Protein AF-0000000069375963 (afdb_homodimer)

Radius of gyration: 28.08 Å; Cα contacts (8 Å, |Δi|>4): 1249; chains: 2; bounding box: 77×80×53 Å

Structure (mmCIF, N/CA/C/O backbone):
data_AF-0000000069375963-model_v1
#
loop_
_entity.id
_entity.type
_entity.pdbx_description
1 polymer 'B30.2/SPRY domain-containing protein'
#
loop_
_atom_site.group_PDB
_atom_site.id
_atom_site.type_symbol
_atom_site.label_atom_id
_atom_site.label_alt_id
_atom_site.label_comp_id
_atom_site.label_asym_id
_atom_site.label_entity_id
_atom_site.label_seq_id
_atom_site.pdbx_PDB_ins_code
_atom_site.Cartn_x
_atom_site.Cartn_y
_atom_site.Cartn_z
_atom_site.occupancy
_atom_site.B_iso_or_equiv
_atom_site.auth_seq_id
_atom_site.auth_comp_id
_atom_site.auth_asym_id
_atom_site.auth_atom_id
_atom_site.pdbx_PDB_model_num
ATOM 1 N N . MET A 1 1 ? 8.125 -7.246 0.229 1 63.94 1 MET A N 1
ATOM 2 C CA . MET A 1 1 ? 8.539 -6.02 -0.447 1 63.94 1 MET A CA 1
ATOM 3 C C . MET A 1 1 ? 9.336 -5.121 0.498 1 63.94 1 MET A C 1
ATOM 5 O O . MET A 1 1 ? 10.484 -4.785 0.224 1 63.94 1 MET A O 1
ATOM 9 N N . ALA A 1 2 ? 8.758 -4.801 1.589 1 65.44 2 ALA A N 1
ATOM 10 C CA . ALA A 1 2 ? 9.422 -3.902 2.529 1 65.44 2 ALA A CA 1
ATOM 11 C C . ALA A 1 2 ? 10.75 -4.488 3.004 1 65.44 2 ALA A C 1
ATOM 13 O O . ALA A 1 2 ? 11.742 -3.766 3.154 1 65.44 2 ALA A O 1
ATOM 14 N N . GLU A 1 3 ? 10.797 -5.793 2.986 1 70.31 3 GLU A N 1
ATOM 15 C CA . GLU A 1 3 ? 12 -6.461 3.471 1 70.31 3 GLU A CA 1
ATOM 16 C C . GLU A 1 3 ? 13.133 -6.371 2.451 1 70.31 3 GLU A C 1
ATOM 18 O O . GLU A 1 3 ? 14.305 -6.246 2.822 1 70.31 3 GLU A O 1
ATOM 23 N N . GLN A 1 4 ? 12.727 -6.359 1.251 1 71.25 4 GLN A N 1
ATOM 24 C CA . GLN A 1 4 ? 13.734 -6.273 0.202 1 71.25 4 GLN A CA 1
ATOM 25 C C . GLN A 1 4 ? 14.406 -4.906 0.197 1 71.25 4 GLN A C 1
ATOM 27 O O . GLN A 1 4 ? 15.625 -4.809 0.022 1 71.25 4 GLN A O 1
ATOM 32 N N . PHE A 1 5 ? 13.617 -3.926 0.463 1 73.88 5 PHE A N 1
ATOM 33 C CA . PHE A 1 5 ? 14.188 -2.584 0.522 1 73.88 5 PHE A CA 1
ATOM 34 C C . PHE A 1 5 ? 15.125 -2.447 1.715 1 73.88 5 PHE A C 1
ATOM 36 O O . PHE A 1 5 ? 16.203 -1.851 1.602 1 73.88 5 PHE A O 1
ATOM 43 N N . LYS A 1 6 ? 14.656 -3.066 2.732 1 74.44 6 LYS A N 1
ATOM 44 C CA . LYS A 1 6 ? 15.477 -2.971 3.939 1 74.44 6 LYS A CA 1
ATOM 45 C C . LYS A 1 6 ? 16.828 -3.65 3.748 1 74.44 6 LYS A C 1
ATOM 47 O O . LYS A 1 6 ? 17.875 -3.074 4.07 1 74.44 6 LYS A O 1
ATOM 52 N N . LYS A 1 7 ? 16.812 -4.77 3.166 1 75.25 7 LYS A N 1
ATOM 53 C CA . LYS A 1 7 ? 18.047 -5.543 2.988 1 75.25 7 LYS A CA 1
ATOM 54 C C . LYS A 1 7 ? 19.031 -4.805 2.094 1 75.25 7 LYS A C 1
ATOM 56 O O . LYS A 1 7 ? 20.234 -4.812 2.352 1 75.25 7 LYS A O 1
ATOM 61 N N . ALA A 1 8 ? 18.5 -4.18 1.187 1 76.81 8 ALA A N 1
ATOM 62 C CA . ALA A 1 8 ? 19.359 -3.496 0.223 1 76.81 8 ALA A CA 1
ATOM 63 C C . ALA A 1 8 ? 19.828 -2.146 0.765 1 76.81 8 ALA A C 1
ATOM 65 O O . ALA A 1 8 ? 20.703 -1.509 0.188 1 76.81 8 ALA A O 1
ATOM 66 N N . SER A 1 9 ? 19.344 -1.707 1.899 1 85.62 9 SER A N 1
ATOM 67 C CA . SER A 1 9 ? 19.609 -0.361 2.398 1 85.62 9 SER A CA 1
ATOM 68 C C . SER A 1 9 ? 20.453 -0.399 3.67 1 85.62 9 SER A C 1
ATOM 70 O O . SER A 1 9 ? 20.75 0.644 4.258 1 85.62 9 SER A O 1
ATOM 72 N N . ILE A 1 10 ? 20.953 -1.596 4.035 1 86.81 10 ILE A N 1
ATOM 73 C CA . ILE A 1 10 ? 21.562 -1.739 5.352 1 86.81 10 ILE A CA 1
ATOM 74 C C . ILE A 1 10 ? 23.078 -1.751 5.211 1 86.81 10 ILE A C 1
ATOM 76 O O . ILE A 1 10 ? 23.609 -2.256 4.219 1 86.81 10 ILE A O 1
ATOM 80 N N . CYS A 1 11 ? 23.719 -1.163 6.168 1 88.69 11 CYS A N 1
ATOM 81 C CA . CYS A 1 11 ? 25.172 -1.212 6.309 1 88.69 11 CYS A CA 1
ATOM 82 C C . CYS A 1 11 ? 25.609 -2.521 6.949 1 88.69 11 CYS A C 1
ATOM 84 O O . CYS A 1 11 ? 25.141 -2.879 8.031 1 88.69 11 CYS A O 1
ATOM 86 N N . LEU A 1 12 ? 26.516 -3.15 6.359 1 85.06 12 LEU A N 1
ATOM 87 C CA . LEU A 1 12 ? 26.938 -4.461 6.852 1 85.06 12 LEU A CA 1
ATOM 88 C C . LEU A 1 12 ? 27.781 -4.324 8.109 1 85.06 12 LEU A C 1
ATOM 90 O O . LEU A 1 12 ? 27.938 -5.289 8.859 1 85.06 12 LEU A O 1
ATOM 94 N N . THR A 1 13 ? 28.312 -3.203 8.359 1 86.5 13 THR A N 1
ATOM 95 C CA . THR A 1 13 ? 29.188 -2.98 9.508 1 86.5 13 THR A CA 1
ATOM 96 C C . THR A 1 13 ? 28.359 -2.662 10.758 1 86.5 13 THR A C 1
ATOM 98 O O . THR A 1 13 ? 28.531 -3.299 11.797 1 86.5 13 THR A O 1
ATOM 101 N N . CYS A 1 14 ? 27.5 -1.722 10.727 1 90.88 14 CYS A N 1
ATOM 102 C CA . CYS A 1 14 ? 26.719 -1.321 11.898 1 90.88 14 CYS A CA 1
ATOM 103 C C . CYS A 1 14 ? 25.328 -1.941 11.875 1 90.88 14 CYS A C 1
ATOM 105 O O . CYS A 1 14 ? 24.609 -1.901 12.867 1 90.88 14 CYS A O 1
ATOM 107 N N . GLN A 1 15 ? 24.812 -2.373 10.789 1 88.5 15 GLN A N 1
ATOM 108 C CA . GLN A 1 15 ? 23.547 -3.053 10.586 1 88.5 15 GLN A CA 1
ATOM 109 C C . GLN A 1 15 ? 22.375 -2.064 10.625 1 88.5 15 GLN A C 1
ATOM 111 O O . GLN A 1 15 ? 21.219 -2.461 10.812 1 88.5 15 GLN A O 1
ATOM 116 N N . GLY A 1 16 ? 22.719 -0.853 10.539 1 87.31 16 GLY A N 1
ATOM 117 C CA . GLY A 1 16 ? 21.719 0.188 10.359 1 87.31 16 GLY A CA 1
ATOM 118 C C . GLY A 1 16 ? 21.594 0.646 8.914 1 87.31 16 GLY A C 1
ATOM 119 O O . GLY A 1 16 ? 22.328 0.189 8.039 1 87.31 16 GLY A O 1
ATOM 120 N N . TYR A 1 17 ? 20.562 1.493 8.727 1 88.5 17 TYR A N 1
ATOM 121 C CA . TYR A 1 17 ? 20.469 2.074 7.391 1 88.5 17 TYR A CA 1
ATOM 122 C C . TYR A 1 17 ? 21.734 2.838 7.035 1 88.5 17 TYR A C 1
ATOM 124 O O . TYR A 1 17 ? 22.297 3.543 7.875 1 88.5 17 TYR A O 1
ATOM 132 N N . LEU A 1 18 ? 22.156 2.713 5.82 1 89.69 18 LEU A N 1
ATOM 133 C CA . LEU A 1 18 ? 23.344 3.398 5.348 1 89.69 18 LEU A CA 1
ATOM 134 C C . LEU A 1 18 ? 23.203 4.91 5.508 1 89.69 18 LEU A C 1
ATOM 136 O O . LEU A 1 18 ? 22.219 5.496 5.062 1 89.69 18 LEU A O 1
ATOM 140 N N . GLU A 1 19 ? 24.125 5.445 6.215 1 90.06 19 GLU A N 1
ATOM 141 C CA . GLU A 1 19 ? 24.172 6.895 6.387 1 90.06 19 GLU A CA 1
ATOM 142 C C . GLU A 1 19 ? 25.422 7.484 5.73 1 90.06 19 GLU A C 1
ATOM 144 O O . GLU A 1 19 ? 26.547 7.172 6.121 1 90.06 19 GLU A O 1
ATOM 149 N N . LYS A 1 20 ? 25.156 8.398 4.824 1 89.69 20 LYS A N 1
ATOM 150 C CA . LYS A 1 20 ? 26.266 8.953 4.051 1 89.69 20 LYS A CA 1
ATOM 151 C C . LYS A 1 20 ? 27.156 7.84 3.494 1 89.69 20 LYS A C 1
ATOM 153 O O . LYS A 1 20 ? 28.328 7.75 3.844 1 89.69 20 LYS A O 1
ATOM 158 N N . PRO A 1 21 ? 26.547 7.098 2.637 1 89 21 PRO A N 1
ATOM 159 C CA . PRO A 1 21 ? 27.25 5.922 2.125 1 89 21 PRO A CA 1
ATOM 160 C C . PRO A 1 21 ? 28.609 6.273 1.508 1 89 21 PRO A C 1
ATOM 162 O O . PRO A 1 21 ? 28.688 7.176 0.675 1 89 21 PRO A O 1
ATOM 165 N N . THR A 1 22 ? 29.609 5.539 1.948 1 88 22 THR A N 1
ATOM 166 C CA . THR A 1 22 ? 30.984 5.742 1.54 1 88 22 THR A CA 1
ATOM 167 C C . THR A 1 22 ? 31.547 4.484 0.891 1 88 22 THR A C 1
ATOM 169 O O . THR A 1 22 ? 31.438 3.389 1.445 1 88 22 THR A O 1
ATOM 172 N N . TYR A 1 23 ? 32.188 4.711 -0.26 1 85.75 23 TYR A N 1
ATOM 173 C CA . TYR A 1 23 ? 32.625 3.57 -1.052 1 85.75 23 TYR A CA 1
ATOM 174 C C . TYR A 1 23 ? 34.125 3.449 -1.021 1 85.75 23 TYR A C 1
ATOM 176 O O . TYR A 1 23 ? 34.844 4.453 -1.087 1 85.75 23 TYR A O 1
ATOM 184 N N . LEU A 1 24 ? 34.531 2.17 -1.001 1 84.94 24 LEU A N 1
ATOM 185 C CA . LEU A 1 24 ? 35.938 1.846 -1.203 1 84.94 24 LEU A CA 1
ATOM 186 C C . LEU A 1 24 ? 36.219 1.576 -2.676 1 84.94 24 LEU A C 1
ATOM 188 O O . LEU A 1 24 ? 35.281 1.517 -3.494 1 84.94 24 LEU A O 1
ATOM 192 N N . LYS A 1 25 ? 37.438 1.444 -2.92 1 82.19 25 LYS A N 1
ATOM 193 C CA . LYS A 1 25 ? 37.875 1.229 -4.301 1 82.19 25 LYS A CA 1
ATOM 194 C C . LYS A 1 25 ? 37.281 -0.068 -4.855 1 82.19 25 LYS A C 1
ATOM 196 O O . LYS A 1 25 ? 36.969 -0.151 -6.043 1 82.19 25 LYS A O 1
ATOM 201 N N . CYS A 1 26 ? 37.094 -1.042 -3.982 1 79.75 26 CYS A N 1
ATOM 202 C CA . CYS A 1 26 ? 36.625 -2.346 -4.43 1 79.75 26 CYS A CA 1
ATOM 203 C C . CYS A 1 26 ? 35.125 -2.342 -4.621 1 79.75 26 CYS A C 1
ATOM 205 O O . CYS A 1 26 ? 34.562 -3.301 -5.145 1 79.75 26 CYS A O 1
ATOM 207 N N . GLY A 1 27 ? 34.438 -1.255 -4.137 1 79.62 27 GLY A N 1
ATOM 208 C CA . GLY A 1 27 ? 33 -1.199 -4.277 1 79.62 27 GLY A CA 1
ATOM 209 C C . GLY A 1 27 ? 32.25 -1.423 -2.971 1 79.62 27 GLY A C 1
ATOM 210 O O . GLY A 1 27 ? 31.031 -1.26 -2.906 1 79.62 27 GLY A O 1
ATOM 211 N N . PHE A 1 28 ? 33.062 -1.754 -1.97 1 83.62 28 PHE A N 1
ATOM 212 C CA . PHE A 1 28 ? 32.438 -1.923 -0.659 1 83.62 28 PHE A CA 1
ATOM 213 C C . PHE A 1 28 ? 31.859 -0.604 -0.158 1 83.62 28 PHE A C 1
ATOM 215 O O . PHE A 1 28 ? 32.469 0.45 -0.313 1 83.62 28 PHE A O 1
ATOM 222 N N . VAL A 1 29 ? 30.609 -0.74 0.34 1 87.62 29 VAL A N 1
ATOM 223 C CA . VAL A 1 29 ? 29.953 0.48 0.803 1 87.62 29 VAL A CA 1
ATOM 224 C C . VAL A 1 29 ? 29.594 0.343 2.279 1 87.62 29 VAL A C 1
ATOM 226 O O . VAL A 1 29 ? 29.172 -0.73 2.727 1 87.62 29 VAL A O 1
ATOM 229 N N . CYS A 1 30 ? 29.891 1.384 3.02 1 89.75 30 CYS A N 1
ATOM 230 C CA . CYS A 1 30 ? 29.453 1.442 4.41 1 89.75 30 CYS A CA 1
ATOM 231 C C . CYS A 1 30 ? 29.141 2.875 4.824 1 89.75 30 CYS A C 1
ATOM 233 O O . CYS A 1 30 ? 29.25 3.797 4.012 1 89.75 30 CYS A O 1
ATOM 235 N N . CYS A 1 31 ? 28.656 3.031 6.012 1 92.12 31 CYS A N 1
ATOM 236 C CA . CYS A 1 31 ? 28.406 4.375 6.527 1 92.12 31 CYS A CA 1
ATOM 237 C C . CYS A 1 31 ? 29.703 5.156 6.676 1 92.12 31 CYS A C 1
ATOM 239 O O . CYS A 1 31 ? 30.766 4.566 6.832 1 92.12 31 CYS A O 1
ATOM 241 N N . PHE A 1 32 ? 29.484 6.41 6.641 1 92.25 32 PHE A N 1
ATOM 242 C CA . PHE A 1 32 ? 30.656 7.266 6.809 1 92.25 32 PHE A CA 1
ATOM 243 C C . PHE A 1 32 ? 31.312 7.02 8.164 1 92.25 32 PHE A C 1
ATOM 245 O O . PHE A 1 32 ? 32.531 6.93 8.25 1 92.25 32 PHE A O 1
ATOM 252 N N . LEU A 1 33 ? 30.516 6.891 9.109 1 91.44 33 LEU A N 1
ATOM 253 C CA . LEU A 1 33 ? 31.047 6.656 10.453 1 91.44 33 LEU A CA 1
ATOM 254 C C . LEU A 1 33 ? 31.719 5.289 10.531 1 91.44 33 LEU A C 1
ATOM 256 O O . LEU A 1 33 ? 32.781 5.152 11.156 1 91.44 33 LEU A O 1
ATOM 260 N N . CYS A 1 34 ? 31.078 4.348 9.93 1 90.94 34 CYS A N 1
ATOM 261 C CA . CYS A 1 34 ? 31.656 3.006 9.93 1 90.94 34 CYS A CA 1
ATOM 262 C C . CYS A 1 34 ? 32.938 2.967 9.133 1 90.94 34 CYS A C 1
ATOM 264 O O . CYS A 1 34 ? 33.844 2.186 9.453 1 90.94 34 CYS A O 1
ATOM 266 N N . PHE A 1 35 ? 32.969 3.76 8.148 1 88.69 35 PHE A N 1
ATOM 267 C CA . PHE A 1 35 ? 34.156 3.904 7.316 1 88.69 35 PHE A CA 1
ATOM 268 C C . PHE A 1 35 ? 35.375 4.281 8.164 1 88.69 35 PHE A C 1
ATOM 270 O O . PHE A 1 35 ? 36.469 3.744 7.969 1 88.69 35 PHE A O 1
ATOM 277 N N . ASN A 1 36 ? 35.156 5.125 9.016 1 87.38 36 ASN A N 1
ATOM 278 C CA . ASN A 1 36 ? 36.25 5.637 9.844 1 87.38 36 ASN A CA 1
ATOM 279 C C . ASN A 1 36 ? 36.719 4.59 10.844 1 87.38 36 ASN A C 1
ATOM 281 O O . ASN A 1 36 ? 37.781 4.742 11.453 1 87.38 36 ASN A O 1
ATOM 285 N N . LEU A 1 37 ? 36.031 3.551 10.883 1 88 37 LEU A N 1
ATOM 286 C CA . LEU A 1 37 ? 36.375 2.5 11.836 1 88 37 LEU A CA 1
ATOM 287 C C . LEU A 1 37 ? 37.062 1.341 11.133 1 88 37 LEU A C 1
ATOM 289 O O . LEU A 1 37 ? 37.5 0.387 11.781 1 88 37 LEU A O 1
ATOM 293 N N . LEU A 1 38 ? 37.188 1.434 9.852 1 88.62 38 LEU A N 1
ATOM 294 C CA . LEU A 1 38 ? 37.812 0.348 9.109 1 88.62 38 LEU A CA 1
ATOM 295 C C . LEU A 1 38 ? 39.312 0.268 9.406 1 88.62 38 LEU A C 1
ATOM 297 O O . LEU A 1 38 ? 39.938 1.281 9.719 1 88.62 38 LEU A O 1
ATOM 301 N N . GLN A 1 39 ? 39.844 -0.936 9.25 1 86.06 39 GLN A N 1
ATOM 302 C CA . GLN A 1 39 ? 41.25 -1.167 9.516 1 86.06 39 GLN A CA 1
ATOM 303 C C . GLN A 1 39 ? 42.125 -0.533 8.438 1 86.06 39 GLN A C 1
ATOM 305 O O . GLN A 1 39 ? 41.75 -0.486 7.27 1 86.06 39 GLN A O 1
ATOM 310 N N . ARG A 1 40 ? 43.219 -0.029 8.875 1 87 40 ARG A N 1
ATOM 311 C CA . ARG A 1 40 ? 44.156 0.548 7.945 1 87 40 ARG A CA 1
ATOM 312 C C . ARG A 1 40 ? 45.312 -0.417 7.68 1 87 40 ARG A C 1
ATOM 314 O O . ARG A 1 40 ? 45.594 -1.316 8.484 1 87 40 ARG A O 1
ATOM 321 N N . GLU A 1 41 ? 45.812 -0.243 6.449 1 85.62 41 GLU A N 1
ATOM 322 C CA . GLU A 1 41 ? 46.969 -1.084 6.117 1 85.62 41 GLU A CA 1
ATOM 323 C C . GLU A 1 41 ? 48.125 -0.824 7.066 1 85.62 41 GLU A C 1
ATOM 325 O O . GLU A 1 41 ? 48.375 0.316 7.473 1 85.62 41 GLU A O 1
ATOM 330 N N . PRO A 1 42 ? 48.844 -1.996 7.492 1 79.5 42 PRO A N 1
ATOM 331 C CA . PRO A 1 42 ? 50 -1.795 8.352 1 79.5 42 PRO A CA 1
ATOM 332 C C . PRO A 1 42 ? 51.031 -0.84 7.742 1 79.5 42 PRO A C 1
ATOM 334 O O . PRO A 1 42 ? 51.531 -1.091 6.645 1 79.5 42 PRO A O 1
ATOM 337 N N . GLY A 1 43 ? 51.375 0.206 8.414 1 76.94 43 GLY A N 1
ATOM 338 C CA . GLY A 1 43 ? 52.375 1.147 7.988 1 76.94 43 GLY A CA 1
ATOM 339 C C . GLY A 1 43 ? 51.875 2.162 6.98 1 76.94 43 GLY A C 1
ATOM 340 O O . GLY A 1 43 ? 52.656 2.967 6.461 1 76.94 43 GLY A O 1
ATOM 341 N N . GLY A 1 44 ? 50.594 1.981 6.562 1 75.81 44 GLY A N 1
ATOM 342 C CA . GLY A 1 44 ? 50.094 2.896 5.547 1 75.81 44 GLY A CA 1
ATOM 343 C C . GLY A 1 44 ? 48.812 3.568 5.938 1 75.81 44 GLY A C 1
ATOM 344 O O . GLY A 1 44 ? 48.344 3.438 7.074 1 75.81 44 GLY A O 1
ATOM 345 N N . GLU A 1 45 ? 48.375 4.469 5.004 1 79.62 45 GLU A N 1
ATOM 346 C CA . GLU A 1 45 ? 47.156 5.242 5.242 1 79.62 45 GLU A CA 1
ATOM 347 C C . GLU A 1 45 ? 45.969 4.645 4.496 1 79.62 45 GLU A C 1
ATOM 349 O O . GLU A 1 45 ? 44.844 5.16 4.582 1 79.62 45 GLU A O 1
ATOM 354 N N . GLY A 1 46 ? 46.344 3.518 3.842 1 87.62 46 GLY A N 1
ATOM 355 C CA . GLY A 1 46 ? 45.281 2.914 3.053 1 87.62 46 GLY A CA 1
ATOM 356 C C . GLY A 1 46 ? 44.281 2.146 3.893 1 87.62 46 GLY A C 1
ATOM 357 O O . GLY A 1 46 ? 44.625 1.579 4.93 1 87.62 46 GLY A O 1
ATOM 358 N N . LEU A 1 47 ? 43 2.139 3.52 1 88.81 47 LEU A N 1
ATOM 359 C CA . LEU A 1 47 ? 41.938 1.441 4.219 1 88.81 47 LEU A CA 1
ATOM 360 C C . LEU A 1 47 ? 41.75 0.029 3.67 1 88.81 47 LEU A C 1
ATOM 362 O O . LEU A 1 47 ? 41.875 -0.189 2.461 1 88.81 47 LEU A O 1
ATOM 366 N N . LEU A 1 48 ? 41.531 -0.897 4.586 1 89.25 48 LEU A N 1
ATOM 367 C CA . LEU A 1 48 ? 41.344 -2.289 4.188 1 89.25 48 LEU A CA 1
ATOM 368 C C . LEU A 1 48 ? 39.875 -2.656 4.16 1 89.25 48 LEU A C 1
ATOM 370 O O . LEU A 1 48 ? 39.094 -2.264 5.047 1 89.25 48 LEU A O 1
ATOM 374 N N . CYS A 1 49 ? 39.469 -3.336 3.084 1 87.88 49 CYS A N 1
ATOM 375 C CA . CYS A 1 49 ? 38.094 -3.871 2.986 1 87.88 49 CYS A CA 1
ATOM 376 C C . CYS A 1 49 ? 37.938 -5.109 3.861 1 87.88 49 CYS A C 1
ATOM 378 O O . CYS A 1 49 ? 38.844 -5.965 3.902 1 87.88 49 CYS A O 1
ATOM 380 N N . PRO A 1 50 ? 36.844 -5.219 4.535 1 86.38 50 PRO A N 1
ATOM 381 C CA . PRO A 1 50 ? 36.625 -6.387 5.387 1 86.38 50 PRO A CA 1
ATOM 382 C C . PRO A 1 50 ? 36.375 -7.664 4.582 1 86.38 50 PRO A C 1
ATOM 384 O O . PRO A 1 50 ? 36.438 -8.766 5.133 1 86.38 50 PRO A O 1
ATOM 387 N N . PHE A 1 51 ? 36.094 -7.531 3.291 1 85.25 51 PHE A N 1
ATOM 388 C CA . PHE A 1 51 ? 35.656 -8.711 2.553 1 85.25 51 PHE A CA 1
ATOM 389 C C . PHE A 1 51 ? 36.656 -9.047 1.438 1 85.25 51 PHE A C 1
ATOM 391 O O . PHE A 1 51 ? 36.531 -10.102 0.811 1 85.25 51 PHE A O 1
ATOM 398 N N . CYS A 1 52 ? 37.562 -8.102 1.099 1 84.5 52 CYS A N 1
ATOM 399 C CA . CYS A 1 52 ? 38.531 -8.406 0.043 1 84.5 52 CYS A CA 1
ATOM 400 C C . CYS A 1 52 ? 39.906 -7.793 0.348 1 84.5 52 CYS A C 1
ATOM 402 O O . CYS A 1 52 ? 40.031 -6.977 1.262 1 84.5 52 CYS A O 1
ATOM 404 N N . PRO A 1 53 ? 40.969 -8.125 -0.342 1 85.75 53 PRO A N 1
ATOM 405 C CA . PRO A 1 53 ? 42.312 -7.672 -0.032 1 85.75 53 PRO A CA 1
ATOM 406 C C . PRO A 1 53 ? 42.656 -6.324 -0.671 1 85.75 53 PRO A C 1
ATOM 408 O O . PRO A 1 53 ? 43.75 -5.816 -0.515 1 85.75 53 PRO A O 1
ATOM 411 N N . VAL A 1 54 ? 41.719 -5.734 -1.308 1 86.06 54 VAL A N 1
ATOM 412 C CA . VAL A 1 54 ? 42.031 -4.496 -2.023 1 86.06 54 VAL A CA 1
ATOM 413 C C . VAL A 1 54 ? 42.219 -3.355 -1.027 1 86.06 54 VAL A C 1
ATOM 415 O O . VAL A 1 54 ? 41.375 -3.18 -0.117 1 86.06 54 VAL A O 1
ATOM 418 N N . VAL A 1 55 ? 43.312 -2.623 -1.107 1 88.19 55 VAL A N 1
ATOM 419 C CA . VAL A 1 55 ? 43.594 -1.476 -0.253 1 88.19 55 VAL A CA 1
ATOM 420 C C . VAL A 1 55 ? 43.125 -0.195 -0.928 1 88.19 55 VAL A C 1
ATOM 422 O O . VAL A 1 55 ? 43.375 0.021 -2.115 1 88.19 55 VAL A O 1
ATOM 425 N N . THR A 1 56 ? 42.375 0.577 -0.162 1 88.12 56 THR A N 1
ATOM 426 C CA . THR A 1 56 ? 41.844 1.833 -0.691 1 88.12 56 THR A CA 1
ATOM 427 C C . THR A 1 56 ? 42.562 3.023 -0.059 1 88.12 56 THR A C 1
ATOM 429 O O . THR A 1 56 ? 42.594 3.148 1.166 1 88.12 56 THR A O 1
ATOM 432 N N . GLN A 1 57 ? 43.062 3.885 -0.972 1 86.62 57 GLN A N 1
ATOM 433 C CA . GLN A 1 57 ? 43.688 5.109 -0.497 1 86.62 57 GLN A CA 1
ATOM 434 C C . GLN A 1 57 ? 42.656 6.207 -0.256 1 86.62 57 GLN A C 1
ATOM 436 O O . GLN A 1 57 ? 41.562 6.156 -0.798 1 86.62 57 GLN A O 1
ATOM 441 N N . LYS A 1 58 ? 43.031 7.156 0.592 1 81.81 58 LYS A N 1
ATOM 442 C CA . LYS A 1 58 ? 42.125 8.234 0.985 1 81.81 58 LYS A CA 1
ATOM 443 C C . LYS A 1 58 ? 41.531 8.938 -0.239 1 81.81 58 LYS A C 1
ATOM 445 O O . LYS A 1 58 ? 40.344 9.289 -0.249 1 81.81 58 LYS A O 1
ATOM 450 N N . ASN A 1 59 ? 42.344 9.062 -1.253 1 80.12 59 ASN A N 1
ATOM 451 C CA . ASN A 1 59 ? 41.906 9.789 -2.441 1 80.12 59 ASN A CA 1
ATOM 452 C C . ASN A 1 59 ? 40.969 8.953 -3.299 1 80.12 59 ASN A C 1
ATOM 454 O O . ASN A 1 59 ? 40.312 9.477 -4.207 1 80.12 59 ASN A O 1
ATOM 458 N N . ASP A 1 60 ? 40.844 7.688 -2.916 1 81.31 60 ASP A N 1
ATOM 459 C CA . ASP A 1 60 ? 40 6.805 -3.709 1 81.31 60 ASP A CA 1
ATOM 460 C C . ASP A 1 60 ? 38.625 6.641 -3.062 1 81.31 60 ASP A C 1
ATOM 462 O O . ASP A 1 60 ? 37.75 5.98 -3.621 1 81.31 60 ASP A O 1
ATOM 466 N N . VAL A 1 61 ? 38.469 7.254 -1.912 1 83.56 61 VAL A N 1
ATOM 467 C CA . VAL A 1 61 ? 37.188 7.141 -1.187 1 83.56 61 VAL A CA 1
ATOM 468 C C . VAL A 1 61 ? 36.156 8.086 -1.797 1 83.56 61 VAL A C 1
ATOM 470 O O . VAL A 1 61 ? 36.469 9.219 -2.154 1 83.56 61 VAL A O 1
ATOM 473 N N . ARG A 1 62 ? 34.969 7.535 -1.978 1 81.5 62 ARG A N 1
ATOM 474 C CA . ARG A 1 62 ? 33.906 8.352 -2.562 1 81.5 62 ARG A CA 1
ATOM 475 C C . ARG A 1 62 ? 32.625 8.234 -1.756 1 81.5 62 ARG A C 1
ATOM 477 O O . ARG A 1 62 ? 32.344 7.188 -1.167 1 81.5 62 ARG A O 1
ATOM 484 N N . GLN A 1 63 ? 31.984 9.336 -1.711 1 82.25 63 GLN A N 1
ATOM 485 C CA . GLN A 1 63 ? 30.641 9.352 -1.127 1 82.25 63 GLN A CA 1
ATOM 486 C C . GLN A 1 63 ? 29.578 9.383 -2.211 1 82.25 63 GLN A C 1
ATOM 488 O O . GLN A 1 63 ? 29.766 9.992 -3.266 1 82.25 63 GLN A O 1
ATOM 493 N N . ASN A 1 64 ? 28.531 8.641 -1.967 1 77.38 64 ASN A N 1
ATOM 494 C CA . ASN A 1 64 ? 27.453 8.578 -2.936 1 77.38 64 ASN A CA 1
ATOM 495 C C . ASN A 1 64 ? 26.188 9.281 -2.42 1 77.38 64 ASN A C 1
ATOM 497 O O . ASN A 1 64 ? 25.453 8.734 -1.6 1 77.38 64 ASN A O 1
ATOM 501 N N . PHE A 1 65 ? 25.922 10.352 -3.053 1 76.56 65 PHE A N 1
ATOM 502 C CA . PHE A 1 65 ? 24.812 11.172 -2.584 1 76.56 65 PHE A CA 1
ATOM 503 C C . PHE A 1 65 ? 23.484 10.602 -3.047 1 76.56 65 PHE A C 1
ATOM 505 O O . PHE A 1 65 ? 22.5 10.656 -2.316 1 76.56 65 PHE A O 1
ATOM 512 N N . GLN A 1 66 ? 23.562 10.102 -4.211 1 78 66 GLN A N 1
ATOM 513 C CA . GLN A 1 66 ? 22.312 9.539 -4.734 1 78 66 GLN A CA 1
ATOM 514 C C . GLN A 1 66 ? 21.844 8.359 -3.891 1 78 66 GLN A C 1
ATOM 516 O O . GLN A 1 66 ? 20.656 8.234 -3.596 1 78 66 GLN A O 1
ATOM 521 N N . LEU A 1 67 ? 22.781 7.555 -3.533 1 82 67 LEU A N 1
ATOM 522 C CA . LEU A 1 67 ? 22.453 6.418 -2.678 1 82 67 LEU A CA 1
ATOM 523 C C . LEU A 1 67 ? 21.938 6.887 -1.323 1 82 67 LEU A C 1
ATOM 525 O O . LEU A 1 67 ? 20.984 6.309 -0.782 1 82 67 LEU A O 1
ATOM 529 N N . HIS A 1 68 ? 22.578 7.895 -0.838 1 83.5 68 HIS A N 1
ATOM 530 C CA . HIS A 1 68 ? 22.125 8.445 0.435 1 83.5 68 HIS A CA 1
ATOM 531 C C . HIS A 1 68 ? 20.672 8.914 0.35 1 83.5 68 HIS A C 1
ATOM 533 O O . HIS A 1 68 ? 19.875 8.625 1.239 1 83.5 68 HIS A O 1
ATOM 539 N N . GLN A 1 69 ? 20.375 9.547 -0.71 1 80.75 69 GLN A N 1
ATOM 540 C CA . GLN A 1 69 ? 19.016 10.062 -0.894 1 80.75 69 GLN A CA 1
ATOM 541 C C . GLN A 1 69 ? 18.016 8.922 -0.997 1 80.75 69 GLN A C 1
ATOM 543 O O . GLN A 1 69 ? 16.938 8.984 -0.387 1 80.75 69 GLN A O 1
ATOM 548 N N . LEU A 1 70 ? 18.359 7.973 -1.729 1 82.44 70 LEU A N 1
ATOM 549 C CA . LEU A 1 70 ? 17.469 6.828 -1.91 1 82.44 70 LEU A CA 1
ATOM 550 C C . LEU A 1 70 ? 17.219 6.109 -0.586 1 82.44 70 LEU A C 1
ATOM 552 O O . LEU A 1 70 ? 16.094 5.77 -0.256 1 82.44 70 LEU A O 1
ATOM 556 N N . ILE A 1 71 ? 18.25 5.953 0.121 1 84.94 71 ILE A N 1
ATOM 557 C CA . ILE A 1 71 ? 18.156 5.25 1.394 1 84.94 71 ILE A CA 1
ATOM 558 C C . ILE A 1 71 ? 17.312 6.066 2.373 1 84.94 71 ILE A C 1
ATOM 560 O O . ILE A 1 71 ? 16.5 5.516 3.121 1 84.94 71 ILE A O 1
ATOM 564 N N . SER A 1 72 ? 17.547 7.301 2.344 1 82.75 72 SER A N 1
ATOM 565 C CA . SER A 1 72 ? 16.766 8.172 3.209 1 82.75 72 SER A CA 1
ATOM 566 C C . SER A 1 72 ? 15.281 8.07 2.889 1 82.75 72 SER A C 1
ATOM 568 O O . SER A 1 72 ? 14.445 8.016 3.795 1 82.75 72 SER A O 1
ATOM 570 N N . ASN A 1 73 ? 14.922 8.039 1.603 1 79.69 73 ASN A N 1
ATOM 571 C CA . ASN A 1 73 ? 13.531 7.895 1.182 1 79.69 73 ASN A CA 1
ATOM 572 C C . ASN A 1 73 ? 12.945 6.566 1.647 1 79.69 73 ASN A C 1
ATOM 574 O O . ASN A 1 73 ? 11.812 6.52 2.137 1 79.69 73 ASN A O 1
ATOM 578 N N . ILE A 1 74 ? 13.727 5.605 1.512 1 79.06 74 ILE A N 1
ATOM 579 C CA . ILE A 1 74 ? 13.281 4.273 1.896 1 79.06 74 ILE A CA 1
ATOM 580 C C . ILE A 1 74 ? 13.055 4.215 3.406 1 79.06 74 ILE A C 1
ATOM 582 O O . ILE A 1 74 ? 12.055 3.674 3.873 1 79.06 74 ILE A O 1
ATOM 586 N N . LYS A 1 75 ? 14.055 4.766 4.129 1 80.19 75 LYS A N 1
ATOM 587 C CA . LYS A 1 75 ? 13.961 4.785 5.586 1 80.19 75 LYS A CA 1
ATOM 588 C C . LYS A 1 75 ? 12.688 5.484 6.047 1 80.19 75 LYS A C 1
ATOM 590 O O . LYS A 1 75 ? 12.039 5.043 6.996 1 80.19 75 LYS A O 1
ATOM 595 N N . GLU A 1 76 ? 12.359 6.469 5.363 1 76.62 76 GLU A N 1
ATOM 596 C CA . GLU A 1 76 ? 11.203 7.27 5.73 1 76.62 76 GLU A CA 1
ATOM 597 C C . GLU A 1 76 ? 9.898 6.559 5.371 1 76.62 76 GLU A C 1
ATOM 599 O O . GLU A 1 76 ? 8.922 6.625 6.117 1 76.62 76 GLU A O 1
ATOM 604 N N . LEU A 1 77 ? 9.883 5.836 4.328 1 77.5 77 LEU A N 1
ATOM 605 C CA . LEU A 1 77 ? 8.648 5.281 3.797 1 77.5 77 LEU A CA 1
ATOM 606 C C . LEU A 1 77 ? 8.43 3.854 4.289 1 77.5 77 LEU A C 1
ATOM 608 O O . LEU A 1 77 ? 7.301 3.363 4.316 1 77.5 77 LEU A O 1
ATOM 612 N N . GLU A 1 78 ? 9.508 3.258 4.707 1 77.38 78 GLU A N 1
ATOM 613 C CA . GLU A 1 78 ? 9.492 1.834 5.027 1 77.38 78 GLU A CA 1
ATOM 614 C C . GLU A 1 78 ? 8.469 1.525 6.121 1 77.38 78 GLU A C 1
ATOM 616 O O . GLU A 1 78 ? 7.676 0.594 5.992 1 77.38 78 GLU A O 1
ATOM 621 N N . PRO A 1 79 ? 8.445 2.271 7.176 1 76.19 79 PRO A N 1
ATOM 622 C CA . PRO A 1 79 ? 7.473 1.956 8.227 1 76.19 79 PRO A CA 1
ATOM 623 C C . PRO A 1 79 ? 6.027 2.057 7.746 1 76.19 79 PRO A C 1
ATOM 625 O O . PRO A 1 79 ? 5.184 1.248 8.141 1 76.19 79 PRO A O 1
ATOM 628 N N . GLN A 1 80 ? 5.773 2.975 6.969 1 78.81 80 GLN A N 1
ATOM 629 C CA . GLN A 1 80 ? 4.426 3.154 6.434 1 78.81 80 GLN A CA 1
ATOM 630 C C . GLN A 1 80 ? 4.043 2.002 5.508 1 78.81 80 GLN A C 1
ATOM 632 O O . GLN A 1 80 ? 2.934 1.476 5.59 1 78.81 80 GLN A O 1
ATOM 637 N N . LEU A 1 81 ? 4.969 1.692 4.688 1 80.31 81 LEU A N 1
ATOM 638 C CA . LEU A 1 81 ? 4.727 0.596 3.756 1 80.31 81 LEU A CA 1
ATOM 639 C C . LEU A 1 81 ? 4.52 -0.717 4.504 1 80.31 81 LEU A C 1
ATOM 641 O O . LEU A 1 81 ? 3.637 -1.504 4.152 1 80.31 81 LEU A O 1
ATOM 645 N N . ARG A 1 82 ? 5.348 -0.845 5.5 1 78.06 82 ARG A N 1
ATOM 646 C CA . ARG A 1 82 ? 5.227 -2.055 6.309 1 78.06 82 ARG A CA 1
ATOM 647 C C . ARG A 1 82 ? 3.852 -2.141 6.961 1 78.06 82 ARG A C 1
ATOM 649 O O . ARG A 1 82 ? 3.283 -3.229 7.078 1 78.06 82 ARG A O 1
ATOM 656 N N . ALA A 1 83 ? 3.371 -1.043 7.332 1 78.31 83 ALA A N 1
ATOM 657 C CA . ALA A 1 83 ? 2.078 -1.023 8.016 1 78.31 83 ALA A CA 1
ATOM 658 C C . ALA A 1 83 ? 0.941 -1.313 7.039 1 78.31 83 ALA A C 1
ATOM 660 O O . ALA A 1 83 ? -0.004 -2.031 7.371 1 78.31 83 ALA A O 1
ATOM 661 N N . ILE A 1 84 ? 1.08 -0.821 5.91 1 81.06 84 ILE A N 1
ATOM 662 C CA . ILE A 1 84 ? -0.009 -0.919 4.945 1 81.06 84 ILE A CA 1
ATOM 663 C C . ILE A 1 84 ? 0.062 -2.262 4.219 1 81.06 84 ILE A C 1
ATOM 665 O O . ILE A 1 84 ? -0.964 -2.807 3.811 1 81.06 84 ILE A O 1
ATOM 669 N N . LEU A 1 85 ? 1.301 -2.779 4.141 1 83.88 85 LEU A N 1
ATOM 670 C CA . LEU A 1 85 ? 1.515 -3.998 3.367 1 83.88 85 LEU A CA 1
ATOM 671 C C . LEU A 1 85 ? 1.666 -5.207 4.289 1 83.88 85 LEU A C 1
ATOM 673 O O . LEU A 1 85 ? 2.639 -5.957 4.18 1 83.88 85 LEU A O 1
ATOM 677 N N . ARG A 1 86 ? 0.866 -5.387 5.137 1 87.5 86 ARG A N 1
ATOM 678 C CA . ARG A 1 86 ? 0.815 -6.527 6.043 1 87.5 86 ARG A CA 1
ATOM 679 C C . ARG A 1 86 ? -0.612 -7.047 6.195 1 87.5 86 ARG A C 1
ATOM 681 O O . ARG A 1 86 ? -1.572 -6.309 5.965 1 87.5 86 ARG A O 1
ATOM 688 N N . VAL A 1 87 ? -0.632 -8.273 6.484 1 90.94 87 VAL A N 1
ATOM 689 C CA . VAL A 1 87 ? -1.946 -8.852 6.738 1 90.94 87 VAL A CA 1
ATOM 690 C C . VAL A 1 87 ? -2.568 -8.211 7.973 1 90.94 87 VAL A C 1
ATOM 692 O O . VAL A 1 87 ? -1.874 -7.934 8.953 1 90.94 87 VAL A O 1
ATOM 695 N N . ASP A 1 88 ? -3.783 -7.891 7.895 1 90.81 88 ASP A N 1
ATOM 696 C CA . ASP A 1 88 ? -4.547 -7.328 9 1 90.81 88 ASP A CA 1
ATOM 697 C C . ASP A 1 88 ? -5.465 -8.375 9.625 1 90.81 88 ASP A C 1
ATOM 699 O O . ASP A 1 88 ? -6.324 -8.945 8.945 1 90.81 88 ASP A O 1
ATOM 703 N N . PRO A 1 89 ? -5.289 -8.633 10.914 1 90.06 89 PRO A N 1
ATOM 704 C CA . PRO A 1 89 ? -6.145 -9.617 11.57 1 90.06 89 PRO A CA 1
ATOM 705 C C . PRO A 1 89 ? -7.633 -9.32 11.406 1 90.06 89 PRO A C 1
ATOM 707 O O . PRO A 1 89 ? -8.461 -10.234 11.461 1 90.06 89 PRO A O 1
ATOM 710 N N . ARG A 1 90 ? -8.086 -8.188 11.203 1 92.75 90 ARG A N 1
ATOM 711 C CA . ARG A 1 90 ? -9.484 -7.809 11.055 1 92.75 90 ARG A CA 1
ATOM 712 C C . ARG A 1 90 ? -10.07 -8.375 9.766 1 92.75 90 ARG A C 1
ATOM 714 O O . ARG A 1 90 ? -11.289 -8.406 9.586 1 92.75 90 ARG A O 1
ATOM 721 N N . MET A 1 91 ? -9.172 -8.758 8.914 1 93.94 91 MET A N 1
ATOM 722 C CA . MET A 1 91 ? -9.648 -9.414 7.699 1 93.94 91 MET A CA 1
ATOM 723 C C . MET A 1 91 ? -10.453 -10.664 8.039 1 93.94 91 MET A C 1
ATOM 725 O O . MET A 1 91 ? -11.281 -11.109 7.246 1 93.94 91 MET A O 1
ATOM 729 N N . LEU A 1 92 ? -10.188 -11.227 9.203 1 93.31 92 LEU A N 1
ATOM 730 C CA . LEU A 1 92 ? -10.859 -12.438 9.641 1 93.31 92 LEU A CA 1
ATOM 731 C C . LEU A 1 92 ? -12.367 -12.211 9.758 1 93.31 92 LEU A C 1
ATOM 733 O O . LEU A 1 92 ? -13.148 -13.156 9.703 1 93.31 92 LEU A O 1
ATOM 737 N N . LYS A 1 93 ? -12.75 -10.93 9.961 1 92.62 93 LYS A N 1
ATOM 738 C CA . LYS A 1 93 ? -14.164 -10.586 10 1 92.62 93 LYS A CA 1
ATOM 739 C C . LYS A 1 93 ? -14.867 -10.984 8.703 1 92.62 93 LYS A C 1
ATOM 741 O O . LYS A 1 93 ? -16.078 -11.203 8.695 1 92.62 93 LYS A O 1
ATOM 746 N N . PHE A 1 94 ? -14.133 -11.109 7.645 1 95.94 94 PHE A N 1
ATOM 747 C CA . PHE A 1 94 ? -14.711 -11.344 6.324 1 95.94 94 PHE A CA 1
ATOM 748 C C . PHE A 1 94 ? -14.453 -12.781 5.871 1 95.94 94 PHE A C 1
ATOM 750 O O . PHE A 1 94 ? -14.562 -13.086 4.68 1 95.94 94 PHE A O 1
ATOM 757 N N . GLN A 1 95 ? -14.109 -13.594 6.781 1 96.25 95 GLN A N 1
ATOM 758 C CA . GLN A 1 95 ? -13.789 -14.977 6.438 1 96.25 95 GLN A CA 1
ATOM 759 C C . GLN A 1 95 ? -15 -15.695 5.848 1 96.25 95 GLN A C 1
ATOM 761 O O . GLN A 1 95 ? -16.125 -15.523 6.328 1 96.25 95 GLN A O 1
ATOM 766 N N . VAL A 1 96 ? -14.75 -16.406 4.828 1 96.25 96 VAL A N 1
ATOM 767 C CA . VAL A 1 96 ? -15.805 -17.172 4.164 1 96.25 96 VAL A CA 1
ATOM 768 C C . VAL A 1 96 ? -15.602 -18.656 4.395 1 96.25 96 VAL A C 1
ATOM 770 O O . VAL A 1 96 ? -14.477 -19.156 4.336 1 96.25 96 VAL A O 1
ATOM 773 N N . ASP A 1 97 ? -16.688 -19.328 4.773 1 93.56 97 ASP A N 1
ATOM 774 C CA . ASP A 1 97 ? -16.656 -20.781 4.828 1 93.56 97 ASP A CA 1
ATOM 775 C C . ASP A 1 97 ? -16.719 -21.391 3.426 1 93.56 97 ASP A C 1
ATOM 777 O O . ASP A 1 97 ? -17.797 -21.75 2.949 1 93.56 97 ASP A O 1
ATOM 781 N N . MET A 1 98 ? -15.609 -21.562 2.961 1 94.75 98 MET A N 1
ATOM 782 C CA . MET A 1 98 ? -15.461 -21.922 1.554 1 94.75 98 MET A CA 1
ATOM 783 C C . MET A 1 98 ? -15.203 -23.422 1.398 1 94.75 98 MET A C 1
ATOM 785 O O . MET A 1 98 ? -14.547 -24.031 2.242 1 94.75 98 MET A O 1
ATOM 789 N N . THR A 1 99 ? -15.82 -24.031 0.311 1 97.31 99 THR A N 1
ATOM 790 C CA . THR A 1 99 ? -15.516 -25.406 -0.1 1 97.31 99 THR A CA 1
ATOM 791 C C . THR A 1 99 ? -15.227 -25.469 -1.598 1 97.31 99 THR A C 1
ATOM 793 O O . THR A 1 99 ? -15.469 -24.5 -2.322 1 97.31 99 THR A O 1
ATOM 796 N N . LEU A 1 100 ? -14.688 -26.578 -1.993 1 98.12 100 LEU A N 1
ATOM 797 C CA . LEU A 1 100 ? -14.422 -26.781 -3.412 1 98.12 100 LEU A CA 1
ATOM 798 C C . LEU A 1 100 ? -15.68 -27.25 -4.137 1 98.12 100 LEU A C 1
ATOM 800 O O . LEU A 1 100 ? -16.438 -28.078 -3.607 1 98.12 100 LEU A O 1
ATOM 804 N N . ASP A 1 101 ? -15.961 -26.688 -5.277 1 97.25 101 ASP A N 1
ATOM 805 C CA . ASP A 1 101 ? -17.094 -27.094 -6.113 1 97.25 101 ASP A CA 1
ATOM 806 C C . ASP A 1 101 ? -16.719 -28.266 -7.008 1 97.25 101 ASP A C 1
ATOM 808 O O . ASP A 1 101 ? -16.188 -28.078 -8.109 1 97.25 101 ASP A O 1
ATOM 812 N N . VAL A 1 102 ? -17.156 -29.375 -6.676 1 95.62 102 VAL A N 1
ATOM 813 C CA . VAL A 1 102 ? -16.75 -30.625 -7.32 1 95.62 102 VAL A CA 1
ATOM 814 C C . VAL A 1 102 ? -17.234 -30.641 -8.773 1 95.62 102 VAL A C 1
ATOM 816 O O . VAL A 1 102 ? -16.562 -31.203 -9.648 1 95.62 102 VAL A O 1
ATOM 819 N N . ASP A 1 103 ? -18.297 -29.984 -9.039 1 95.06 103 ASP A N 1
ATOM 820 C CA . ASP A 1 103 ? -18.875 -29.984 -10.375 1 95.06 103 ASP A CA 1
ATOM 821 C C . ASP A 1 103 ? -17.984 -29.25 -11.367 1 95.06 103 ASP A C 1
ATOM 823 O O . ASP A 1 103 ? -18.109 -29.453 -12.578 1 95.06 103 ASP A O 1
ATOM 827 N N . THR A 1 104 ? -17.047 -28.453 -10.867 1 96.5 104 THR A N 1
ATOM 828 C CA . THR A 1 104 ? -16.188 -27.656 -11.75 1 96.5 104 THR A CA 1
ATOM 829 C C . THR A 1 104 ? -14.812 -28.312 -11.883 1 96.5 104 THR A C 1
ATOM 831 O O . THR A 1 104 ? -13.992 -27.875 -12.703 1 96.5 104 THR A O 1
ATOM 834 N N . ALA A 1 105 ? -14.547 -29.297 -11.133 1 96.56 105 ALA A N 1
ATOM 835 C CA . ALA A 1 105 ? -13.203 -29.859 -11.008 1 96.56 105 ALA A CA 1
ATOM 836 C C . ALA A 1 105 ? -12.828 -30.672 -12.234 1 96.56 105 ALA A C 1
ATOM 838 O O . ALA A 1 105 ? -13.648 -31.453 -12.75 1 96.56 105 ALA A O 1
ATOM 839 N N . ASN A 1 106 ? -11.656 -30.453 -12.664 1 95.12 106 ASN A N 1
ATOM 840 C CA . ASN A 1 106 ? -11.117 -31.391 -13.641 1 95.12 106 ASN A CA 1
ATOM 841 C C . ASN A 1 106 ? -11.273 -32.844 -13.18 1 95.12 106 ASN A C 1
ATOM 843 O O . ASN A 1 106 ? -11.148 -33.125 -11.984 1 95.12 106 ASN A O 1
ATOM 847 N N . SER A 1 107 ? -11.352 -33.719 -14.133 1 93.44 107 SER A N 1
ATOM 848 C CA . SER A 1 107 ? -11.711 -35.094 -13.844 1 93.44 107 SER A CA 1
ATOM 849 C C . SER A 1 107 ? -10.57 -35.844 -13.148 1 93.44 107 SER A C 1
ATOM 851 O O . SER A 1 107 ? -10.781 -36.875 -12.547 1 93.44 107 SER A O 1
ATOM 853 N N . ASN A 1 108 ? -9.391 -35.312 -13.25 1 92.56 108 ASN A N 1
ATOM 854 C CA . ASN A 1 108 ? -8.25 -36 -12.656 1 92.56 108 ASN A CA 1
ATOM 855 C C . ASN A 1 108 ? -8 -35.531 -11.227 1 92.56 108 ASN A C 1
ATOM 857 O O . ASN A 1 108 ? -7.164 -36.094 -10.523 1 92.56 108 ASN A O 1
ATOM 861 N N . LEU A 1 109 ? -8.695 -34.562 -10.812 1 94.62 109 LEU A N 1
ATOM 862 C CA . LEU A 1 109 ? -8.461 -34.031 -9.477 1 94.62 109 LEU A CA 1
ATOM 863 C C . LEU A 1 109 ? -9.156 -34.875 -8.422 1 94.62 109 LEU A C 1
ATOM 865 O O . LEU A 1 109 ? -10.273 -35.344 -8.633 1 94.62 109 LEU A O 1
ATOM 869 N N . ILE A 1 110 ? -8.492 -35.062 -7.336 1 94.81 110 ILE A N 1
ATOM 870 C CA . ILE A 1 110 ? -9.055 -35.75 -6.176 1 94.81 110 ILE A CA 1
ATOM 871 C C . ILE A 1 110 ? -9.43 -34.719 -5.105 1 94.81 110 ILE A C 1
ATOM 873 O O . ILE A 1 110 ? -8.586 -33.969 -4.66 1 94.81 110 ILE A O 1
ATOM 877 N N . ILE A 1 111 ? -10.609 -34.75 -4.699 1 95.94 111 ILE A N 1
ATOM 878 C CA . ILE A 1 111 ? -11.133 -33.812 -3.711 1 95.94 111 ILE A CA 1
ATOM 879 C C . ILE A 1 111 ? -11.5 -34.562 -2.432 1 95.94 111 ILE A C 1
ATOM 881 O O . ILE A 1 111 ? -12.078 -35.625 -2.484 1 95.94 111 ILE A O 1
ATOM 885 N N . SER A 1 112 ? -11.125 -34.031 -1.362 1 96.12 112 SER A N 1
ATOM 886 C CA . SER A 1 112 ? -11.398 -34.656 -0.075 1 96.12 112 SER A CA 1
ATOM 887 C C . SER A 1 112 ? -12.898 -34.75 0.196 1 96.12 112 SER A C 1
ATOM 889 O O . SER A 1 112 ? -13.688 -34.094 -0.477 1 96.12 112 SER A O 1
ATOM 891 N N . GLU A 1 113 ? -13.297 -35.5 1.22 1 95.19 113 GLU A N 1
ATOM 892 C CA . GLU A 1 113 ? -14.695 -35.719 1.564 1 95.19 113 GLU A CA 1
ATOM 893 C C . GLU A 1 113 ? -15.352 -34.406 2.047 1 95.19 113 GLU A C 1
ATOM 895 O O . GLU A 1 113 ? -16.516 -34.156 1.726 1 95.19 113 GLU A O 1
ATOM 900 N N . ASP A 1 114 ? -14.57 -33.719 2.811 1 95.38 114 ASP A N 1
ATOM 901 C CA . ASP A 1 114 ? -15.133 -32.469 3.338 1 95.38 114 ASP A CA 1
ATOM 902 C C . ASP A 1 114 ? -15.07 -31.344 2.299 1 95.38 114 ASP A C 1
ATOM 904 O O . ASP A 1 114 ? -15.492 -30.219 2.564 1 95.38 114 ASP A O 1
ATOM 908 N N . ARG A 1 115 ? -14.445 -31.625 1.087 1 97.31 115 ARG A N 1
ATOM 909 C CA . ARG A 1 115 ? -14.359 -30.719 -0.06 1 97.31 115 ARG A CA 1
ATOM 910 C C . ARG A 1 115 ? -13.492 -29.516 0.259 1 97.31 115 ARG A C 1
ATOM 912 O O . ARG A 1 115 ? -13.797 -28.391 -0.171 1 97.31 115 ARG A O 1
ATOM 919 N N . ARG A 1 116 ? -12.406 -29.781 1.007 1 97.06 116 ARG A N 1
ATOM 920 C CA . ARG A 1 116 ? -11.57 -28.656 1.385 1 97.06 116 ARG A CA 1
ATOM 921 C C . ARG A 1 116 ? -10.133 -28.844 0.897 1 97.06 116 ARG A C 1
ATOM 923 O O . ARG A 1 116 ? -9.305 -27.953 1.027 1 97.06 116 ARG A O 1
ATOM 930 N N . SER A 1 117 ? -9.906 -29.969 0.367 1 96.81 117 SER A N 1
ATOM 931 C CA . SER A 1 117 ? -8.562 -30.25 -0.13 1 96.81 117 SER A CA 1
ATOM 932 C C . SER A 1 117 ? -8.609 -30.828 -1.539 1 96.81 117 SER A C 1
ATOM 934 O O . SER A 1 117 ? -9.539 -31.562 -1.887 1 96.81 117 SER A O 1
ATOM 936 N N . VAL A 1 118 ? -7.594 -30.5 -2.297 1 96.75 118 VAL A N 1
ATOM 937 C CA . VAL A 1 118 ? -7.547 -31 -3.67 1 96.75 118 VAL A CA 1
ATOM 938 C C . VAL A 1 118 ? -6.105 -31.328 -4.055 1 96.75 118 VAL A C 1
ATOM 940 O O . VAL A 1 118 ? -5.172 -30.656 -3.613 1 96.75 118 VAL A O 1
ATOM 943 N N . ARG A 1 119 ? -5.922 -32.344 -4.793 1 94.19 119 ARG A N 1
ATOM 944 C CA . ARG A 1 119 ? -4.648 -32.719 -5.406 1 94.19 119 ARG A CA 1
ATOM 945 C C . ARG A 1 119 ? -4.863 -33.344 -6.773 1 94.19 119 ARG A C 1
ATOM 947 O O . ARG A 1 119 ? -5.98 -33.75 -7.109 1 94.19 119 ARG A O 1
ATOM 954 N N . CYS A 1 120 ? -3.795 -33.344 -7.484 1 91.81 120 CYS A N 1
ATOM 955 C CA . CYS A 1 120 ? -3.867 -34 -8.781 1 91.81 120 CYS A CA 1
ATOM 956 C C . CYS A 1 120 ? -3.67 -35.5 -8.648 1 91.81 120 CYS A C 1
ATOM 958 O O . CYS A 1 120 ? -2.75 -35.969 -7.965 1 91.81 120 CYS A O 1
ATOM 960 N N . GLY A 1 121 ? -4.594 -36.219 -9.266 1 88 121 GLY A N 1
ATOM 961 C CA . GLY A 1 121 ? -4.477 -37.656 -9.281 1 88 121 GLY A CA 1
ATOM 962 C C . GLY A 1 121 ? -3.953 -38.188 -10.602 1 88 121 GLY A C 1
ATOM 963 O O . GLY A 1 121 ? -3.852 -37.469 -11.586 1 88 121 GLY A O 1
ATOM 964 N N . TYR A 1 122 ? -3.689 -39.5 -10.547 1 84.25 122 TYR A N 1
ATOM 965 C CA . TYR A 1 122 ? -3.111 -40.125 -11.719 1 84.25 122 TYR A CA 1
ATOM 966 C C . TYR A 1 122 ? -4.203 -40.688 -12.641 1 84.25 122 TYR A C 1
ATOM 968 O O . TYR A 1 122 ? -3.949 -40.969 -13.805 1 84.25 122 TYR A O 1
ATOM 976 N N . PHE A 1 123 ? -5.438 -40.75 -12.078 1 86.69 123 PHE A N 1
ATOM 977 C CA . PHE A 1 123 ? -6.508 -41.375 -12.844 1 86.69 123 PHE A CA 1
ATOM 978 C C . PHE A 1 123 ? -7.75 -40.469 -12.852 1 86.69 123 PHE A C 1
ATOM 980 O O . PHE A 1 123 ? -7.969 -39.688 -11.93 1 86.69 123 PHE A O 1
ATOM 987 N N . LYS A 1 124 ? -8.438 -40.719 -13.883 1 89.38 124 LYS A N 1
ATOM 988 C CA . LYS A 1 124 ? -9.711 -40.031 -13.992 1 89.38 124 LYS A CA 1
ATOM 989 C C . LYS A 1 124 ? -10.688 -40.469 -12.906 1 89.38 124 LYS A C 1
ATOM 991 O O . LYS A 1 124 ? -10.828 -41.656 -12.648 1 89.38 124 LYS A O 1
ATOM 996 N N . GLN A 1 125 ? -11.266 -39.5 -12.266 1 88.19 125 GLN A N 1
ATOM 997 C CA . GLN A 1 125 ? -12.258 -39.812 -11.242 1 88.19 125 GLN A CA 1
ATOM 998 C C . GLN A 1 125 ? -13.609 -40.125 -11.859 1 88.19 125 GLN A C 1
ATOM 1000 O O . GLN A 1 125 ? -13.922 -39.688 -12.969 1 88.19 125 GLN A O 1
ATOM 1005 N N . ILE A 1 126 ? -14.336 -40.969 -11.195 1 85.81 126 ILE A N 1
ATOM 1006 C CA . ILE A 1 126 ? -15.664 -41.344 -11.68 1 85.81 126 ILE A CA 1
ATOM 1007 C C . ILE A 1 126 ? -16.641 -40.188 -11.391 1 85.81 126 ILE A C 1
ATOM 1009 O O . ILE A 1 126 ? -17.203 -40.125 -10.289 1 85.81 126 ILE A O 1
ATOM 1013 N N . ARG A 1 127 ? -16.75 -39.375 -12.406 1 83.62 127 ARG A N 1
ATOM 1014 C CA . ARG A 1 127 ? -17.672 -38.25 -12.273 1 83.62 127 ARG A CA 1
ATOM 1015 C C . ARG A 1 127 ? -18.484 -38.031 -13.547 1 83.62 127 ARG A C 1
ATOM 1017 O O . ARG A 1 127 ? -18.031 -38.406 -14.641 1 83.62 127 ARG A O 1
ATOM 1024 N N . GLU A 1 128 ? -19.641 -37.469 -13.344 1 84.5 128 GLU A N 1
ATOM 1025 C CA . GLU A 1 128 ? -20.469 -37.156 -14.5 1 84.5 128 GLU A CA 1
ATOM 1026 C C . GLU A 1 128 ? -19.859 -36.031 -15.336 1 84.5 128 GLU A C 1
ATOM 1028 O O . GLU A 1 128 ? -19.266 -35.094 -14.797 1 84.5 128 GLU A O 1
ATOM 1033 N N . ASP A 1 129 ? -19.906 -36.25 -16.578 1 82.06 129 ASP A N 1
ATOM 1034 C CA . ASP A 1 129 ? -19.438 -35.188 -17.469 1 82.06 129 ASP A CA 1
ATOM 1035 C C . ASP A 1 129 ? -20.359 -33.969 -17.406 1 82.06 129 ASP A C 1
ATOM 1037 O O . ASP A 1 129 ? -21.578 -34.094 -17.5 1 82.06 129 ASP A O 1
ATOM 1041 N N . ARG A 1 130 ? -19.812 -32.906 -17.031 1 86.94 130 ARG A N 1
ATOM 1042 C CA . ARG A 1 130 ? -20.562 -31.641 -16.953 1 86.94 130 ARG A CA 1
ATOM 1043 C C . ARG A 1 130 ? -19.859 -30.531 -17.719 1 86.94 130 ARG A C 1
ATOM 1045 O O . ARG A 1 130 ? -18.625 -30.484 -17.766 1 86.94 130 ARG A O 1
ATOM 1052 N N . ALA A 1 131 ? -20.703 -29.672 -18.297 1 85.56 131 ALA A N 1
ATOM 1053 C CA . ALA A 1 131 ? -20.156 -28.531 -19.031 1 85.56 131 ALA A CA 1
ATOM 1054 C C . ALA A 1 131 ? -19.391 -27.594 -18.109 1 85.56 131 ALA A C 1
ATOM 1056 O O . ALA A 1 131 ? -18.484 -26.875 -18.562 1 85.56 131 ALA A O 1
ATOM 1057 N N . GLU A 1 132 ? -19.641 -27.703 -16.875 1 92.38 132 GLU A N 1
ATOM 1058 C CA . GLU A 1 132 ? -19.047 -26.797 -15.906 1 92.38 132 GLU A CA 1
ATOM 1059 C C . GLU A 1 132 ? -17.641 -27.281 -15.508 1 92.38 132 GLU A C 1
ATOM 1061 O O . GLU A 1 132 ? -16.891 -26.531 -14.875 1 92.38 132 GLU A O 1
ATOM 1066 N N . ARG A 1 133 ? -17.312 -28.422 -15.953 1 94.62 133 ARG A N 1
ATOM 1067 C CA . ARG A 1 133 ? -16.031 -29 -15.539 1 94.62 133 ARG A CA 1
ATOM 1068 C C . ARG A 1 133 ? -14.883 -28.422 -16.359 1 94.62 133 ARG A C 1
ATOM 1070 O O . ARG A 1 133 ? -15 -28.266 -17.562 1 94.62 133 ARG A O 1
ATOM 1077 N N . PHE A 1 134 ? -13.797 -28.188 -15.688 1 95.69 134 PHE A N 1
ATOM 1078 C CA . PHE A 1 134 ? -12.609 -27.688 -16.359 1 95.69 134 PHE A CA 1
ATOM 1079 C C . PHE A 1 134 ? -11.898 -28.797 -17.109 1 95.69 134 PHE A C 1
ATOM 1081 O O . PHE A 1 134 ? -11.797 -29.922 -16.625 1 95.69 134 PHE A O 1
ATOM 1088 N N . LYS A 1 135 ? -11.422 -28.453 -18.234 1 93.56 135 LYS A N 1
ATOM 1089 C CA . LYS A 1 135 ? -10.477 -29.328 -18.906 1 93.56 135 LYS A CA 1
ATOM 1090 C C . LYS A 1 135 ? -9.086 -29.234 -18.281 1 93.56 135 LYS A C 1
ATOM 1092 O O . LYS A 1 135 ? -8.398 -30.234 -18.125 1 93.56 135 LYS A O 1
ATOM 1097 N N . SER A 1 136 ? -8.727 -28.016 -17.906 1 94.25 136 SER A N 1
ATOM 1098 C CA . SER A 1 136 ? -7.449 -27.781 -17.234 1 94.25 136 SER A CA 1
ATOM 1099 C C . SER A 1 136 ? -7.48 -28.297 -15.797 1 94.25 136 SER A C 1
ATOM 1101 O O . SER A 1 136 ? -8.555 -28.453 -15.211 1 94.25 136 SER A O 1
ATOM 1103 N N . MET A 1 137 ? -6.324 -28.578 -15.227 1 93.5 137 MET A N 1
ATOM 1104 C CA . MET A 1 137 ? -6.195 -29.156 -13.898 1 93.5 137 MET A CA 1
ATOM 1105 C C . MET A 1 137 ? -6.48 -28.109 -12.82 1 93.5 137 MET A C 1
ATOM 1107 O O . MET A 1 137 ? -5.566 -27.688 -12.109 1 93.5 137 MET A O 1
ATOM 1111 N N . CYS A 1 138 ? -7.715 -27.75 -12.695 1 96.81 138 CYS A N 1
ATOM 1112 C CA . CYS A 1 138 ? -8.102 -26.75 -11.703 1 96.81 138 CYS A CA 1
ATOM 1113 C C . CYS A 1 138 ? -9.531 -26.984 -11.227 1 96.81 138 CYS A C 1
ATOM 1115 O O . CYS A 1 138 ? -10.211 -27.875 -11.711 1 96.81 138 CYS A O 1
ATOM 1117 N N . VAL A 1 139 ? -9.93 -26.344 -10.195 1 97.69 139 VAL A N 1
ATOM 1118 C CA . VAL A 1 139 ? -11.25 -26.438 -9.586 1 97.69 139 VAL A CA 1
ATOM 1119 C C . VAL A 1 139 ? -11.648 -25.094 -8.984 1 97.69 139 VAL A C 1
ATOM 1121 O O . VAL A 1 139 ? -10.781 -24.312 -8.594 1 97.69 139 VAL A O 1
ATOM 1124 N N . LEU A 1 140 ? -12.891 -24.781 -8.938 1 98.38 140 LEU A N 1
ATOM 1125 C CA . LEU A 1 140 ? -13.383 -23.531 -8.367 1 98.38 140 LEU A CA 1
ATOM 1126 C C . LEU A 1 140 ? -13.898 -23.75 -6.953 1 98.38 140 LEU A C 1
ATOM 1128 O O . LEU A 1 140 ? -14.211 -24.875 -6.566 1 98.38 140 LEU A O 1
ATOM 1132 N N . GLY A 1 141 ? -13.812 -22.688 -6.25 1 98 141 GLY A N 1
ATOM 1133 C CA . GLY A 1 141 ? -14.422 -22.703 -4.93 1 98 141 GLY A CA 1
ATOM 1134 C C . GLY A 1 141 ? -15.867 -22.234 -4.941 1 98 141 GLY A C 1
ATOM 1135 O O . GLY A 1 141 ? -16.344 -21.688 -5.941 1 98 141 GLY A O 1
ATOM 1136 N N . SER A 1 142 ? -16.516 -22.625 -3.9 1 95.94 142 SER A N 1
ATOM 1137 C CA . SER A 1 142 ? -17.875 -22.156 -3.592 1 95.94 142 SER A CA 1
ATOM 1138 C C . SER A 1 142 ? -17.922 -21.453 -2.244 1 95.94 142 SER A C 1
ATOM 1140 O O . SER A 1 142 ? -17.297 -21.891 -1.276 1 95.94 142 SER A O 1
ATOM 1142 N N . PRO A 1 143 ? -18.562 -20.188 -2.145 1 95.5 143 PRO A N 1
ATOM 1143 C CA . PRO A 1 143 ? -19.562 -19.609 -3.031 1 95.5 143 PRO A CA 1
ATOM 1144 C C . PRO A 1 143 ? -18.969 -18.688 -4.086 1 95.5 143 PRO A C 1
ATOM 1146 O O . PRO A 1 143 ? -17.734 -18.531 -4.145 1 95.5 143 PRO A O 1
ATOM 1149 N N . GLN A 1 144 ? -19.875 -18.203 -4.949 1 96.88 144 GLN A N 1
ATOM 1150 C CA . GLN A 1 144 ? -19.516 -17.109 -5.848 1 96.88 144 GLN A CA 1
ATOM 1151 C C . GLN A 1 144 ? -19.625 -15.766 -5.148 1 96.88 144 GLN A C 1
ATOM 1153 O O . GLN A 1 144 ? -20.484 -15.578 -4.285 1 96.88 144 GLN A O 1
ATOM 1158 N N . PHE A 1 145 ? -18.797 -14.898 -5.57 1 97.94 145 PHE A N 1
ATOM 1159 C CA . PHE A 1 145 ? -18.781 -13.578 -4.965 1 97.94 145 PHE A CA 1
ATOM 1160 C C . PHE A 1 145 ? -19.391 -12.539 -5.914 1 97.94 145 PHE A C 1
ATOM 1162 O O . PHE A 1 145 ? -18.922 -12.391 -7.043 1 97.94 145 PHE A O 1
ATOM 1169 N N . THR A 1 146 ? -20.359 -11.852 -5.422 1 97.06 146 THR A N 1
ATOM 1170 C CA . THR A 1 146 ? -21.016 -10.852 -6.258 1 97.06 146 THR A CA 1
ATOM 1171 C C . THR A 1 146 ? -20.828 -9.453 -5.676 1 97.06 146 THR A C 1
ATOM 1173 O O . THR A 1 146 ? -21.047 -8.453 -6.367 1 97.06 146 THR A O 1
ATOM 1176 N N . SER A 1 147 ? -20.578 -9.367 -4.441 1 95.62 147 SER A N 1
ATOM 1177 C CA . SER A 1 147 ? -20.359 -8.102 -3.744 1 95.62 147 SER A CA 1
ATOM 1178 C C . SER A 1 147 ? -19.688 -8.328 -2.389 1 95.62 147 SER A C 1
ATOM 1180 O O . SER A 1 147 ? -19.516 -9.477 -1.965 1 95.62 147 SER A O 1
ATOM 1182 N N . GLY A 1 148 ? -19.25 -7.234 -1.852 1 95.62 148 GLY A N 1
ATOM 1183 C CA . GLY A 1 148 ? -18.719 -7.309 -0.498 1 95.62 148 GLY A CA 1
ATOM 1184 C C . GLY A 1 148 ? -17.25 -7.691 -0.448 1 95.62 148 GLY A C 1
ATOM 1185 O O . GLY A 1 148 ? -16.547 -7.574 -1.447 1 95.62 148 GLY A O 1
ATOM 1186 N N . ARG A 1 149 ? -16.812 -7.992 0.787 1 97.19 149 ARG A N 1
ATOM 1187 C CA . ARG A 1 149 ? -15.43 -8.375 1.062 1 97.19 149 ARG A CA 1
ATOM 1188 C C . ARG A 1 149 ? -15.344 -9.82 1.539 1 97.19 149 ARG A C 1
ATOM 1190 O O . ARG A 1 149 ? -16.234 -10.289 2.264 1 97.19 149 ARG A O 1
ATOM 1197 N N . HIS A 1 150 ? -14.336 -10.516 1.06 1 98.12 150 HIS A N 1
ATOM 1198 C CA . HIS A 1 150 ? -14.188 -11.938 1.347 1 98.12 150 HIS A CA 1
ATOM 1199 C C . HIS A 1 150 ? -12.734 -12.289 1.643 1 98.12 150 HIS A C 1
ATOM 1201 O O . HIS A 1 150 ? -11.82 -11.766 1 1 98.12 150 HIS A O 1
ATOM 1207 N N . TYR A 1 151 ? -12.586 -13.156 2.617 1 97.75 151 TYR A N 1
ATOM 1208 C CA . TYR A 1 151 ? -11.25 -13.578 3.02 1 97.75 151 TYR A CA 1
ATOM 1209 C C . TYR A 1 151 ? -11.188 -15.086 3.217 1 97.75 151 TYR A C 1
ATOM 1211 O O . TYR A 1 151 ? -12.117 -15.688 3.758 1 97.75 151 TYR A O 1
ATOM 1219 N N . TRP A 1 152 ? -10.133 -15.742 2.736 1 97.75 152 TRP A N 1
ATOM 1220 C CA . TRP A 1 152 ? -9.891 -17.156 3.02 1 97.75 152 TRP A CA 1
ATOM 1221 C C . TRP A 1 152 ? -8.398 -17.469 2.969 1 97.75 152 TRP A C 1
ATOM 1223 O O . TRP A 1 152 ? -7.605 -16.672 2.465 1 97.75 152 TRP A O 1
ATOM 1233 N N . GLU A 1 153 ? -8.016 -18.5 3.582 1 97.25 153 GLU A N 1
ATOM 1234 C CA . GLU A 1 153 ? -6.625 -18.938 3.627 1 97.25 153 GLU A CA 1
ATOM 1235 C C . GLU A 1 153 ? -6.469 -20.328 3.027 1 97.25 153 GLU A C 1
ATOM 1237 O O . GLU A 1 153 ? -7.363 -21.172 3.16 1 97.25 153 GLU A O 1
ATOM 1242 N N . VAL A 1 154 ? -5.371 -20.547 2.402 1 97.75 154 VAL A N 1
ATOM 1243 C CA . VAL A 1 154 ? -5.094 -21.828 1.77 1 97.75 154 VAL A CA 1
ATOM 1244 C C . VAL A 1 154 ? -3.725 -22.344 2.211 1 97.75 154 VAL A C 1
ATOM 1246 O O . VAL A 1 154 ? -2.729 -21.609 2.123 1 97.75 154 VAL A O 1
ATOM 1249 N N . ASP A 1 155 ? -3.734 -23.531 2.68 1 96.75 155 ASP A N 1
ATOM 1250 C CA . ASP A 1 155 ? -2.479 -24.234 2.951 1 96.75 155 ASP A CA 1
ATOM 1251 C C . ASP A 1 155 ? -1.902 -24.844 1.678 1 96.75 155 ASP A C 1
ATOM 1253 O O . ASP A 1 155 ? -2.527 -25.703 1.061 1 96.75 155 ASP A O 1
ATOM 1257 N N . VAL A 1 156 ? -0.7 -24.406 1.301 1 95.25 156 VAL A N 1
ATOM 1258 C CA . VAL A 1 156 ? -0.094 -24.875 0.057 1 95.25 156 VAL A CA 1
ATOM 1259 C C . VAL A 1 156 ? 1.022 -25.875 0.365 1 95.25 156 VAL A C 1
ATOM 1261 O O . VAL A 1 156 ? 1.6 -26.469 -0.546 1 95.25 156 VAL A O 1
ATOM 1264 N N . GLY A 1 157 ? 1.316 -25.984 1.548 1 90.06 157 GLY A N 1
ATOM 1265 C CA . GLY A 1 157 ? 2.357 -26.906 1.959 1 90.06 157 GLY A CA 1
ATOM 1266 C C . GLY A 1 157 ? 3.695 -26.641 1.295 1 90.06 157 GLY A C 1
ATOM 1267 O O . GLY A 1 157 ? 4.176 -25.5 1.299 1 90.06 157 GLY A O 1
ATOM 1268 N N . THR A 1 158 ? 4.312 -27.734 0.763 1 85.94 158 THR A N 1
ATOM 1269 C CA . THR A 1 158 ? 5.621 -27.625 0.134 1 85.94 158 THR A CA 1
ATOM 1270 C C . THR A 1 158 ? 5.535 -27.922 -1.36 1 85.94 158 THR A C 1
ATOM 1272 O O . THR A 1 158 ? 6.527 -28.297 -1.985 1 85.94 158 THR A O 1
ATOM 1275 N N . SER A 1 159 ? 4.348 -27.797 -1.894 1 87.25 159 SER A N 1
ATOM 1276 C CA . SER A 1 159 ? 4.164 -28.078 -3.316 1 87.25 159 SER A CA 1
ATOM 1277 C C . SER A 1 159 ? 5.004 -27.141 -4.172 1 87.25 159 SER A C 1
ATOM 1279 O O . SER A 1 159 ? 4.977 -25.922 -3.975 1 87.25 159 SER A O 1
ATOM 1281 N N . PRO A 1 160 ? 5.738 -27.656 -5.09 1 89.44 160 PRO A N 1
ATOM 1282 C CA . PRO A 1 160 ? 6.598 -26.828 -5.922 1 89.44 160 PRO A CA 1
ATOM 1283 C C . PRO A 1 160 ? 5.832 -26.109 -7.027 1 89.44 160 PRO A C 1
ATOM 1285 O O . PRO A 1 160 ? 6.398 -25.266 -7.738 1 89.44 160 PRO A O 1
ATOM 1288 N N . GLU A 1 161 ? 4.539 -26.484 -7.152 1 93.19 161 GLU A N 1
ATOM 1289 C CA . GLU A 1 161 ? 3.734 -25.828 -8.188 1 93.19 161 GLU A CA 1
ATOM 1290 C C . GLU A 1 161 ? 2.279 -25.688 -7.746 1 93.19 161 GLU A C 1
ATOM 1292 O O . GLU A 1 161 ? 1.678 -26.641 -7.254 1 93.19 161 GLU A O 1
ATOM 1297 N N . TRP A 1 162 ? 1.781 -24.531 -7.926 1 95.94 162 TRP A N 1
ATOM 1298 C CA . TRP A 1 162 ? 0.366 -24.266 -7.695 1 95.94 162 TRP A CA 1
ATOM 1299 C C . TRP A 1 162 ? -0.009 -22.875 -8.18 1 95.94 162 TRP A C 1
ATOM 1301 O O . TRP A 1 162 ? 0.864 -22.031 -8.398 1 95.94 162 TRP A O 1
ATOM 1311 N N . ASP A 1 163 ? -1.282 -22.609 -8.414 1 97.5 163 ASP A N 1
ATOM 1312 C CA . ASP A 1 163 ? -1.877 -21.312 -8.672 1 97.5 163 ASP A CA 1
ATOM 1313 C C . ASP A 1 163 ? -3.129 -21.094 -7.824 1 97.5 163 ASP A C 1
ATOM 1315 O O . ASP A 1 163 ? -3.967 -22 -7.711 1 97.5 163 ASP A O 1
ATOM 1319 N N . LEU A 1 164 ? -3.197 -19.953 -7.176 1 98.44 164 LEU A N 1
ATOM 1320 C CA . LEU A 1 164 ? -4.34 -19.578 -6.348 1 98.44 164 LEU A CA 1
ATOM 1321 C C . LEU A 1 164 ? -4.859 -18.188 -6.723 1 98.44 164 LEU A C 1
ATOM 1323 O O . LEU A 1 164 ? -4.082 -17.328 -7.125 1 98.44 164 LEU A O 1
ATOM 1327 N N . GLY A 1 165 ? -6.16 -17.969 -6.523 1 98.69 165 GLY A N 1
ATOM 1328 C CA . GLY A 1 165 ? -6.746 -16.656 -6.738 1 98.69 165 GLY A CA 1
ATOM 1329 C C . GLY A 1 165 ? -8.234 -16.719 -7.043 1 98.69 165 GLY A C 1
ATOM 1330 O O . GLY A 1 165 ? -8.992 -17.375 -6.332 1 98.69 165 GLY A O 1
ATOM 1331 N N . VAL A 1 166 ? -8.641 -15.898 -8.062 1 98.75 166 VAL A N 1
ATOM 1332 C CA . VAL A 1 166 ? -10.039 -15.875 -8.477 1 98.75 166 VAL A CA 1
ATOM 1333 C C . VAL A 1 166 ? -10.117 -15.812 -10 1 98.75 166 VAL A C 1
ATOM 1335 O O . VAL A 1 166 ? -9.141 -15.484 -10.672 1 98.75 166 VAL A O 1
ATOM 1338 N N . CYS A 1 167 ? -11.258 -16.172 -10.523 1 98.44 167 CYS A N 1
ATOM 1339 C CA . CYS A 1 167 ? -11.547 -16.016 -11.945 1 98.44 167 CYS A CA 1
ATOM 1340 C C . CYS A 1 167 ? -13 -15.633 -12.172 1 98.44 167 CYS A C 1
ATOM 1342 O O . CYS A 1 167 ? -13.82 -15.711 -11.258 1 98.44 167 CYS A O 1
ATOM 1344 N N . LYS A 1 168 ? -13.234 -15.188 -13.352 1 97.94 168 LYS A N 1
ATOM 1345 C CA . LYS A 1 168 ? -14.609 -14.883 -13.742 1 97.94 168 LYS A CA 1
ATOM 1346 C C . LYS A 1 168 ? -15.461 -16.141 -13.797 1 97.94 168 LYS A C 1
ATOM 1348 O O . LYS A 1 168 ? -14.984 -17.203 -14.203 1 97.94 168 LYS A O 1
ATOM 1353 N N . GLU A 1 169 ? -16.703 -15.945 -13.445 1 96.31 169 GLU A N 1
ATOM 1354 C CA . GLU A 1 169 ? -17.641 -17.047 -13.555 1 96.31 169 GLU A CA 1
ATOM 1355 C C . GLU A 1 169 ? -17.797 -17.5 -15.008 1 96.31 169 GLU A C 1
ATOM 1357 O O . GLU A 1 169 ? -18 -18.688 -15.273 1 96.31 169 GLU A O 1
ATOM 1362 N N . SER A 1 170 ? -17.594 -16.656 -15.914 1 94.94 170 SER A N 1
ATOM 1363 C CA . SER A 1 170 ? -17.938 -16.875 -17.312 1 94.94 170 SER A CA 1
ATOM 1364 C C . SER A 1 170 ? -16.75 -17.422 -18.094 1 94.94 170 SER A C 1
ATOM 1366 O O . SER A 1 170 ? -16.844 -17.578 -19.312 1 94.94 170 SER A O 1
ATOM 1368 N N . VAL A 1 171 ? -15.719 -17.656 -17.469 1 95.94 171 VAL A N 1
ATOM 1369 C CA . VAL A 1 171 ? -14.547 -18.125 -18.219 1 95.94 171 VAL A CA 1
ATOM 1370 C C . VAL A 1 171 ? -14.883 -19.438 -18.922 1 95.94 171 VAL A C 1
ATOM 1372 O O . VAL A 1 171 ? -15.695 -20.234 -18.438 1 95.94 171 VAL A O 1
ATOM 1375 N N . ASN A 1 172 ? -14.258 -19.641 -20.078 1 94.5 172 ASN A N 1
ATOM 1376 C CA . ASN A 1 172 ? -14.406 -20.906 -20.797 1 94.5 172 ASN A CA 1
ATOM 1377 C C . ASN A 1 172 ? -13.633 -22.031 -20.109 1 94.5 172 ASN A C 1
ATOM 1379 O O . ASN A 1 172 ? -12.406 -22 -20.078 1 94.5 172 ASN A O 1
ATOM 1383 N N . ARG A 1 173 ? -14.297 -23 -19.703 1 95.69 173 ARG A N 1
ATOM 1384 C CA . ARG A 1 173 ? -13.688 -24.062 -18.906 1 95.69 173 ARG A CA 1
ATOM 1385 C C . ARG A 1 173 ? -13.344 -25.266 -19.766 1 95.69 173 ARG A C 1
ATOM 1387 O O . ARG A 1 173 ? -12.734 -26.219 -19.297 1 95.69 173 ARG A O 1
ATOM 1394 N N . GLN A 1 174 ? -13.68 -25.234 -21.031 1 92.75 174 GLN A N 1
ATOM 1395 C CA . GLN A 1 174 ? -13.508 -26.391 -21.906 1 92.75 174 GLN A CA 1
ATOM 1396 C C . GLN A 1 174 ? -12.281 -26.234 -22.797 1 92.75 174 GLN A C 1
ATOM 1398 O O . GLN A 1 174 ? -12.125 -26.938 -23.797 1 92.75 174 GLN A O 1
ATOM 1403 N N . VAL A 1 175 ? -11.477 -25.297 -22.5 1 91.81 175 VAL A N 1
ATOM 1404 C CA . VAL A 1 175 ? -10.227 -25.078 -23.219 1 91.81 175 VAL A CA 1
ATOM 1405 C C . VAL A 1 175 ? -9.055 -25.078 -22.234 1 91.81 175 VAL A C 1
ATOM 1407 O O . VAL A 1 175 ? -9.258 -24.969 -21.031 1 91.81 175 VAL A O 1
ATOM 1410 N N . ASP A 1 176 ? -7.895 -25.203 -22.844 1 91.94 176 ASP A N 1
ATOM 1411 C CA . ASP A 1 176 ? -6.703 -25.031 -22.016 1 91.94 176 ASP A CA 1
ATOM 1412 C C . ASP A 1 176 ? -6.574 -23.578 -21.547 1 91.94 176 ASP A C 1
ATOM 1414 O O . ASP A 1 176 ? -6.422 -22.672 -22.359 1 91.94 176 ASP A O 1
ATOM 1418 N N . ILE A 1 177 ? -6.539 -23.453 -20.297 1 92.25 177 ILE A N 1
ATOM 1419 C CA . ILE A 1 177 ? -6.629 -22.094 -19.781 1 92.25 177 ILE A CA 1
ATOM 1420 C C . ILE A 1 177 ? -5.238 -21.469 -19.734 1 92.25 177 ILE A C 1
ATOM 1422 O O . ILE A 1 177 ? -4.254 -22.141 -19.438 1 92.25 177 ILE A O 1
ATOM 1426 N N . LYS A 1 178 ? -5.184 -20.281 -20.125 1 93.19 178 LYS A N 1
ATOM 1427 C CA . LYS A 1 178 ? -4.031 -19.406 -19.906 1 93.19 178 LYS A CA 1
ATOM 1428 C C . LYS A 1 178 ? -4.305 -18.422 -18.766 1 93.19 178 LYS A C 1
ATOM 1430 O O . LYS A 1 178 ? -5.164 -17.547 -18.891 1 93.19 178 LYS A O 1
ATOM 1435 N N . LEU A 1 179 ? -3.518 -18.594 -17.734 1 96.12 179 LEU A N 1
ATOM 1436 C CA . LEU A 1 179 ? -3.744 -17.75 -16.562 1 96.12 179 LEU A CA 1
ATOM 1437 C C . LEU A 1 179 ? -3.262 -16.328 -16.828 1 96.12 179 LEU A C 1
ATOM 1439 O O . LEU A 1 179 ? -2.057 -16.078 -16.875 1 96.12 179 LEU A O 1
ATOM 1443 N N . SER A 1 180 ? -4.207 -15.438 -16.969 1 97.19 180 SER A N 1
ATOM 1444 C CA . SER A 1 180 ? -3.922 -14.016 -17.188 1 97.19 180 SER A CA 1
ATOM 1445 C C . SER A 1 180 ? -5.07 -13.148 -16.688 1 97.19 180 SER A C 1
ATOM 1447 O O . SER A 1 180 ? -6.238 -13.508 -16.828 1 97.19 180 SER A O 1
ATOM 1449 N N . SER A 1 181 ? -4.707 -12.008 -16.203 1 96.5 181 SER A N 1
ATOM 1450 C CA . SER A 1 181 ? -5.723 -11.078 -15.719 1 96.5 181 SER A CA 1
ATOM 1451 C C . SER A 1 181 ? -6.629 -10.609 -16.859 1 96.5 181 SER A C 1
ATOM 1453 O O . SER A 1 181 ? -7.824 -10.398 -16.656 1 96.5 181 SER A O 1
ATOM 1455 N N . GLU A 1 182 ? -6.066 -10.523 -18.031 1 95.31 182 GLU A N 1
ATOM 1456 C CA . GLU A 1 182 ? -6.855 -10.117 -19.203 1 95.31 182 GLU A CA 1
ATOM 1457 C C . GLU A 1 182 ? -7.895 -11.18 -19.562 1 95.31 182 GLU A C 1
ATOM 1459 O O . GLU A 1 182 ? -8.953 -10.859 -20.094 1 95.31 182 GLU A O 1
ATOM 1464 N N . GLY A 1 183 ? -7.516 -12.359 -19.25 1 95.94 183 GLY A N 1
ATOM 1465 C CA . GLY A 1 183 ? -8.422 -13.461 -19.531 1 95.94 183 GLY A CA 1
ATOM 1466 C C . GLY A 1 183 ? -9.398 -13.734 -18.406 1 95.94 183 GLY A C 1
ATOM 1467 O O . GLY A 1 183 ? -10.234 -14.633 -18.516 1 95.94 183 GLY A O 1
ATOM 1468 N N . GLY A 1 184 ? -9.305 -13.039 -17.391 1 97.69 184 GLY A N 1
ATOM 1469 C CA . GLY A 1 184 ? -10.25 -13.172 -16.297 1 97.69 184 GLY A CA 1
ATOM 1470 C C . GLY A 1 184 ? -9.734 -14.023 -15.156 1 97.69 184 GLY A C 1
ATOM 1471 O O . GLY A 1 184 ? -10.516 -14.547 -14.359 1 97.69 184 GLY A O 1
ATOM 1472 N N . PHE A 1 185 ? -8.469 -14.25 -15.203 1 98.31 185 PHE A N 1
ATOM 1473 C CA . PHE A 1 185 ? -7.836 -14.992 -14.117 1 98.31 185 PHE A CA 1
ATOM 1474 C C . PHE A 1 185 ? -6.883 -14.094 -13.336 1 98.31 185 PHE A C 1
ATOM 1476 O O . PHE A 1 185 ? -5.918 -13.57 -13.891 1 98.31 185 PHE A O 1
ATOM 1483 N N . TRP A 1 186 ? -7.145 -13.789 -12.109 1 98.56 186 TRP A N 1
ATOM 1484 C CA . TRP A 1 186 ? -6.25 -13.094 -11.195 1 98.56 186 TRP A CA 1
ATOM 1485 C C . TRP A 1 186 ? -5.656 -14.062 -10.172 1 98.56 186 TRP A C 1
ATOM 1487 O O . TRP A 1 186 ? -6.285 -14.367 -9.164 1 98.56 186 TRP A O 1
ATOM 1497 N N . THR A 1 187 ? -4.422 -14.531 -10.461 1 98.69 187 THR A N 1
ATOM 1498 C CA . THR A 1 187 ? -3.846 -15.609 -9.664 1 98.69 187 THR A CA 1
ATOM 1499 C C . THR A 1 187 ? -2.387 -15.32 -9.328 1 98.69 187 THR A C 1
ATOM 1501 O O . THR A 1 187 ? -1.727 -14.547 -10.023 1 98.69 187 THR A O 1
ATOM 1504 N N . VAL A 1 188 ? -2 -15.875 -8.25 1 97.62 188 VAL A N 1
ATOM 1505 C CA . VAL A 1 188 ? -0.594 -16 -7.879 1 97.62 188 VAL A CA 1
ATOM 1506 C C . VAL A 1 188 ? -0.204 -17.469 -7.832 1 97.62 188 VAL A C 1
ATOM 1508 O O . VAL A 1 188 ? -1.006 -18.328 -7.438 1 97.62 188 VAL A O 1
ATOM 1511 N N . GLY A 1 189 ? 1.018 -17.75 -8.25 1 96.25 189 GLY A N 1
ATOM 1512 C CA . GLY A 1 189 ? 1.452 -19.125 -8.258 1 96.25 189 GLY A CA 1
ATOM 1513 C C . GLY A 1 189 ? 2.959 -19.281 -8.18 1 96.25 189 GLY A C 1
ATOM 1514 O O . GLY A 1 189 ? 3.688 -18.297 -8.102 1 96.25 189 GLY A O 1
ATOM 1515 N N . VAL A 1 190 ? 3.352 -20.547 -8.148 1 94.88 190 VAL A N 1
ATOM 1516 C CA . VAL A 1 190 ? 4.773 -20.875 -8.07 1 94.88 190 VAL A CA 1
ATOM 1517 C C . VAL A 1 190 ? 5.102 -21.984 -9.062 1 94.88 190 VAL A C 1
ATOM 1519 O O . VAL A 1 190 ? 4.266 -22.844 -9.352 1 94.88 190 VAL A O 1
ATOM 1522 N N . ARG A 1 191 ? 6.254 -21.844 -9.648 1 92.19 191 ARG A N 1
ATOM 1523 C CA . ARG A 1 191 ? 6.805 -22.875 -10.523 1 92.19 191 ARG A CA 1
ATOM 1524 C C . ARG A 1 191 ? 8.203 -23.281 -10.062 1 92.19 191 ARG A C 1
ATOM 1526 O O . ARG A 1 191 ? 9.023 -22.438 -9.711 1 92.19 191 ARG A O 1
ATOM 1533 N N . GLY A 1 192 ? 8.438 -24.531 -10.055 1 87.12 192 GLY A N 1
ATOM 1534 C CA . GLY A 1 192 ? 9.75 -25.047 -9.68 1 87.12 192 GLY A CA 1
ATOM 1535 C C . GLY A 1 192 ? 10.102 -24.766 -8.234 1 87.12 192 GLY A C 1
ATOM 1536 O O . GLY A 1 192 ? 11.281 -24.703 -7.875 1 87.12 192 GLY A O 1
ATOM 1537 N N . GLY A 1 193 ? 9.195 -24.469 -7.488 1 84.62 193 GLY A N 1
ATOM 1538 C CA . GLY A 1 193 ? 9.383 -24.266 -6.059 1 84.62 193 GLY A CA 1
ATOM 1539 C C . GLY A 1 193 ? 9.977 -22.922 -5.715 1 84.62 193 GLY A C 1
ATOM 1540 O O . GLY A 1 193 ? 9.977 -22.516 -4.551 1 84.62 193 GLY A O 1
ATOM 1541 N N . GLU A 1 194 ? 10.328 -22.172 -6.699 1 86 194 GLU A N 1
ATOM 1542 C CA . GLU A 1 194 ? 11.07 -20.953 -6.355 1 86 194 GLU A CA 1
ATOM 1543 C C . GLU A 1 194 ? 10.562 -19.766 -7.156 1 86 194 GLU A C 1
ATOM 1545 O O . GLU A 1 194 ? 10.75 -18.609 -6.75 1 86 194 GLU A O 1
ATOM 1550 N N . MET A 1 195 ? 10.023 -19.984 -8.25 1 90.81 195 MET A N 1
ATOM 1551 C CA . MET A 1 195 ? 9.617 -18.891 -9.117 1 90.81 195 MET A CA 1
ATOM 1552 C C . MET A 1 195 ? 8.164 -18.516 -8.867 1 90.81 195 MET A C 1
ATOM 1554 O O . MET A 1 195 ? 7.25 -19.188 -9.336 1 90.81 195 MET A O 1
ATOM 1558 N N . PHE A 1 196 ? 7.98 -17.469 -8.188 1 93.31 196 PHE A N 1
ATOM 1559 C CA . PHE A 1 196 ? 6.633 -16.984 -7.918 1 93.31 196 PHE A CA 1
ATOM 1560 C C . PHE A 1 196 ? 6.242 -15.898 -8.914 1 93.31 196 PHE A C 1
ATOM 1562 O O . PHE A 1 196 ? 7.078 -15.086 -9.32 1 93.31 196 PHE A O 1
ATOM 1569 N N . ALA A 1 197 ? 4.91 -15.898 -9.273 1 94.69 197 ALA A N 1
ATOM 1570 C CA . ALA A 1 197 ? 4.48 -14.891 -10.234 1 94.69 197 ALA A CA 1
ATOM 1571 C C . ALA A 1 197 ? 2.998 -14.57 -10.07 1 94.69 197 ALA A C 1
ATOM 1573 O O . ALA A 1 197 ? 2.234 -15.391 -9.547 1 94.69 197 ALA A O 1
ATOM 1574 N N . ALA A 1 198 ? 2.648 -13.344 -10.398 1 96.06 198 ALA A N 1
ATOM 1575 C CA . ALA A 1 198 ? 1.255 -12.938 -10.547 1 96.06 198 ALA A CA 1
ATOM 1576 C C . ALA A 1 198 ? 0.827 -12.945 -12.008 1 96.06 198 ALA A C 1
ATOM 1578 O O . ALA A 1 198 ? 1.619 -12.625 -12.898 1 96.06 198 ALA A O 1
ATOM 1579 N N . SER A 1 199 ? -0.401 -13.219 -12.242 1 97.69 199 SER A N 1
ATOM 1580 C CA . SER A 1 199 ? -0.882 -13.438 -13.602 1 97.69 199 SER A CA 1
ATOM 1581 C C . SER A 1 199 ? -1.222 -12.117 -14.289 1 97.69 199 SER A C 1
ATOM 1583 O O . SER A 1 199 ? -2.217 -12.023 -15.008 1 97.69 199 SER A O 1
ATOM 1585 N N . THR A 1 200 ? -0.449 -11.156 -14.055 1 94.19 200 THR A N 1
ATOM 1586 C CA . THR A 1 200 ? -0.587 -9.914 -14.805 1 94.19 200 THR A CA 1
ATOM 1587 C C . THR A 1 200 ? -0.121 -10.094 -16.25 1 94.19 200 THR A C 1
ATOM 1589 O O . THR A 1 200 ? 0.405 -11.148 -16.609 1 94.19 200 THR A O 1
ATOM 1592 N N . VAL A 1 201 ? -0.417 -9.086 -17.109 1 92.69 201 VAL A N 1
ATOM 1593 C CA . VAL A 1 201 ? 0.087 -9.078 -18.469 1 92.69 201 VAL A CA 1
ATOM 1594 C C . VAL A 1 201 ? 1.004 -7.871 -18.688 1 92.69 201 VAL A C 1
ATOM 1596 O O . VAL A 1 201 ? 0.538 -6.73 -18.734 1 92.69 201 VAL A O 1
ATOM 1599 N N . PRO A 1 202 ? 2.287 -8.008 -18.844 1 90.56 202 PRO A N 1
ATOM 1600 C CA . PRO A 1 202 ? 2.996 -9.281 -18.75 1 90.56 202 PRO A CA 1
ATOM 1601 C C . PRO A 1 202 ? 3.049 -9.82 -17.328 1 90.56 202 PRO A C 1
ATOM 1603 O O . PRO A 1 202 ? 2.697 -9.102 -16.375 1 90.56 202 PRO A O 1
ATOM 1606 N N . LEU A 1 203 ? 3.543 -11.125 -17.219 1 92.44 203 LEU A N 1
ATOM 1607 C CA . LEU A 1 203 ? 3.676 -11.773 -15.914 1 92.44 203 LEU A CA 1
ATOM 1608 C C . LEU A 1 203 ? 4.582 -10.961 -15 1 92.44 203 LEU A C 1
ATOM 1610 O O . LEU A 1 203 ? 5.602 -10.422 -15.438 1 92.44 203 LEU A O 1
ATOM 1614 N N . THR A 1 204 ? 4.152 -10.93 -13.703 1 90.06 204 THR A N 1
ATOM 1615 C CA . THR A 1 204 ? 4.977 -10.234 -12.719 1 90.06 204 THR A CA 1
ATOM 1616 C C . THR A 1 204 ? 5.676 -11.227 -11.797 1 90.06 204 THR A C 1
ATOM 1618 O O . THR A 1 204 ? 5.02 -11.984 -11.078 1 90.06 204 THR A O 1
ATOM 1621 N N . ASP A 1 205 ? 6.945 -11.125 -11.773 1 88.31 205 ASP A N 1
ATOM 1622 C CA . ASP A 1 205 ? 7.719 -11.945 -10.852 1 88.31 205 ASP A CA 1
ATOM 1623 C C . ASP A 1 205 ? 7.586 -11.438 -9.422 1 88.31 205 ASP A C 1
ATOM 1625 O O . ASP A 1 205 ? 7.602 -10.227 -9.18 1 88.31 205 ASP A O 1
ATOM 1629 N N . LEU A 1 206 ? 7.449 -12.367 -8.539 1 88.19 206 LEU A N 1
ATOM 1630 C CA . LEU A 1 206 ? 7.242 -11.984 -7.148 1 88.19 206 LEU A CA 1
ATOM 1631 C C . LEU A 1 206 ? 8.391 -12.469 -6.273 1 88.19 206 LEU A C 1
ATOM 1633 O O . LEU A 1 206 ? 8.945 -13.547 -6.504 1 88.19 206 LEU A O 1
ATOM 1637 N N . CYS A 1 207 ? 8.703 -11.578 -5.355 1 79.5 207 CYS A N 1
ATOM 1638 C CA . CYS A 1 207 ? 9.664 -11.961 -4.324 1 79.5 207 CYS A CA 1
ATOM 1639 C C . CYS A 1 207 ? 8.945 -12.461 -3.078 1 79.5 207 CYS A C 1
ATOM 1641 O O . CYS A 1 207 ? 8.391 -11.672 -2.311 1 79.5 207 CYS A O 1
ATOM 1643 N N . VAL A 1 208 ? 8.977 -13.711 -2.924 1 85 208 VAL A N 1
ATOM 1644 C CA . VAL A 1 208 ? 8.266 -14.32 -1.806 1 85 208 VAL A CA 1
ATOM 1645 C C . VAL A 1 208 ? 9.266 -15.062 -0.908 1 85 208 VAL A C 1
ATOM 1647 O O . VAL A 1 208 ? 10.266 -15.594 -1.39 1 85 208 VAL A O 1
ATOM 1650 N N . ASN A 1 209 ? 9.047 -14.922 0.327 1 78.38 209 ASN A N 1
ATOM 1651 C CA . ASN A 1 209 ? 9.914 -15.602 1.287 1 78.38 209 ASN A CA 1
ATOM 1652 C C . ASN A 1 209 ? 9.906 -17.109 1.081 1 78.38 209 ASN A C 1
ATOM 1654 O O . ASN A 1 209 ? 8.859 -17.703 0.794 1 78.38 209 ASN A O 1
ATOM 1658 N N . PRO A 1 210 ? 11.18 -17.516 1.37 1 78.19 210 PRO A N 1
ATOM 1659 C CA . PRO A 1 210 ? 11.203 -18.984 1.367 1 78.19 210 PRO A CA 1
ATOM 1660 C C . PRO A 1 210 ? 10.398 -19.578 2.516 1 78.19 210 PRO A C 1
ATOM 1662 O O . PRO A 1 210 ? 10.328 -19 3.6 1 78.19 210 PRO A O 1
ATOM 1665 N N . GLY A 1 211 ? 9.57 -20.5 2.279 1 83.12 211 GLY A N 1
ATOM 1666 C CA . GLY A 1 211 ? 8.828 -21.172 3.338 1 83.12 211 GLY A CA 1
ATOM 1667 C C . GLY A 1 211 ? 7.348 -20.844 3.32 1 83.12 211 GLY A C 1
ATOM 1668 O O . GLY A 1 211 ? 6.637 -21.125 4.289 1 83.12 211 GLY A O 1
ATOM 1669 N N . LEU A 1 212 ? 7.012 -20.141 2.398 1 91.25 212 LEU A N 1
ATOM 1670 C CA . LEU A 1 212 ? 5.582 -19.891 2.25 1 91.25 212 LEU A CA 1
ATOM 1671 C C . LEU A 1 212 ? 4.797 -21.203 2.303 1 91.25 212 LEU A C 1
ATOM 1673 O O . LEU A 1 212 ? 5.09 -22.141 1.553 1 91.25 212 LEU A O 1
ATOM 1677 N N . HIS A 1 213 ? 3.889 -21.266 3.268 1 93 213 HIS A N 1
ATOM 1678 C CA . HIS A 1 213 ? 3.111 -22.5 3.346 1 93 213 HIS A CA 1
ATOM 1679 C C . HIS A 1 213 ? 1.617 -22.219 3.42 1 93 213 HIS A C 1
ATOM 1681 O O . HIS A 1 213 ? 0.795 -23.125 3.275 1 93 213 HIS A O 1
ATOM 1687 N N . ARG A 1 214 ? 1.326 -21.016 3.742 1 95.81 214 ARG A N 1
ATOM 1688 C CA . ARG A 1 214 ? -0.076 -20.625 3.801 1 95.81 214 ARG A CA 1
ATOM 1689 C C . ARG A 1 214 ? -0.289 -19.266 3.135 1 95.81 214 ARG A C 1
ATOM 1691 O O . ARG A 1 214 ? 0.429 -18.312 3.426 1 95.81 214 ARG A O 1
ATOM 1698 N N . VAL A 1 215 ? -1.251 -19.234 2.262 1 96.94 215 VAL A N 1
ATOM 1699 C CA . VAL A 1 215 ? -1.55 -18 1.524 1 96.94 215 VAL A CA 1
ATOM 1700 C C . VAL A 1 215 ? -2.906 -17.453 1.961 1 96.94 215 VAL A C 1
ATOM 1702 O O . VAL A 1 215 ? -3.906 -18.188 1.954 1 96.94 215 VAL A O 1
ATOM 1705 N N . GLY A 1 216 ? -2.885 -16.219 2.42 1 97.31 216 GLY A N 1
ATOM 1706 C CA . GLY A 1 216 ? -4.137 -15.508 2.641 1 97.31 216 GLY A CA 1
ATOM 1707 C C . GLY A 1 216 ? -4.594 -14.711 1.434 1 97.31 216 GLY A C 1
ATOM 1708 O O . GLY A 1 216 ? -3.777 -14.086 0.748 1 97.31 216 GLY A O 1
ATOM 1709 N N . ILE A 1 217 ? -5.863 -14.758 1.172 1 98.25 217 ILE A N 1
ATOM 1710 C CA . ILE A 1 217 ? -6.43 -14.078 0.014 1 98.25 217 ILE A CA 1
ATOM 1711 C C . ILE A 1 217 ? -7.59 -13.188 0.454 1 98.25 217 ILE A C 1
ATOM 1713 O O . ILE A 1 217 ? -8.523 -13.656 1.112 1 98.25 217 ILE A O 1
ATOM 1717 N N . PHE A 1 218 ? -7.48 -11.961 0.146 1 97.88 218 PHE A N 1
ATOM 1718 C CA . PHE A 1 218 ? -8.5 -10.977 0.5 1 97.88 218 PHE A CA 1
ATOM 1719 C C . PHE A 1 218 ? -9.07 -10.312 -0.747 1 97.88 218 PHE A C 1
ATOM 1721 O O . PHE A 1 218 ? -8.367 -9.594 -1.45 1 97.88 218 PHE A O 1
ATOM 1728 N N . LEU A 1 219 ? -10.398 -10.531 -0.962 1 98.19 219 LEU A N 1
ATOM 1729 C CA . LEU A 1 219 ? -11.086 -9.992 -2.127 1 98.19 219 LEU A CA 1
ATOM 1730 C C . LEU A 1 219 ? -12.062 -8.898 -1.719 1 98.19 219 LEU A C 1
ATOM 1732 O O . LEU A 1 219 ? -12.953 -9.133 -0.894 1 98.19 219 LEU A O 1
ATOM 1736 N N . ASP A 1 220 ? -11.883 -7.746 -2.217 1 96.5 220 ASP A N 1
ATOM 1737 C CA . ASP A 1 220 ? -12.82 -6.641 -2.061 1 96.5 220 ASP A CA 1
ATOM 1738 C C . ASP A 1 220 ? -13.562 -6.363 -3.365 1 96.5 220 ASP A C 1
ATOM 1740 O O . ASP A 1 220 ? -13.062 -5.656 -4.238 1 96.5 220 ASP A O 1
ATOM 1744 N N . MET A 1 221 ? -14.797 -6.848 -3.531 1 96.69 221 MET A N 1
ATOM 1745 C CA . MET A 1 221 ? -15.586 -6.719 -4.75 1 96.69 221 MET A CA 1
ATOM 1746 C C . MET A 1 221 ? -16 -5.27 -4.977 1 96.69 221 MET A C 1
ATOM 1748 O O . MET A 1 221 ? -16.172 -4.836 -6.117 1 96.69 221 MET A O 1
ATOM 1752 N N . ASP A 1 222 ? -16.141 -4.57 -3.9 1 93.94 222 ASP A N 1
ATOM 1753 C CA . ASP A 1 222 ? -16.578 -3.18 -4 1 93.94 222 ASP A CA 1
ATOM 1754 C C . ASP A 1 222 ? -15.477 -2.295 -4.574 1 93.94 222 ASP A C 1
ATOM 1756 O O . ASP A 1 222 ? -15.75 -1.377 -5.352 1 93.94 222 ASP A O 1
ATOM 1760 N N . MET A 1 223 ? -14.266 -2.637 -4.199 1 93.25 223 MET A N 1
ATOM 1761 C CA . MET A 1 223 ? -13.133 -1.825 -4.633 1 93.25 223 MET A CA 1
ATOM 1762 C C . MET A 1 223 ? -12.445 -2.449 -5.844 1 93.25 223 MET A C 1
ATOM 1764 O O . MET A 1 223 ? -11.641 -1.796 -6.512 1 93.25 223 MET A O 1
ATOM 1768 N N . GLY A 1 224 ? -12.727 -3.703 -6.066 1 94.94 224 GLY A N 1
ATOM 1769 C CA . GLY A 1 224 ? -12.086 -4.406 -7.172 1 94.94 224 GLY A CA 1
ATOM 1770 C C . GLY A 1 224 ? -10.625 -4.727 -6.91 1 94.94 224 GLY A C 1
ATOM 1771 O O . GLY A 1 224 ? -9.781 -4.559 -7.793 1 94.94 224 GLY A O 1
ATOM 1772 N N . ASN A 1 225 ? -10.32 -5.055 -5.688 1 95.5 225 ASN A N 1
ATOM 1773 C CA . ASN A 1 225 ? -8.961 -5.398 -5.289 1 95.5 225 ASN A CA 1
ATOM 1774 C C . ASN A 1 225 ? -8.867 -6.832 -4.781 1 95.5 225 ASN A C 1
ATOM 1776 O O . ASN A 1 225 ? -9.781 -7.316 -4.102 1 95.5 225 ASN A O 1
ATOM 1780 N N . LEU A 1 226 ? -7.789 -7.488 -5.156 1 97.62 226 LEU A N 1
ATOM 1781 C CA . LEU A 1 226 ? -7.461 -8.82 -4.676 1 97.62 226 LEU A CA 1
ATOM 1782 C C . LEU A 1 226 ? -6.039 -8.867 -4.125 1 97.62 226 LEU A C 1
ATOM 1784 O O . LEU A 1 226 ? -5.074 -8.711 -4.879 1 97.62 226 LEU A O 1
ATOM 1788 N N . SER A 1 227 ? -5.957 -9.109 -2.822 1 95.88 227 SER A N 1
ATOM 1789 C CA . SER A 1 227 ? -4.648 -9.094 -2.18 1 95.88 227 SER A CA 1
ATOM 1790 C C . SER A 1 227 ? -4.254 -10.484 -1.685 1 95.88 227 SER A C 1
ATOM 1792 O O . SER A 1 227 ? -5.098 -11.234 -1.192 1 95.88 227 SER A O 1
ATOM 1794 N N . PHE A 1 228 ? -2.967 -10.758 -1.835 1 96.81 228 PHE A N 1
ATOM 1795 C CA . PHE A 1 228 ? -2.389 -12.016 -1.381 1 96.81 228 PHE A CA 1
ATOM 1796 C C . PHE A 1 228 ? -1.369 -11.773 -0.274 1 96.81 228 PHE A C 1
ATOM 1798 O O . PHE A 1 228 ? -0.586 -10.828 -0.34 1 96.81 228 PHE A O 1
ATOM 1805 N N . PHE A 1 229 ? -1.377 -12.672 0.687 1 94.81 229 PHE A N 1
ATOM 1806 C CA . PHE A 1 229 ? -0.479 -12.516 1.824 1 94.81 229 PHE A CA 1
ATOM 1807 C C . PHE A 1 229 ? 0.194 -13.836 2.17 1 94.81 229 PHE A C 1
ATOM 1809 O O . PHE A 1 229 ? -0.39 -14.906 1.979 1 94.81 229 PHE A O 1
ATOM 1816 N N . ASP A 1 230 ? 1.361 -13.703 2.625 1 94.12 230 ASP A N 1
ATOM 1817 C CA . ASP A 1 230 ? 2.041 -14.812 3.285 1 94.12 230 ASP A CA 1
ATOM 1818 C C . ASP A 1 230 ? 1.688 -14.859 4.77 1 94.12 230 ASP A C 1
ATOM 1820 O O . ASP A 1 230 ? 2.201 -14.078 5.566 1 94.12 230 ASP A O 1
ATOM 1824 N N . ILE A 1 231 ? 0.881 -15.781 5.109 1 94 231 ILE A N 1
ATOM 1825 C CA . ILE A 1 231 ? 0.362 -15.828 6.473 1 94 231 ILE A CA 1
ATOM 1826 C C . ILE A 1 231 ? 1.458 -16.297 7.426 1 94 231 ILE A C 1
ATOM 1828 O O . ILE A 1 231 ? 1.386 -16.047 8.633 1 94 231 ILE A O 1
ATOM 1832 N N . SER A 1 232 ? 2.42 -16.938 6.895 1 87.12 232 SER A N 1
ATOM 1833 C CA . SER A 1 232 ? 3.514 -17.438 7.723 1 87.12 232 SER A CA 1
ATOM 1834 C C . SER A 1 232 ? 4.258 -16.281 8.398 1 87.12 232 SER A C 1
ATOM 1836 O O . SER A 1 232 ? 4.645 -16.391 9.562 1 87.12 232 SER A O 1
ATOM 1838 N N . ASN A 1 233 ? 4.41 -15.273 7.715 1 86.56 233 ASN A N 1
ATOM 1839 C CA . ASN A 1 233 ? 5.125 -14.148 8.305 1 86.56 233 ASN A CA 1
ATOM 1840 C C . ASN A 1 233 ? 4.312 -12.859 8.211 1 86.56 233 ASN A C 1
ATOM 1842 O O . ASN A 1 233 ? 4.781 -11.789 8.617 1 86.56 233 ASN A O 1
ATOM 1846 N N . GLY A 1 234 ? 3.191 -12.969 7.664 1 89.5 234 GLY A N 1
ATOM 1847 C CA . GLY A 1 234 ? 2.266 -11.844 7.648 1 89.5 234 GLY A CA 1
ATOM 1848 C C . GLY A 1 234 ? 2.549 -10.859 6.531 1 89.5 234 GLY A C 1
ATOM 1849 O O . GLY A 1 234 ? 1.876 -9.828 6.418 1 89.5 234 GLY A O 1
ATOM 1850 N N . SER A 1 235 ? 3.406 -11.094 5.629 1 87.81 235 SER A N 1
ATOM 1851 C CA . SER A 1 235 ? 3.818 -10.133 4.613 1 87.81 235 SER A CA 1
ATOM 1852 C C . SER A 1 235 ? 2.863 -10.141 3.424 1 87.81 235 SER A C 1
ATOM 1854 O O . SER A 1 235 ? 2.27 -11.18 3.107 1 87.81 235 SER A O 1
ATOM 1856 N N . HIS A 1 236 ? 2.783 -9 2.834 1 91.62 236 HIS A N 1
ATOM 1857 C CA . HIS A 1 236 ? 2.035 -8.828 1.594 1 91.62 236 HIS A CA 1
ATOM 1858 C C . HIS A 1 236 ? 2.785 -9.438 0.411 1 91.62 236 HIS A C 1
ATOM 1860 O O . HIS A 1 236 ? 4.008 -9.297 0.309 1 91.62 236 HIS A O 1
ATOM 1866 N N . ILE A 1 237 ? 2.047 -10.156 -0.439 1 91.44 237 ILE A N 1
ATOM 1867 C CA . ILE A 1 237 ? 2.658 -10.773 -1.607 1 91.44 237 ILE A CA 1
ATOM 1868 C C . ILE A 1 237 ? 2.375 -9.938 -2.85 1 91.44 237 ILE A C 1
ATOM 1870 O O . ILE A 1 237 ? 3.303 -9.477 -3.521 1 91.44 237 ILE A O 1
ATOM 1874 N N . PHE A 1 238 ? 1.109 -9.75 -3.07 1 92.94 238 PHE A N 1
ATOM 1875 C CA . PHE A 1 238 ? 0.724 -9.039 -4.281 1 92.94 238 PHE A CA 1
ATOM 1876 C C . PHE A 1 238 ? -0.735 -8.602 -4.211 1 92.94 238 PHE A C 1
ATOM 1878 O O . PHE A 1 238 ? -1.555 -9.258 -3.568 1 92.94 238 PHE A O 1
ATOM 1885 N N . THR A 1 239 ? -1.02 -7.438 -4.871 1 93.62 239 THR A N 1
ATOM 1886 C CA . THR A 1 239 ? -2.404 -6.992 -4.984 1 93.62 239 THR A CA 1
ATOM 1887 C C . THR A 1 239 ? -2.758 -6.68 -6.434 1 93.62 239 THR A C 1
ATOM 1889 O O . THR A 1 239 ? -2.074 -5.891 -7.09 1 93.62 239 THR A O 1
ATOM 1892 N N . PHE A 1 240 ? -3.768 -7.383 -6.957 1 95.31 240 PHE A N 1
ATOM 1893 C CA . PHE A 1 240 ? -4.395 -6.949 -8.195 1 95.31 240 PHE A CA 1
ATOM 1894 C C . PHE A 1 240 ? -5.355 -5.793 -7.941 1 95.31 240 PHE A C 1
ATOM 1896 O O . PHE A 1 240 ? -6.125 -5.816 -6.98 1 95.31 240 PHE A O 1
ATOM 1903 N N . THR A 1 241 ? -5.293 -4.805 -8.766 1 93.06 241 THR A N 1
ATOM 1904 C CA . THR A 1 241 ? -6.207 -3.678 -8.641 1 93.06 241 THR A CA 1
ATOM 1905 C C . THR A 1 241 ? -7.082 -3.555 -9.891 1 93.06 241 THR A C 1
ATOM 1907 O O . THR A 1 241 ? -6.809 -4.188 -10.914 1 93.06 241 THR A O 1
ATOM 1910 N N . LYS A 1 242 ? -8.18 -2.816 -9.789 1 92.06 242 LYS A N 1
ATOM 1911 C CA . LYS A 1 242 ? -9.094 -2.484 -10.883 1 92.06 242 LYS A CA 1
ATOM 1912 C C . LYS A 1 242 ? -9.688 -3.744 -11.5 1 92.06 242 LYS A C 1
ATOM 1914 O O . LYS A 1 242 ? -9.82 -3.844 -12.719 1 92.06 242 LYS A O 1
ATOM 1919 N N . ILE A 1 243 ? -9.883 -4.703 -10.695 1 95.62 243 ILE A N 1
ATOM 1920 C CA . ILE A 1 243 ? -10.578 -5.898 -11.164 1 95.62 243 ILE A CA 1
ATOM 1921 C C . ILE A 1 243 ? -12.023 -5.547 -11.516 1 95.62 243 ILE A C 1
ATOM 1923 O O . ILE A 1 243 ? -12.742 -4.969 -10.703 1 95.62 243 ILE A O 1
ATOM 1927 N N . PRO A 1 244 ? -12.383 -5.922 -12.719 1 94.81 244 PRO A N 1
ATOM 1928 C CA . PRO A 1 244 ? -13.789 -5.684 -13.062 1 94.81 244 PRO A CA 1
ATOM 1929 C C . PRO A 1 244 ? -14.75 -6.559 -12.25 1 94.81 244 PRO A C 1
ATOM 1931 O O . PRO A 1 244 ? -14.562 -7.773 -12.172 1 94.81 244 PRO A O 1
ATOM 1934 N N . THR A 1 245 ? -15.664 -5.973 -11.523 1 93.88 245 THR A N 1
ATOM 1935 C CA . THR A 1 245 ? -16.578 -6.723 -10.664 1 93.88 245 THR A CA 1
ATOM 1936 C C . THR A 1 245 ? -18 -6.668 -11.195 1 93.88 245 THR A C 1
ATOM 1938 O O . THR A 1 245 ? -18.953 -6.629 -10.422 1 93.88 245 THR A O 1
ATOM 1941 N N . VAL A 1 246 ? -18.062 -6.645 -12.469 1 93.56 246 VAL A N 1
ATOM 1942 C CA . VAL A 1 246 ? -19.375 -6.586 -13.117 1 93.56 246 VAL A CA 1
ATOM 1943 C C . VAL A 1 246 ? -20.016 -7.969 -13.086 1 93.56 246 VAL A C 1
ATOM 1945 O O . VAL A 1 246 ? -21.25 -8.086 -13.102 1 93.56 246 VAL A O 1
ATOM 1948 N N . GLU A 1 247 ? -19.266 -9.008 -13.148 1 95.94 247 GLU A N 1
ATOM 1949 C CA . GLU A 1 247 ? -19.766 -10.375 -13.031 1 95.94 247 GLU A CA 1
ATOM 1950 C C . GLU A 1 247 ? -19.203 -11.062 -11.781 1 95.94 247 GLU A C 1
ATOM 1952 O O . GLU A 1 247 ? -18.219 -10.594 -11.203 1 95.94 247 GLU A O 1
ATOM 1957 N N . PRO A 1 248 ? -19.875 -12.141 -11.438 1 97.5 248 PRO A N 1
ATOM 1958 C CA . PRO A 1 248 ? -19.391 -12.844 -10.242 1 97.5 248 PRO A CA 1
ATOM 1959 C C . PRO A 1 248 ? -18 -13.422 -10.414 1 97.5 248 PRO A C 1
ATOM 1961 O O . PRO A 1 248 ? -17.609 -13.805 -11.523 1 97.5 248 PRO A O 1
ATOM 1964 N N . LEU A 1 249 ? -17.297 -13.422 -9.32 1 98.5 249 LEU A N 1
ATOM 1965 C CA . LEU A 1 249 ? -15.977 -14.055 -9.281 1 98.5 249 LEU A CA 1
ATOM 1966 C C . LEU A 1 249 ? -16 -15.328 -8.445 1 98.5 249 LEU A C 1
ATOM 1968 O O . LEU A 1 249 ? -16.812 -15.453 -7.531 1 98.5 249 LEU A O 1
ATOM 1972 N N . ARG A 1 250 ? -15.141 -16.266 -8.812 1 98.25 250 ARG A N 1
ATOM 1973 C CA . ARG A 1 250 ? -15.047 -17.531 -8.109 1 98.25 250 ARG A CA 1
ATOM 1974 C C . ARG A 1 250 ? -13.617 -17.781 -7.621 1 98.25 250 ARG A C 1
ATOM 1976 O O . ARG A 1 250 ? -12.656 -17.484 -8.328 1 98.25 250 ARG A O 1
ATOM 1983 N N . PRO A 1 251 ? -13.5 -18.344 -6.359 1 98.62 251 PRO A N 1
ATOM 1984 C CA . PRO A 1 251 ? -12.156 -18.797 -5.965 1 98.62 251 PRO A CA 1
ATOM 1985 C C . PRO A 1 251 ? -11.57 -19.828 -6.918 1 98.62 251 PRO A C 1
ATOM 1987 O O . PRO A 1 251 ? -12.297 -20.688 -7.418 1 98.62 251 PRO A O 1
ATOM 1990 N N . PHE A 1 252 ? -10.336 -19.719 -7.168 1 98.75 252 PHE A N 1
ATOM 1991 C CA . PHE A 1 252 ? -9.656 -20.562 -8.156 1 98.75 252 PHE A CA 1
ATOM 1992 C C . PHE A 1 252 ? -8.508 -21.328 -7.512 1 98.75 252 PHE A C 1
ATOM 1994 O O . PHE A 1 252 ? -7.688 -20.734 -6.797 1 98.75 252 PHE A O 1
ATOM 2001 N N . PHE A 1 253 ? -8.43 -22.625 -7.812 1 98.38 253 PHE A N 1
ATOM 2002 C CA . PHE A 1 253 ? -7.387 -23.5 -7.277 1 98.38 253 PHE A CA 1
ATOM 2003 C C . PHE A 1 253 ? -6.797 -24.375 -8.375 1 98.38 253 PHE A C 1
ATOM 2005 O O . PHE A 1 253 ? -7.52 -25.125 -9.039 1 98.38 253 PHE A O 1
ATOM 2012 N N . ALA A 1 254 ? -5.535 -24.312 -8.539 1 97.19 254 ALA A N 1
ATOM 2013 C CA . ALA A 1 254 ? -4.82 -25.203 -9.453 1 97.19 254 ALA A CA 1
ATOM 2014 C C . ALA A 1 254 ? -3.637 -25.859 -8.75 1 97.19 254 ALA A C 1
ATOM 2016 O O . ALA A 1 254 ? -2.582 -25.25 -8.586 1 97.19 254 ALA A O 1
ATOM 2017 N N . PRO A 1 255 ? -3.789 -27.094 -8.383 1 95.56 255 PRO A N 1
ATOM 2018 C CA . PRO A 1 255 ? -2.689 -27.812 -7.719 1 95.56 255 PRO A CA 1
ATOM 2019 C C . PRO A 1 255 ? -1.592 -28.234 -8.688 1 95.56 255 PRO A C 1
ATOM 2021 O O . PRO A 1 255 ? -1.706 -28 -9.898 1 95.56 255 PRO A O 1
ATOM 2024 N N . GLU A 1 256 ? -0.601 -28.797 -8.117 1 89.19 256 GLU A N 1
ATOM 2025 C CA . GLU A 1 256 ? 0.556 -29.234 -8.883 1 89.19 256 GLU A CA 1
ATOM 2026 C C . GLU A 1 256 ? 0.182 -30.375 -9.836 1 89.19 256 GLU A C 1
ATOM 2028 O O . GLU A 1 256 ? -0.551 -31.281 -9.461 1 89.19 256 GLU A O 1
ATOM 2033 N N . ASN A 1 257 ? 0.646 -30.172 -11.109 1 79.06 257 ASN A N 1
ATOM 2034 C CA . ASN A 1 257 ? 0.496 -31.297 -12.031 1 79.06 257 ASN A CA 1
ATOM 2035 C C . ASN A 1 257 ? 1.396 -32.469 -11.648 1 79.06 257 ASN A C 1
ATOM 2037 O O . ASN A 1 257 ? 2.553 -32.281 -11.266 1 79.06 257 ASN A O 1
ATOM 2041 N N . PRO A 1 258 ? 0.68 -33.625 -11.422 1 67.75 258 PRO A N 1
ATOM 2042 C CA . PRO A 1 258 ? 1.489 -34.781 -11.023 1 67.75 258 PRO A CA 1
ATOM 2043 C C . PRO A 1 258 ? 2.711 -35 -11.914 1 67.75 258 PRO A C 1
ATOM 2045 O O . PRO A 1 258 ? 2.596 -34.938 -13.148 1 67.75 258 PRO A O 1
ATOM 2048 N N . VAL A 1 259 ? 3.756 -34.406 -11.547 1 60.66 259 VAL A N 1
ATOM 2049 C CA . VAL A 1 259 ? 4.914 -34.969 -12.227 1 60.66 259 VAL A CA 1
ATOM 2050 C C . VAL A 1 259 ? 5.25 -36.344 -11.625 1 60.66 259 VAL A C 1
ATOM 2052 O O . VAL A 1 259 ? 4.742 -36.688 -10.562 1 60.66 259 VAL A O 1
ATOM 2055 N N . SER A 1 260 ? 6.082 -37.094 -12.328 1 53.03 260 SER A N 1
ATOM 2056 C CA . SER A 1 260 ? 6.496 -38.469 -12.055 1 53.03 260 SER A CA 1
ATOM 2057 C C . SER A 1 260 ? 6.598 -38.75 -10.562 1 53.03 260 SER A C 1
ATOM 2059 O O . SER A 1 260 ? 6.582 -39.906 -10.125 1 53.03 260 SER A O 1
ATOM 2061 N N . ASP A 1 261 ? 6.984 -37.75 -9.742 1 53.84 261 ASP A N 1
ATOM 2062 C CA . ASP A 1 261 ? 7.457 -38.156 -8.43 1 53.84 261 ASP A CA 1
ATOM 2063 C C . ASP A 1 261 ? 6.363 -37.969 -7.375 1 53.84 261 ASP A C 1
ATOM 2065 O O . ASP A 1 261 ? 5.422 -37.219 -7.57 1 53.84 261 ASP A O 1
ATOM 2069 N N . ASP A 1 262 ? 6.254 -38.844 -6.305 1 53.91 262 ASP A N 1
ATOM 2070 C CA . ASP A 1 262 ? 5.422 -39.219 -5.16 1 53.91 262 ASP A CA 1
ATOM 2071 C C . ASP A 1 262 ? 5 -37.969 -4.379 1 53.91 262 ASP A C 1
ATOM 2073 O O . ASP A 1 262 ? 4.234 -38.062 -3.416 1 53.91 262 ASP A O 1
ATOM 2077 N N . THR A 1 263 ? 5.66 -36.875 -4.488 1 55.53 263 THR A N 1
ATOM 2078 C CA . THR A 1 263 ? 5.328 -35.875 -3.49 1 55.53 263 THR A CA 1
ATOM 2079 C C . THR A 1 263 ? 4.184 -35 -3.977 1 55.53 263 THR A C 1
ATOM 2081 O O . THR A 1 263 ? 4.363 -34.156 -4.875 1 55.53 263 THR A O 1
ATOM 2084 N N . GLN A 1 264 ? 2.928 -35.594 -3.99 1 61.19 264 GLN A N 1
ATOM 2085 C CA . GLN A 1 264 ? 1.761 -34.844 -4.441 1 61.19 264 GLN A CA 1
ATOM 2086 C C . GLN A 1 264 ? 1.37 -33.75 -3.424 1 61.19 264 GLN A C 1
ATOM 2088 O O . GLN A 1 264 ? 1.226 -34.062 -2.234 1 61.19 264 GLN A O 1
ATOM 2093 N N . GLY A 1 265 ? 1.568 -32.469 -3.73 1 79.38 265 GLY A N 1
ATOM 2094 C CA . GLY A 1 265 ? 1.196 -31.406 -2.832 1 79.38 265 GLY A CA 1
ATOM 2095 C C . GLY A 1 265 ? -0.285 -31.078 -2.869 1 79.38 265 GLY A C 1
ATOM 2096 O O . GLY A 1 265 ? -0.928 -31.203 -3.912 1 79.38 265 GLY A O 1
ATOM 2097 N N . PHE A 1 266 ? -0.963 -31.031 -1.714 1 89.25 266 PHE A N 1
ATOM 2098 C CA . PHE A 1 266 ? -2.363 -30.672 -1.523 1 89.25 266 PHE A CA 1
ATOM 2099 C C . PHE A 1 266 ? -2.518 -29.172 -1.341 1 89.25 266 PHE A C 1
ATOM 2101 O O . PHE A 1 266 ? -1.643 -28.516 -0.769 1 89.25 266 PHE A O 1
ATOM 2108 N N . LEU A 1 267 ? -3.502 -28.719 -2.061 1 96.56 267 LEU A N 1
ATOM 2109 C CA . LEU A 1 267 ? -4.023 -27.422 -1.621 1 96.56 267 LEU A CA 1
ATOM 2110 C C . LEU A 1 267 ? -5.191 -27.609 -0.661 1 96.56 267 LEU A C 1
ATOM 2112 O O . LEU A 1 267 ? -6.133 -28.344 -0.956 1 96.56 267 LEU A O 1
ATOM 2116 N N . SER A 1 268 ? -5.152 -26.969 0.476 1 97.38 268 SER A N 1
ATOM 2117 C CA . SER A 1 268 ? -6.207 -27.156 1.466 1 97.38 268 SER A CA 1
ATOM 2118 C C . SER A 1 268 ? -6.75 -25.828 1.955 1 97.38 268 SER A C 1
ATOM 2120 O O . SER A 1 268 ? -5.988 -24.969 2.402 1 97.38 268 SER A O 1
ATOM 2122 N N . ILE A 1 269 ? -8.039 -25.656 1.869 1 97.56 269 ILE A N 1
ATOM 2123 C CA . ILE A 1 269 ? -8.703 -24.484 2.416 1 97.56 269 ILE A CA 1
ATOM 2124 C C . ILE A 1 269 ? -8.695 -24.547 3.941 1 97.56 269 ILE A C 1
ATOM 2126 O O . ILE A 1 269 ? -9.164 -25.516 4.527 1 97.56 269 ILE A O 1
ATOM 2130 N N . CYS A 1 270 ? -8.203 -23.516 4.547 1 95.12 270 CYS A N 1
ATOM 2131 C CA . CYS A 1 270 ? -8.125 -23.5 6.004 1 95.12 270 CYS A CA 1
ATOM 2132 C C . CYS A 1 270 ? -9.484 -23.234 6.617 1 95.12 270 CYS A C 1
ATOM 2134 O O . CYS A 1 270 ? -10.258 -22.422 6.094 1 95.12 270 CYS A O 1
ATOM 2136 N N . PRO A 1 271 ? -9.766 -23.828 7.73 1 90.12 271 PRO A N 1
ATOM 2137 C CA . PRO A 1 271 ? -11.055 -23.609 8.391 1 90.12 271 PRO A CA 1
ATOM 2138 C C . PRO A 1 271 ? -11.203 -22.188 8.914 1 90.12 271 PRO A C 1
ATOM 2140 O O . PRO A 1 271 ? -10.203 -21.516 9.18 1 90.12 271 PRO A O 1
ATOM 2143 N N . VAL A 1 272 ? -12.461 -21.797 9.031 1 88.25 272 VAL A N 1
ATOM 2144 C CA . VAL A 1 272 ? -12.773 -20.469 9.539 1 88.25 272 VAL A CA 1
ATOM 2145 C C . VAL A 1 272 ? -12.398 -20.375 11.023 1 88.25 272 VAL A C 1
ATOM 2147 O O . VAL A 1 272 ? -12.648 -21.312 11.789 1 88.25 272 VAL A O 1
ATOM 2150 N N . LYS A 1 273 ? -11.656 -19.344 11.312 1 82.06 273 LYS A N 1
ATOM 2151 C CA . LYS A 1 273 ? -11.266 -19.109 12.695 1 82.06 273 LYS A CA 1
ATOM 2152 C C . LYS A 1 273 ? -12.32 -18.297 13.43 1 82.06 273 LYS A C 1
ATOM 2154 O O . LYS A 1 273 ? -13 -17.453 12.828 1 82.06 273 LYS A O 1
ATOM 2159 N N . ASN A 1 274 ? -12.711 -18.688 14.586 1 69.75 274 ASN A N 1
ATOM 2160 C CA . ASN A 1 274 ? -13.594 -17.859 15.398 1 69.75 274 ASN A CA 1
ATOM 2161 C C . ASN A 1 274 ? -12.945 -16.516 15.734 1 69.75 274 ASN A C 1
ATOM 2163 O O . ASN A 1 274 ? -11.805 -16.469 16.188 1 69.75 274 ASN A O 1
ATOM 2167 N N . PRO A 1 275 ? -13.453 -15.484 15.195 1 60.84 275 PRO A N 1
ATOM 2168 C CA . PRO A 1 275 ? -12.836 -14.18 15.438 1 60.84 275 PRO A CA 1
ATOM 2169 C C . PRO A 1 275 ? -12.422 -13.984 16.891 1 60.84 275 PRO A C 1
ATOM 2171 O O . PRO A 1 275 ? -11.508 -13.211 17.188 1 60.84 275 PRO A O 1
ATOM 2174 N N . GLY A 1 276 ? -13.117 -14.43 17.875 1 53.06 276 GLY A N 1
ATOM 2175 C CA . GLY A 1 276 ? -12.797 -14.211 19.266 1 53.06 276 GLY A CA 1
ATOM 2176 C C . GLY A 1 276 ? -11.453 -14.797 19.672 1 53.06 276 GLY A C 1
ATOM 2177 O O . GLY A 1 276 ? -10.906 -14.43 20.719 1 53.06 276 GLY A O 1
ATOM 2178 N N . THR A 1 277 ? -11.117 -15.914 19.172 1 43.47 277 THR A N 1
ATOM 2179 C CA . THR A 1 277 ? -9.969 -16.625 19.719 1 43.47 277 THR A CA 1
ATOM 2180 C C . THR A 1 277 ? -8.68 -16.172 19.047 1 43.47 277 THR A C 1
ATOM 2182 O O . THR A 1 277 ? -7.645 -16.828 19.172 1 43.47 277 THR A O 1
ATOM 2185 N N . ALA A 1 278 ? -8.703 -15.391 18.156 1 44.19 278 ALA A N 1
ATOM 2186 C CA . ALA A 1 278 ? -7.465 -15.102 17.438 1 44.19 278 ALA A CA 1
ATOM 2187 C C . ALA A 1 278 ? -6.406 -14.523 18.359 1 44.19 278 ALA A C 1
ATOM 2189 O O . ALA A 1 278 ? -6.602 -13.453 18.938 1 44.19 278 ALA A O 1
ATOM 2190 N N . SER A 1 279 ? -5.527 -15.234 18.938 1 39.12 279 SER A N 1
ATOM 2191 C CA . SER A 1 279 ? -4.363 -14.781 19.688 1 39.12 279 SER A CA 1
ATOM 2192 C C . SER A 1 279 ? -3.424 -13.961 18.812 1 39.12 279 SER A C 1
ATOM 2194 O O . SER A 1 279 ? -3.314 -14.211 17.609 1 39.12 279 SER A O 1
ATOM 2196 N N . PRO A 1 280 ? -3.021 -12.75 19.188 1 39.56 280 PRO A N 1
ATOM 2197 C CA . PRO A 1 280 ? -2.055 -11.938 18.438 1 39.56 280 PRO A CA 1
ATOM 2198 C C . PRO A 1 280 ? -0.859 -12.75 17.938 1 39.56 280 PRO A C 1
ATOM 2200 O O . PRO A 1 280 ? -0.49 -13.75 18.562 1 39.56 280 PRO A O 1
ATOM 2203 N N . PRO A 1 281 ? -0.622 -12.703 16.672 1 37.31 281 PRO A N 1
ATOM 2204 C CA . PRO A 1 281 ? 0.589 -13.43 16.281 1 37.31 281 PRO A CA 1
ATOM 2205 C C . PRO A 1 281 ? 1.739 -13.234 17.266 1 37.31 281 PRO A C 1
ATOM 2207 O O . PRO A 1 281 ? 1.843 -12.18 17.891 1 37.31 281 PRO A O 1
ATOM 2210 N N . VAL A 1 282 ? 2.326 -14.25 17.781 1 30.58 282 VAL A N 1
ATOM 2211 C CA . VAL A 1 282 ? 3.48 -14.297 18.672 1 30.58 282 VAL A CA 1
ATOM 2212 C C . VAL A 1 282 ? 4.617 -13.461 18.094 1 30.58 282 VAL A C 1
ATOM 2214 O O . VAL A 1 282 ? 5.039 -13.672 16.953 1 30.58 282 VAL A O 1
ATOM 2217 N N . SER A 1 283 ? 4.738 -12.148 18.391 1 28.27 283 SER A N 1
ATOM 2218 C CA . SER A 1 283 ? 5.996 -11.461 18.156 1 28.27 283 SER A CA 1
ATOM 2219 C C . SER A 1 283 ? 7.191 -12.359 18.453 1 28.27 283 SER A C 1
ATOM 2221 O O . SER A 1 283 ? 7.281 -12.945 19.531 1 28.27 283 SER A O 1
ATOM 2223 N N . PRO A 1 284 ? 7.84 -12.906 17.422 1 26.89 284 PRO A N 1
ATOM 2224 C CA . PRO A 1 284 ? 9.039 -13.523 18 1 26.89 284 PRO A CA 1
ATOM 2225 C C . PRO A 1 284 ? 9.758 -12.617 18.984 1 26.89 284 PRO A C 1
ATOM 2227 O O . PRO A 1 284 ? 9.695 -11.391 18.875 1 26.89 284 PRO A O 1
ATOM 2230 N N . GLU A 1 285 ? 10.141 -13.086 20.266 1 21.8 285 GLU A N 1
ATOM 2231 C CA . GLU A 1 285 ? 11.133 -12.422 21.109 1 21.8 285 GLU A CA 1
ATOM 2232 C C . GLU A 1 285 ? 12.328 -11.961 20.281 1 21.8 285 GLU A C 1
ATOM 2234 O O . GLU A 1 285 ? 12.773 -12.656 19.375 1 21.8 285 GLU A O 1
ATOM 2239 N N . MET B 1 1 ? 4.812 9.125 -2.746 1 63.66 1 MET B N 1
ATOM 2240 C CA . MET B 1 1 ? 5.809 8.141 -2.336 1 63.66 1 MET B CA 1
ATOM 2241 C C . MET B 1 1 ? 6.457 7.488 -3.553 1 63.66 1 MET B C 1
ATOM 2243 O O . MET B 1 1 ? 7.676 7.562 -3.727 1 63.66 1 MET B O 1
ATOM 2247 N N . ALA B 1 2 ? 5.668 6.922 -4.383 1 65.38 2 ALA B N 1
ATOM 2248 C CA . ALA B 1 2 ? 6.211 6.23 -5.551 1 65.38 2 ALA B CA 1
ATOM 2249 C C . ALA B 1 2 ? 7.023 7.184 -6.422 1 65.38 2 ALA B C 1
ATOM 2251 O O . ALA B 1 2 ? 8.078 6.805 -6.949 1 65.38 2 ALA B O 1
ATOM 2252 N N . GLU B 1 3 ? 6.656 8.43 -6.344 1 70.25 3 GLU B N 1
ATOM 2253 C CA . GLU B 1 3 ? 7.336 9.422 -7.176 1 70.25 3 GLU B CA 1
ATOM 2254 C C . GLU B 1 3 ? 8.719 9.75 -6.621 1 70.25 3 GLU B C 1
ATOM 2256 O O . GLU B 1 3 ? 9.656 9.984 -7.387 1 70.25 3 GLU B O 1
ATOM 2261 N N . GLN B 1 4 ? 8.781 9.688 -5.352 1 71.06 4 GLN B N 1
ATOM 2262 C CA . GLN B 1 4 ? 10.07 9.984 -4.727 1 71.06 4 GLN B CA 1
ATOM 2263 C C . GLN B 1 4 ? 11.102 8.906 -5.039 1 71.06 4 GLN B C 1
ATOM 2265 O O . GLN B 1 4 ? 12.266 9.211 -5.305 1 71.06 4 GLN B O 1
ATOM 2270 N N . PHE B 1 5 ? 10.609 7.711 -5.078 1 73.69 5 PHE B N 1
ATOM 2271 C CA . PHE B 1 5 ? 11.516 6.617 -5.41 1 73.69 5 PHE B CA 1
ATOM 2272 C C . PHE B 1 5 ? 11.969 6.715 -6.863 1 73.69 5 PHE B C 1
ATOM 2274 O O . PHE B 1 5 ? 13.141 6.496 -7.168 1 73.69 5 PHE B O 1
ATOM 2281 N N . LYS B 1 6 ? 11 7.094 -7.609 1 74.38 6 LYS B N 1
ATOM 2282 C CA . LYS B 1 6 ? 11.32 7.184 -9.031 1 74.38 6 LYS B CA 1
ATOM 2283 C C . LYS B 1 6 ? 12.367 8.266 -9.289 1 74.38 6 LYS B C 1
ATOM 2285 O O . LYS B 1 6 ? 13.359 8.031 -9.984 1 74.38 6 LYS B O 1
ATOM 2290 N N . LYS B 1 7 ? 12.219 9.367 -8.672 1 75.12 7 LYS B N 1
ATOM 2291 C CA . LYS B 1 7 ? 13.117 10.5 -8.891 1 75.12 7 LYS B CA 1
ATOM 2292 C C . LYS B 1 7 ? 14.539 10.164 -8.453 1 75.12 7 LYS B C 1
ATOM 2294 O O . LYS B 1 7 ? 15.508 10.539 -9.125 1 75.12 7 LYS B O 1
ATOM 2299 N N . ALA B 1 8 ? 14.586 9.453 -7.449 1 76.81 8 ALA B N 1
ATOM 2300 C CA . ALA B 1 8 ? 15.898 9.133 -6.898 1 76.81 8 ALA B CA 1
ATOM 2301 C C . ALA B 1 8 ? 16.547 7.969 -7.645 1 76.81 8 ALA B C 1
ATOM 2303 O O . ALA B 1 8 ? 17.719 7.68 -7.457 1 76.81 8 ALA B O 1
ATOM 2304 N N . SER B 1 9 ? 15.859 7.332 -8.562 1 85.75 9 SER B N 1
ATOM 2305 C CA . SER B 1 9 ? 16.344 6.113 -9.203 1 85.75 9 SER B CA 1
ATOM 2306 C C . SER B 1 9 ? 16.625 6.34 -10.68 1 85.75 9 SER B C 1
ATOM 2308 O O . SER B 1 9 ? 17.016 5.414 -11.398 1 85.75 9 SER B O 1
ATOM 2310 N N . ILE B 1 10 ? 16.547 7.621 -11.125 1 86.81 10 ILE B N 1
ATOM 2311 C CA . ILE B 1 10 ? 16.578 7.875 -12.555 1 86.81 10 ILE B CA 1
ATOM 2312 C C . ILE B 1 10 ? 17.969 8.375 -12.961 1 86.81 10 ILE B C 1
ATOM 2314 O O . ILE B 1 10 ? 18.625 9.078 -12.195 1 86.81 10 ILE B O 1
ATOM 2318 N N . CYS B 1 11 ? 18.391 7.961 -14.117 1 88.81 11 CYS B N 1
ATOM 2319 C CA . CYS B 1 11 ? 19.594 8.461 -14.758 1 88.81 11 CYS B CA 1
ATOM 2320 C C . CYS B 1 11 ? 19.359 9.805 -15.43 1 88.81 11 CYS B C 1
ATOM 2322 O O . CYS B 1 11 ? 18.438 9.93 -16.25 1 88.81 11 CYS B O 1
ATOM 2324 N N . LEU B 1 12 ? 20.156 10.719 -15.164 1 85.19 12 LEU B N 1
ATOM 2325 C CA . LEU B 1 12 ? 19.953 12.062 -15.688 1 85.19 12 LEU B CA 1
ATOM 2326 C C . LEU B 1 12 ? 20.297 12.125 -17.172 1 85.19 12 LEU B C 1
ATOM 2328 O O . LEU B 1 12 ? 19.875 13.047 -17.875 1 85.19 12 LEU B O 1
ATOM 2332 N N . THR B 1 13 ? 21.016 11.219 -17.656 1 86.62 13 THR B N 1
ATOM 2333 C CA . THR B 1 13 ? 21.453 11.211 -19.047 1 86.62 13 THR B CA 1
ATOM 2334 C C . THR B 1 13 ? 20.391 10.578 -19.938 1 86.62 13 THR B C 1
ATOM 2336 O O . THR B 1 13 ? 19.984 11.18 -20.938 1 86.62 13 THR B O 1
ATOM 2339 N N . CYS B 1 14 ? 19.938 9.414 -19.672 1 91 14 CYS B N 1
ATOM 2340 C CA . CYS B 1 14 ? 18.969 8.727 -20.516 1 91 14 CYS B CA 1
ATOM 2341 C C . CYS B 1 14 ? 17.562 8.867 -19.969 1 91 14 CYS B C 1
ATOM 2343 O O . CYS B 1 14 ? 16.578 8.547 -20.656 1 91 14 CYS B O 1
ATOM 2345 N N . GLN B 1 15 ? 17.344 9.172 -18.75 1 88.56 15 GLN B N 1
ATOM 2346 C CA . GLN B 1 15 ? 16.062 9.422 -18.078 1 88.56 15 GLN B CA 1
ATOM 2347 C C . GLN B 1 15 ? 15.344 8.117 -17.766 1 88.56 15 GLN B C 1
ATOM 2349 O O . GLN B 1 15 ? 14.141 8.125 -17.5 1 88.56 15 GLN B O 1
ATOM 2354 N N . GLY B 1 16 ? 16.062 7.09 -17.859 1 87.5 16 GLY B N 1
ATOM 2355 C CA . GLY B 1 16 ? 15.578 5.801 -17.406 1 87.5 16 GLY B CA 1
ATOM 2356 C C . GLY B 1 16 ? 16.109 5.406 -16.047 1 87.5 16 GLY B C 1
ATOM 2357 O O . GLY B 1 16 ? 16.922 6.125 -15.453 1 87.5 16 GLY B O 1
ATOM 2358 N N . TYR B 1 17 ? 15.539 4.293 -15.547 1 88.56 17 TYR B N 1
ATOM 2359 C CA . TYR B 1 17 ? 16.109 3.787 -14.305 1 88.56 17 TYR B CA 1
ATOM 2360 C C . TYR B 1 17 ? 17.594 3.49 -14.469 1 88.56 17 TYR B C 1
ATOM 2362 O O . TYR B 1 17 ? 18.016 2.953 -15.492 1 88.56 17 TYR B O 1
ATOM 2370 N N . LEU B 1 18 ? 18.344 3.818 -13.477 1 89.75 18 LEU B N 1
ATOM 2371 C CA . LEU B 1 18 ? 19.781 3.576 -13.492 1 89.75 18 LEU B CA 1
ATOM 2372 C C . LEU B 1 18 ? 20.078 2.094 -13.688 1 89.75 18 LEU B C 1
ATOM 2374 O O . LEU B 1 18 ? 19.547 1.251 -12.953 1 89.75 18 LEU B O 1
ATOM 2378 N N . GLU B 1 19 ? 20.812 1.822 -14.695 1 90.12 19 GLU B N 1
ATOM 2379 C CA . GLU B 1 19 ? 21.25 0.457 -14.969 1 90.12 19 GLU B CA 1
ATOM 2380 C C . GLU B 1 19 ? 22.766 0.33 -14.82 1 90.12 19 GLU B C 1
ATOM 2382 O O . GLU B 1 19 ? 23.531 0.96 -15.562 1 90.12 19 GLU B O 1
ATOM 2387 N N . LYS B 1 20 ? 23.156 -0.555 -13.938 1 89.81 20 LYS B N 1
ATOM 2388 C CA . LYS B 1 20 ? 24.578 -0.681 -13.633 1 89.81 20 LYS B CA 1
ATOM 2389 C C . LYS B 1 20 ? 25.203 0.684 -13.359 1 89.81 20 LYS B C 1
ATOM 2391 O O . LYS B 1 20 ? 26.094 1.124 -14.102 1 89.81 20 LYS B O 1
ATOM 2396 N N . PRO B 1 21 ? 24.734 1.239 -12.305 1 89.06 21 PRO B N 1
ATOM 2397 C CA . PRO B 1 21 ? 25.172 2.607 -12.008 1 89.06 21 PRO B CA 1
ATOM 2398 C C . PRO B 1 21 ? 26.688 2.742 -11.922 1 89.06 21 PRO B C 1
ATOM 2400 O O . PRO B 1 21 ? 27.344 1.958 -11.234 1 89.06 21 PRO B O 1
ATOM 2403 N N . THR B 1 22 ? 27.172 3.732 -12.641 1 88.12 22 THR B N 1
ATOM 2404 C CA . THR B 1 22 ? 28.609 4.004 -12.758 1 88.12 22 THR B CA 1
ATOM 2405 C C . THR B 1 22 ? 28.922 5.414 -12.273 1 88.12 22 THR B C 1
ATOM 2407 O O . THR B 1 22 ? 28.281 6.379 -12.688 1 88.12 22 THR B O 1
ATOM 2410 N N . TYR B 1 23 ? 29.953 5.457 -11.438 1 85.69 23 TYR B N 1
ATOM 2411 C CA . TYR B 1 23 ? 30.266 6.723 -10.781 1 85.69 23 TYR B CA 1
ATOM 2412 C C . TYR B 1 23 ? 31.562 7.32 -11.344 1 85.69 23 TYR B C 1
ATOM 2414 O O . TYR B 1 23 ? 32.531 6.598 -11.594 1 85.69 23 TYR B O 1
ATOM 2422 N N . LEU B 1 24 ? 31.484 8.656 -11.422 1 84.94 24 LEU B N 1
ATOM 2423 C CA . LEU B 1 24 ? 32.688 9.422 -11.711 1 84.94 24 LEU B CA 1
ATOM 2424 C C . LEU B 1 24 ? 33.375 9.852 -10.422 1 84.94 24 LEU B C 1
ATOM 2426 O O . LEU B 1 24 ? 32.844 9.664 -9.328 1 84.94 24 LEU B O 1
ATOM 2430 N N . LYS B 1 25 ? 34.5 10.391 -10.617 1 82.06 25 LYS B N 1
ATOM 2431 C CA . LYS B 1 25 ? 35.281 10.812 -9.469 1 82.06 25 LYS B CA 1
ATOM 2432 C C . LYS B 1 25 ? 34.562 11.891 -8.664 1 82.06 25 LYS B C 1
ATOM 2434 O O . LYS B 1 25 ? 34.688 11.938 -7.441 1 82.06 25 LYS B O 1
ATOM 2439 N N . CYS B 1 26 ? 33.781 12.695 -9.367 1 79.5 26 CYS B N 1
ATOM 2440 C CA . CYS B 1 26 ? 33.125 13.805 -8.711 1 79.5 26 CYS B CA 1
ATOM 2441 C C . CYS B 1 26 ? 31.859 13.336 -7.996 1 79.5 26 CYS B C 1
ATOM 2443 O O . CYS B 1 26 ? 31.234 14.094 -7.254 1 79.5 26 CYS B O 1
ATOM 2445 N N . GLY B 1 27 ? 31.422 12.055 -8.266 1 79.69 27 GLY B N 1
ATOM 2446 C CA . GLY B 1 27 ? 30.219 11.555 -7.621 1 79.69 27 GLY B CA 1
ATOM 2447 C C . GLY B 1 27 ? 29.047 11.453 -8.57 1 79.69 27 GLY B C 1
ATOM 2448 O O . GLY B 1 27 ? 28 10.914 -8.211 1 79.69 27 GLY B O 1
ATOM 2449 N N . PHE B 1 28 ? 29.281 11.961 -9.766 1 83.62 28 PHE B N 1
ATOM 2450 C CA . PHE B 1 28 ? 28.234 11.852 -10.766 1 83.62 28 PHE B CA 1
ATOM 2451 C C . PHE B 1 28 ? 27.953 10.391 -11.102 1 83.62 28 PHE B C 1
ATOM 2453 O O . PHE B 1 28 ? 28.891 9.602 -11.242 1 83.62 28 PHE B O 1
ATOM 2460 N N . VAL B 1 29 ? 26.625 10.086 -11.117 1 87.75 29 VAL B N 1
ATOM 2461 C CA . VAL B 1 29 ? 26.281 8.695 -11.391 1 87.75 29 VAL B CA 1
ATOM 2462 C C . VAL B 1 29 ? 25.391 8.625 -12.633 1 87.75 29 VAL B C 1
ATOM 2464 O O . VAL B 1 29 ? 24.547 9.484 -12.852 1 87.75 29 VAL B O 1
ATOM 2467 N N . CYS B 1 30 ? 25.734 7.695 -13.484 1 89.88 30 CYS B N 1
ATOM 2468 C CA . CYS B 1 30 ? 24.891 7.418 -14.633 1 89.88 30 CYS B CA 1
ATOM 2469 C C . CYS B 1 30 ? 24.922 5.941 -15 1 89.88 30 CYS B C 1
ATOM 2471 O O . CYS B 1 30 ? 25.594 5.148 -14.336 1 89.88 30 CYS B O 1
ATOM 2473 N N . CYS B 1 31 ? 24.125 5.559 -15.961 1 92.25 31 CYS B N 1
ATOM 2474 C CA . CYS B 1 31 ? 24.156 4.176 -16.422 1 92.25 31 CYS B CA 1
ATOM 2475 C C . CYS B 1 31 ? 25.484 3.842 -17.062 1 92.25 31 CYS B C 1
ATOM 2477 O O . CYS B 1 31 ? 26.188 4.73 -17.562 1 92.25 31 CYS B O 1
ATOM 2479 N N . PHE B 1 32 ? 25.703 2.592 -17.031 1 92.31 32 PHE B N 1
ATOM 2480 C CA . PHE B 1 32 ? 26.938 2.145 -17.641 1 92.31 32 PHE B CA 1
ATOM 2481 C C . PHE B 1 32 ? 26.969 2.508 -19.125 1 92.31 32 PHE B C 1
ATOM 2483 O O . PHE B 1 32 ? 28 2.973 -19.641 1 92.31 32 PHE B O 1
ATOM 2490 N N . LEU B 1 33 ? 25.906 2.326 -19.734 1 91.44 33 LEU B N 1
ATOM 2491 C CA . LEU B 1 33 ? 25.828 2.639 -21.156 1 91.44 33 LEU B CA 1
ATOM 2492 C C . LEU B 1 33 ? 25.953 4.141 -21.391 1 91.44 33 LEU B C 1
ATOM 2494 O O . LEU B 1 33 ? 26.625 4.57 -22.344 1 91.44 33 LEU B O 1
ATOM 2498 N N . CYS B 1 34 ? 25.297 4.863 -20.547 1 91.06 34 CYS B N 1
ATOM 2499 C CA . CYS B 1 34 ? 25.375 6.312 -20.672 1 91.06 34 CYS B CA 1
ATOM 2500 C C . CYS B 1 34 ? 26.781 6.809 -20.375 1 91.06 34 CYS B C 1
ATOM 2502 O O . CYS B 1 34 ? 27.219 7.812 -20.938 1 91.06 34 CYS B O 1
ATOM 2504 N N . PHE B 1 35 ? 27.406 6.121 -19.516 1 88.69 35 PHE B N 1
ATOM 2505 C CA . PHE B 1 35 ? 28.797 6.41 -19.172 1 88.69 35 PHE B CA 1
ATOM 2506 C C . PHE B 1 35 ? 29.672 6.379 -20.406 1 88.69 35 PHE B C 1
ATOM 2508 O O . PHE B 1 35 ? 30.531 7.246 -20.578 1 88.69 35 PHE B O 1
ATOM 2515 N N . ASN B 1 36 ? 29.469 5.457 -21.172 1 87.5 36 ASN B N 1
ATOM 2516 C CA . ASN B 1 36 ? 30.297 5.266 -22.359 1 87.5 36 ASN B CA 1
ATOM 2517 C C . ASN B 1 36 ? 30.031 6.348 -23.406 1 87.5 36 ASN B C 1
ATOM 2519 O O . ASN B 1 36 ? 30.797 6.496 -24.344 1 87.5 36 ASN B O 1
ATOM 2523 N N . LEU B 1 37 ? 29.062 7.105 -23.141 1 88.12 37 LEU B N 1
ATOM 2524 C CA . LEU B 1 37 ? 28.703 8.148 -24.094 1 88.12 37 LEU B CA 1
ATOM 2525 C C . LEU B 1 37 ? 29.203 9.516 -23.609 1 88.12 37 LEU B C 1
ATOM 2527 O O . LEU B 1 37 ? 29.047 10.516 -24.312 1 88.12 37 LEU B O 1
ATOM 2531 N N . LEU B 1 38 ? 29.781 9.547 -22.469 1 88.75 38 LEU B N 1
ATOM 2532 C CA . LEU B 1 38 ? 30.25 10.812 -21.922 1 88.75 38 LEU B CA 1
ATOM 2533 C C . LEU B 1 38 ? 31.422 11.344 -22.719 1 88.75 38 LEU B C 1
ATOM 2535 O O . LEU B 1 38 ? 32.188 10.57 -23.297 1 88.75 38 LEU B O 1
ATOM 2539 N N . GLN B 1 39 ? 31.578 12.672 -22.688 1 86.19 39 GLN B N 1
ATOM 2540 C CA . GLN B 1 39 ? 32.656 13.32 -23.422 1 86.19 39 GLN B CA 1
ATOM 2541 C C . GLN B 1 39 ? 34 13.062 -22.766 1 86.19 39 GLN B C 1
ATOM 2543 O O . GLN B 1 39 ? 34.094 12.969 -21.547 1 86.19 39 GLN B O 1
ATOM 2548 N N . ARG B 1 40 ? 34.969 12.891 -23.578 1 86.94 40 ARG B N 1
ATOM 2549 C CA . ARG B 1 40 ? 36.312 12.703 -23.078 1 86.94 40 ARG B CA 1
ATOM 2550 C C . ARG B 1 40 ? 37.125 14 -23.188 1 86.94 40 ARG B C 1
ATOM 2552 O O . ARG B 1 40 ? 36.781 14.883 -23.969 1 86.94 40 ARG B O 1
ATOM 2559 N N . GLU B 1 41 ? 38.031 14.055 -22.219 1 85.5 41 GLU B N 1
ATOM 2560 C CA . GLU B 1 41 ? 38.906 15.234 -22.266 1 85.5 41 GLU B CA 1
ATOM 2561 C C . GLU B 1 41 ? 39.688 15.297 -23.578 1 85.5 41 GLU B C 1
ATOM 2563 O O . GLU B 1 41 ? 40.094 14.266 -24.109 1 85.5 41 GLU B O 1
ATOM 2568 N N . PRO B 1 42 ? 39.781 16.625 -24.156 1 79.38 42 PRO B N 1
ATOM 2569 C CA . PRO B 1 42 ? 40.562 16.75 -25.391 1 79.38 42 PRO B CA 1
ATOM 2570 C C . PRO B 1 42 ? 42 16.203 -25.234 1 79.38 42 PRO B C 1
ATOM 2572 O O . PRO B 1 42 ? 42.75 16.672 -24.375 1 79.38 42 PRO B O 1
ATOM 2575 N N . GLY B 1 43 ? 42.375 15.266 -26.047 1 76.62 43 GLY B N 1
ATOM 2576 C CA . GLY B 1 43 ? 43.719 14.727 -26.062 1 76.62 43 GLY B CA 1
ATOM 2577 C C . GLY B 1 43 ? 43.938 13.672 -25 1 76.62 43 GLY B C 1
ATOM 2578 O O . GLY B 1 43 ? 45.062 13.188 -24.828 1 76.62 43 GLY B O 1
ATOM 2579 N N . GLY B 1 44 ? 42.938 13.461 -24.141 1 75.56 44 GLY B N 1
ATOM 2580 C CA . GLY B 1 44 ? 43.125 12.5 -23.062 1 75.56 44 GLY B CA 1
ATOM 2581 C C . GLY B 1 44 ? 42.062 11.422 -23 1 75.56 44 GLY B C 1
ATOM 2582 O O . GLY B 1 44 ? 41.219 11.336 -23.891 1 75.56 44 GLY B O 1
ATOM 2583 N N . GLU B 1 45 ? 42.312 10.492 -22.031 1 79.25 45 GLU B N 1
ATOM 2584 C CA . GLU B 1 45 ? 41.406 9.359 -21.875 1 79.25 45 GLU B CA 1
ATOM 2585 C C . GLU B 1 45 ? 40.406 9.586 -20.719 1 79.25 45 GLU B C 1
ATOM 2587 O O . GLU B 1 45 ? 39.562 8.742 -20.453 1 79.25 45 GLU B O 1
ATOM 2592 N N . GLY B 1 46 ? 40.625 10.82 -20.172 1 87.69 46 GLY B N 1
ATOM 2593 C CA . GLY B 1 46 ? 39.781 11.102 -19.031 1 87.69 46 GLY B CA 1
ATOM 2594 C C . GLY B 1 46 ? 38.344 11.461 -19.406 1 87.69 46 GLY B C 1
ATOM 2595 O O . GLY B 1 46 ? 38.125 12.047 -20.469 1 87.69 46 GLY B O 1
ATOM 2596 N N . LEU B 1 47 ? 37.375 11.102 -18.641 1 88.81 47 LEU B N 1
ATOM 2597 C CA . LEU B 1 47 ? 35.969 11.383 -18.875 1 88.81 47 LEU B CA 1
ATOM 2598 C C . LEU B 1 47 ? 35.531 12.695 -18.203 1 88.81 47 LEU B C 1
ATOM 2600 O O . LEU B 1 47 ? 36 13 -17.094 1 88.81 47 LEU B O 1
ATOM 2604 N N . LEU B 1 48 ? 34.719 13.438 -18.922 1 89.19 48 LEU B N 1
ATOM 2605 C CA . LEU B 1 48 ? 34.25 14.719 -18.406 1 89.19 48 LEU B CA 1
ATOM 2606 C C . LEU B 1 48 ? 32.844 14.602 -17.844 1 89.19 48 LEU B C 1
ATOM 2608 O O . LEU B 1 48 ? 32 13.93 -18.422 1 89.19 48 LEU B O 1
ATOM 2612 N N . CYS B 1 49 ? 32.656 15.172 -16.656 1 87.81 49 CYS B N 1
ATOM 2613 C CA . CYS B 1 49 ? 31.328 15.258 -16.062 1 87.81 49 CYS B CA 1
ATOM 2614 C C . CYS B 1 49 ? 30.484 16.328 -16.75 1 87.81 49 CYS B C 1
ATOM 2616 O O . CYS B 1 49 ? 30.984 17.422 -17.047 1 87.81 49 CYS B O 1
ATOM 2618 N N . PRO B 1 50 ? 29.25 16.047 -16.984 1 86.38 50 PRO B N 1
ATOM 2619 C CA . PRO B 1 50 ? 28.375 17.031 -17.625 1 86.38 50 PRO B CA 1
ATOM 2620 C C . PRO B 1 50 ? 28.031 18.203 -16.719 1 86.38 50 PRO B C 1
ATOM 2622 O O . PRO B 1 50 ? 27.562 19.25 -17.203 1 86.38 50 PRO B O 1
ATOM 2625 N N . PHE B 1 51 ? 28.297 18.078 -15.43 1 85.44 51 PHE B N 1
ATOM 2626 C CA . PHE B 1 51 ? 27.797 19.094 -14.516 1 85.44 51 PHE B CA 1
ATOM 2627 C C . PHE B 1 51 ? 28.938 19.797 -13.797 1 85.44 51 PHE B C 1
ATOM 2629 O O . PHE B 1 51 ? 28.734 20.797 -13.125 1 85.44 51 PHE B O 1
ATOM 2636 N N . CYS B 1 52 ? 30.172 19.219 -13.859 1 84.44 52 CYS B N 1
ATOM 2637 C CA . CYS B 1 52 ? 31.297 19.891 -13.188 1 84.44 52 CYS B CA 1
ATOM 2638 C C . CYS B 1 52 ? 32.594 19.719 -13.984 1 84.44 52 CYS B C 1
ATOM 2640 O O . CYS B 1 52 ? 32.625 18.922 -14.938 1 84.44 52 CYS B O 1
ATOM 2642 N N . PRO B 1 53 ? 33.656 20.406 -13.688 1 85.69 53 PRO B N 1
ATOM 2643 C CA . PRO B 1 53 ? 34.875 20.391 -14.477 1 85.69 53 PRO B CA 1
ATOM 2644 C C . PRO B 1 53 ? 35.844 19.25 -14.07 1 85.69 53 PRO B C 1
ATOM 2646 O O . PRO B 1 53 ? 36.906 19.125 -14.641 1 85.69 53 PRO B O 1
ATOM 2649 N N . VAL B 1 54 ? 35.438 18.438 -13.203 1 86.12 54 VAL B N 1
ATOM 2650 C CA . VAL B 1 54 ? 36.344 17.406 -12.711 1 86.12 54 VAL B CA 1
ATOM 2651 C C . VAL B 1 54 ? 36.5 16.312 -13.773 1 86.12 54 VAL B C 1
ATOM 2653 O O . VAL B 1 54 ? 35.531 15.844 -14.352 1 86.12 54 VAL B O 1
ATOM 2656 N N . VAL B 1 55 ? 37.75 15.977 -14.125 1 88.19 55 VAL B N 1
ATOM 2657 C CA . VAL B 1 55 ? 38.062 14.93 -15.094 1 88.19 55 VAL B CA 1
ATOM 2658 C C . VAL B 1 55 ? 38.281 13.609 -14.367 1 88.19 55 VAL B C 1
ATOM 2660 O O . VAL B 1 55 ? 38.969 13.547 -13.352 1 88.19 55 VAL B O 1
ATOM 2663 N N . THR B 1 56 ? 37.594 12.586 -14.867 1 88.12 56 THR B N 1
ATOM 2664 C CA . THR B 1 56 ? 37.719 11.266 -14.266 1 88.12 56 THR B CA 1
ATOM 2665 C C . THR B 1 56 ? 38.5 10.328 -15.172 1 88.12 56 THR B C 1
ATOM 2667 O O . THR B 1 56 ? 38.156 10.148 -16.344 1 88.12 56 THR B O 1
ATOM 2670 N N . GLN B 1 57 ? 39.531 9.727 -14.547 1 86.62 57 GLN B N 1
ATOM 2671 C CA . GLN B 1 57 ? 40.312 8.742 -15.289 1 86.62 57 GLN B CA 1
ATOM 2672 C C . GLN B 1 57 ? 39.656 7.359 -15.211 1 86.62 57 GLN B C 1
ATOM 2674 O O . GLN B 1 57 ? 38.875 7.094 -14.32 1 86.62 57 GLN B O 1
ATOM 2679 N N . LYS B 1 58 ? 40 6.52 -16.188 1 81.94 58 LYS B N 1
ATOM 2680 C CA . LYS B 1 58 ? 39.406 5.188 -16.297 1 81.94 58 LYS B CA 1
ATOM 2681 C C . LYS B 1 58 ? 39.531 4.418 -14.984 1 81.94 58 LYS B C 1
ATOM 2683 O O . LYS B 1 58 ? 38.625 3.705 -14.578 1 81.94 58 LYS B O 1
ATOM 2688 N N . ASN B 1 59 ? 40.656 4.621 -14.336 1 80.31 59 ASN B N 1
ATOM 2689 C CA . ASN B 1 59 ? 40.906 3.873 -13.109 1 80.31 59 ASN B CA 1
ATOM 2690 C C . ASN B 1 59 ? 40.125 4.414 -11.93 1 80.31 59 ASN B C 1
ATOM 2692 O O . ASN B 1 59 ? 40.031 3.762 -10.891 1 80.31 59 ASN B O 1
ATOM 2696 N N . ASP B 1 60 ? 39.469 5.551 -12.18 1 81.25 60 ASP B N 1
ATOM 2697 C CA . ASP B 1 60 ? 38.719 6.168 -11.094 1 81.25 60 ASP B CA 1
ATOM 2698 C C . ASP B 1 60 ? 37.219 5.844 -11.203 1 81.25 60 ASP B C 1
ATOM 2700 O O . ASP B 1 60 ? 36.438 6.219 -10.336 1 81.25 60 ASP B O 1
ATOM 2704 N N . VAL B 1 61 ? 36.875 5.137 -12.25 1 83.38 61 VAL B N 1
ATOM 2705 C CA . VAL B 1 61 ? 35.469 4.797 -12.477 1 83.38 61 VAL B CA 1
ATOM 2706 C C . VAL B 1 61 ? 35.062 3.613 -11.602 1 83.38 61 VAL B C 1
ATOM 2708 O O . VAL B 1 61 ? 35.844 2.664 -11.445 1 83.38 61 VAL B O 1
ATOM 2711 N N . ARG B 1 62 ? 33.906 3.766 -10.984 1 81.38 62 ARG B N 1
ATOM 2712 C CA . ARG B 1 62 ? 33.438 2.691 -10.117 1 81.38 62 ARG B CA 1
ATOM 2713 C C . ARG B 1 62 ? 31.984 2.35 -10.414 1 81.38 62 ARG B C 1
ATOM 2715 O O . ARG B 1 62 ? 31.188 3.219 -10.797 1 81.38 62 ARG B O 1
ATOM 2722 N N . GLN B 1 63 ? 31.766 1.1 -10.297 1 82.38 63 GLN B N 1
ATOM 2723 C CA . GLN B 1 63 ? 30.375 0.632 -10.375 1 82.38 63 GLN B CA 1
ATOM 2724 C C . GLN B 1 63 ? 29.828 0.32 -8.984 1 82.38 63 GLN B C 1
ATOM 2726 O O . GLN B 1 63 ? 30.562 -0.135 -8.109 1 82.38 63 GLN B O 1
ATOM 2731 N N . ASN B 1 64 ? 28.594 0.675 -8.812 1 77.38 64 ASN B N 1
ATOM 2732 C CA . ASN B 1 64 ? 27.953 0.445 -7.516 1 77.38 64 ASN B CA 1
ATOM 2733 C C . ASN B 1 64 ? 26.891 -0.648 -7.602 1 77.38 64 ASN B C 1
ATOM 2735 O O . ASN B 1 64 ? 25.781 -0.408 -8.086 1 77.38 64 ASN B O 1
ATOM 2739 N N . PHE B 1 65 ? 27.219 -1.707 -6.969 1 76.5 65 PHE B N 1
ATOM 2740 C CA . PHE B 1 65 ? 26.344 -2.863 -7.066 1 76.5 65 PHE B CA 1
ATOM 2741 C C . PHE B 1 65 ? 25.141 -2.715 -6.129 1 76.5 65 PHE B C 1
ATOM 2743 O O . PHE B 1 65 ? 24.031 -3.127 -6.461 1 76.5 65 PHE B O 1
ATOM 2750 N N . GLN B 1 66 ? 25.469 -2.135 -5.035 1 78 66 GLN B N 1
ATOM 2751 C CA . GLN B 1 66 ? 24.375 -1.968 -4.078 1 78 66 GLN B CA 1
ATOM 2752 C C . GLN B 1 66 ? 23.297 -1.047 -4.633 1 78 66 GLN B C 1
ATOM 2754 O O . GLN B 1 66 ? 22.094 -1.324 -4.48 1 78 66 GLN B O 1
ATOM 2759 N N . LEU B 1 67 ? 23.734 -0.005 -5.238 1 82.12 67 LEU B N 1
ATOM 2760 C CA . LEU B 1 67 ? 22.781 0.917 -5.852 1 82.12 67 LEU B CA 1
ATOM 2761 C C . LEU B 1 67 ? 22 0.228 -6.965 1 82.12 67 LEU B C 1
ATOM 2763 O O . LEU B 1 67 ? 20.797 0.439 -7.102 1 82.12 67 LEU B O 1
ATOM 2767 N N . HIS B 1 68 ? 22.703 -0.558 -7.703 1 83.69 68 HIS B N 1
ATOM 2768 C CA . HIS B 1 68 ? 22.031 -1.296 -8.766 1 83.69 68 HIS B CA 1
ATOM 2769 C C . HIS B 1 68 ? 20.938 -2.193 -8.203 1 83.69 68 HIS B C 1
ATOM 2771 O O . HIS B 1 68 ? 19.828 -2.229 -8.742 1 83.69 68 HIS B O 1
ATOM 2777 N N . GLN B 1 69 ? 21.266 -2.826 -7.152 1 80.75 69 GLN B N 1
ATOM 2778 C CA . GLN B 1 69 ? 20.297 -3.729 -6.535 1 80.75 69 GLN B CA 1
ATOM 2779 C C . GLN B 1 69 ? 19.078 -2.965 -6.016 1 80.75 69 GLN B C 1
ATOM 2781 O O . GLN B 1 69 ? 17.938 -3.395 -6.207 1 80.75 69 GLN B O 1
ATOM 2786 N N . LEU B 1 70 ? 19.344 -1.917 -5.395 1 82.5 70 LEU B N 1
ATOM 2787 C CA . LEU B 1 70 ? 18.25 -1.105 -4.844 1 82.5 70 LEU B CA 1
ATOM 2788 C C . LEU B 1 70 ? 17.359 -0.578 -5.953 1 82.5 70 LEU B C 1
ATOM 2790 O O . LEU B 1 70 ? 16.125 -0.632 -5.84 1 82.5 70 LEU B O 1
ATOM 2794 N N . ILE B 1 71 ? 17.953 -0.154 -6.965 1 85.12 71 ILE B N 1
ATOM 2795 C CA . ILE B 1 71 ? 17.188 0.406 -8.078 1 85.12 71 ILE B CA 1
ATOM 2796 C C . ILE B 1 71 ? 16.375 -0.694 -8.742 1 85.12 71 ILE B C 1
ATOM 2798 O O . ILE B 1 71 ? 15.219 -0.471 -9.125 1 85.12 71 ILE B O 1
ATOM 2802 N N . SER B 1 72 ? 16.984 -1.776 -8.875 1 82.75 72 SER B N 1
ATOM 2803 C CA . SER B 1 72 ? 16.266 -2.904 -9.453 1 82.75 72 SER B CA 1
ATOM 2804 C C . SER B 1 72 ? 15.039 -3.262 -8.625 1 82.75 72 SER B C 1
ATOM 2806 O O . SER B 1 72 ? 13.961 -3.523 -9.172 1 82.75 72 SER B O 1
ATOM 2808 N N . ASN B 1 73 ? 15.164 -3.27 -7.301 1 79.81 73 ASN B N 1
ATOM 2809 C CA . ASN B 1 73 ? 14.047 -3.543 -6.406 1 79.81 73 ASN B CA 1
ATOM 2810 C C . ASN B 1 73 ? 12.945 -2.5 -6.559 1 79.81 73 ASN B C 1
ATOM 2812 O O . ASN B 1 73 ? 11.758 -2.844 -6.617 1 79.81 73 ASN B O 1
ATOM 2816 N N . ILE B 1 74 ? 13.375 -1.337 -6.648 1 79.12 74 ILE B N 1
ATOM 2817 C CA . ILE B 1 74 ? 12.422 -0.237 -6.773 1 79.12 74 ILE B CA 1
ATOM 2818 C C . ILE B 1 74 ? 11.68 -0.346 -8.102 1 79.12 74 ILE B C 1
ATOM 2820 O O . ILE B 1 74 ? 10.461 -0.177 -8.148 1 79.12 74 ILE B O 1
ATOM 2824 N N . LYS B 1 75 ? 12.469 -0.596 -9.164 1 80.25 75 LYS B N 1
ATOM 2825 C CA . LYS B 1 75 ? 11.883 -0.73 -10.492 1 80.25 75 LYS B CA 1
ATOM 2826 C C . LYS B 1 75 ? 10.82 -1.824 -10.516 1 80.25 75 LYS B C 1
ATOM 2828 O O . LYS B 1 75 ? 9.773 -1.668 -11.148 1 80.25 75 LYS B O 1
ATOM 2833 N N . GLU B 1 76 ? 11.086 -2.816 -9.82 1 76.69 76 GLU B N 1
ATOM 2834 C CA . GLU B 1 76 ? 10.188 -3.965 -9.805 1 76.69 76 GLU B CA 1
ATOM 2835 C C . GLU B 1 76 ? 8.945 -3.68 -8.961 1 76.69 76 GLU B C 1
ATOM 2837 O O . GLU B 1 76 ? 7.844 -4.098 -9.32 1 76.69 76 GLU B O 1
ATOM 2842 N N . LEU B 1 77 ? 9.07 -2.943 -7.941 1 77.5 77 LEU B N 1
ATOM 2843 C CA . LEU B 1 77 ? 7.992 -2.779 -6.973 1 77.5 77 LEU B CA 1
ATOM 2844 C C . LEU B 1 77 ? 7.18 -1.527 -7.273 1 77.5 77 LEU B C 1
ATOM 2846 O O . LEU B 1 77 ? 6.016 -1.425 -6.875 1 77.5 77 LEU B O 1
ATOM 2850 N N . GLU B 1 78 ? 7.789 -0.637 -8.008 1 77.56 78 GLU B N 1
ATOM 2851 C CA . GLU B 1 78 ? 7.207 0.686 -8.219 1 77.56 78 GLU B CA 1
ATOM 2852 C C . GLU B 1 78 ? 5.832 0.588 -8.867 1 77.56 78 GLU B C 1
ATOM 2854 O O . GLU B 1 78 ? 4.879 1.224 -8.414 1 77.56 78 GLU B O 1
ATOM 2859 N N . PRO B 1 79 ? 5.668 -0.184 -9.891 1 76.38 79 PRO B N 1
ATOM 2860 C CA . PRO B 1 79 ? 4.344 -0.257 -10.516 1 76.38 79 PRO B CA 1
ATOM 2861 C C . PRO B 1 79 ? 3.271 -0.786 -9.562 1 76.38 79 PRO B C 1
ATOM 2863 O O . PRO B 1 79 ? 2.131 -0.315 -9.586 1 76.38 79 PRO B O 1
ATOM 2866 N N . GLN B 1 80 ? 3.613 -1.688 -8.797 1 78.94 80 GLN B N 1
ATOM 2867 C CA . GLN B 1 80 ? 2.674 -2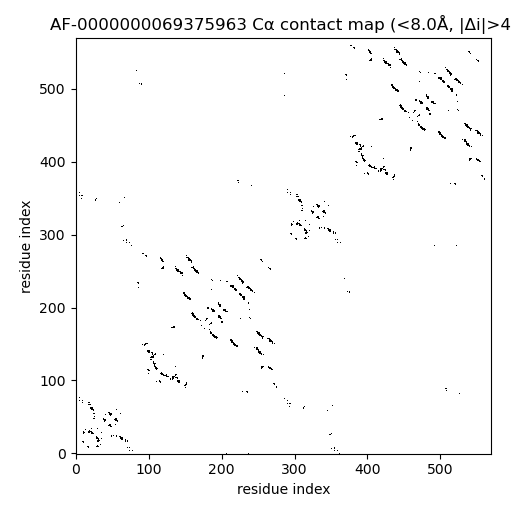.256 -7.84 1 78.94 80 GLN B CA 1
ATOM 2868 C C . GLN B 1 80 ? 2.291 -1.235 -6.773 1 78.94 80 GLN B C 1
ATOM 2870 O O . GLN B 1 80 ? 1.114 -1.098 -6.43 1 78.94 80 GLN B O 1
ATOM 2875 N N . LEU B 1 81 ? 3.293 -0.601 -6.312 1 80.5 81 LEU B N 1
ATOM 2876 C CA . LEU B 1 81 ? 3.053 0.413 -5.293 1 80.5 81 LEU B CA 1
ATOM 2877 C C . LEU B 1 81 ? 2.193 1.546 -5.844 1 80.5 81 LEU B C 1
ATOM 2879 O O . LEU B 1 81 ? 1.289 2.033 -5.16 1 80.5 81 LEU B O 1
ATOM 2883 N N . ARG B 1 82 ? 2.533 1.87 -7.051 1 78.44 82 ARG B N 1
ATOM 2884 C CA . ARG B 1 82 ? 1.761 2.928 -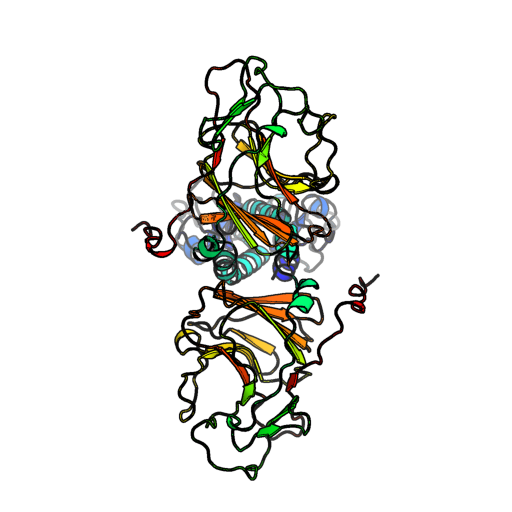7.695 1 78.44 82 ARG B CA 1
ATOM 2885 C C . ARG B 1 82 ? 0.293 2.533 -7.82 1 78.44 82 ARG B C 1
ATOM 2887 O O . ARG B 1 82 ? -0.596 3.375 -7.672 1 78.44 82 ARG B O 1
ATOM 2894 N N . ALA B 1 83 ? 0.084 1.32 -8.062 1 78.62 83 ALA B N 1
ATOM 2895 C CA . ALA B 1 83 ? -1.287 0.851 -8.25 1 78.62 83 ALA B CA 1
ATOM 2896 C C . ALA B 1 83 ? -2.039 0.821 -6.922 1 78.62 83 ALA B C 1
ATOM 2898 O O . ALA B 1 83 ? -3.219 1.179 -6.863 1 78.62 83 ALA B O 1
ATOM 2899 N N . ILE B 1 84 ? -1.366 0.466 -5.945 1 81.31 84 ILE B N 1
ATOM 2900 C CA . ILE B 1 84 ? -2.016 0.271 -4.656 1 81.31 84 ILE B CA 1
ATOM 2901 C C . ILE B 1 84 ? -2.129 1.609 -3.928 1 81.31 84 ILE B C 1
ATOM 2903 O O . ILE B 1 84 ? -3.066 1.826 -3.154 1 81.31 84 ILE B O 1
ATOM 2907 N N . LEU B 1 85 ? -1.174 2.494 -4.25 1 83.62 85 LEU B N 1
ATOM 2908 C CA . LEU B 1 85 ? -1.103 3.764 -3.533 1 83.62 85 LEU B CA 1
ATOM 2909 C C . LEU B 1 85 ? -1.675 4.898 -4.375 1 83.62 85 LEU B C 1
ATOM 2911 O O . LEU B 1 85 ? -1.012 5.914 -4.586 1 83.62 85 LEU B O 1
ATOM 2915 N N . ARG B 1 86 ? -2.744 4.77 -4.867 1 87.56 86 ARG B N 1
ATOM 2916 C CA . ARG B 1 86 ? -3.473 5.777 -5.629 1 87.56 86 ARG B CA 1
ATOM 2917 C C . ARG B 1 86 ? -4.945 5.805 -5.234 1 87.56 86 ARG B C 1
ATOM 2919 O O . ARG B 1 86 ? -5.473 4.816 -4.723 1 87.56 86 ARG B O 1
ATOM 2926 N N . VAL B 1 87 ? -5.457 6.938 -5.438 1 90.94 87 VAL B N 1
ATOM 2927 C CA . VAL B 1 87 ? -6.887 7.055 -5.176 1 90.94 87 VAL B CA 1
ATOM 2928 C C . VAL B 1 87 ? -7.664 6.164 -6.145 1 90.94 87 VAL B C 1
ATOM 2930 O O . VAL B 1 87 ? -7.305 6.059 -7.32 1 90.94 87 VAL B O 1
ATOM 2933 N N . ASP B 1 88 ? -8.609 5.484 -5.664 1 90.81 88 ASP B N 1
ATOM 2934 C CA . ASP B 1 88 ? -9.492 4.633 -6.461 1 90.81 88 ASP B CA 1
ATOM 2935 C C . ASP B 1 88 ? -10.852 5.289 -6.656 1 90.81 88 ASP B C 1
ATOM 2937 O O . ASP B 1 88 ? -11.547 5.594 -5.688 1 90.81 88 ASP B O 1
ATOM 2941 N N . PRO B 1 89 ? -11.234 5.508 -7.898 1 90.06 89 PRO B N 1
ATOM 2942 C CA . PRO B 1 89 ? -12.539 6.125 -8.156 1 90.06 89 PRO B CA 1
ATOM 2943 C C . PRO B 1 89 ? -13.688 5.375 -7.492 1 90.06 89 PRO B C 1
ATOM 2945 O O . PRO B 1 89 ? -14.734 5.969 -7.199 1 90.06 89 PRO B O 1
ATOM 2948 N N . ARG B 1 90 ? -13.641 4.172 -7.227 1 92.75 90 ARG B N 1
ATOM 2949 C CA . ARG B 1 90 ? -14.703 3.373 -6.613 1 92.75 90 ARG B CA 1
ATOM 2950 C C . ARG B 1 90 ? -14.945 3.799 -5.168 1 92.75 90 ARG B C 1
ATOM 2952 O O . ARG B 1 90 ? -15.953 3.438 -4.57 1 92.75 90 ARG B O 1
ATOM 2959 N N . MET B 1 91 ? -13.977 4.496 -4.66 1 93.94 91 MET B N 1
ATOM 2960 C CA . MET B 1 91 ? -14.188 5.043 -3.322 1 93.94 91 MET B CA 1
ATOM 2961 C C . MET B 1 91 ? -15.414 5.945 -3.283 1 93.94 91 MET B C 1
ATOM 2963 O O . MET B 1 91 ? -16.016 6.145 -2.225 1 93.94 91 MET B O 1
ATOM 2967 N N . LEU B 1 92 ? -15.766 6.492 -4.426 1 93.31 92 LEU B N 1
ATOM 2968 C CA . LEU B 1 92 ? -16.906 7.398 -4.52 1 93.31 92 LEU B CA 1
ATOM 2969 C C . LEU B 1 92 ? -18.188 6.688 -4.121 1 93.31 92 LEU B C 1
ATOM 2971 O O . LEU B 1 92 ? -19.172 7.34 -3.734 1 93.31 92 LEU B O 1
ATOM 2975 N N . LYS B 1 93 ? -18.188 5.34 -4.254 1 92.69 93 LYS B N 1
ATOM 2976 C CA . LYS B 1 93 ? -19.344 4.555 -3.814 1 92.69 93 LYS B CA 1
ATOM 2977 C C . LYS B 1 93 ? -19.625 4.781 -2.334 1 92.69 93 LYS B C 1
ATOM 2979 O O . LYS B 1 93 ? -20.766 4.602 -1.881 1 92.69 93 LYS B O 1
ATOM 2984 N N . PHE B 1 94 ? -18.656 5.215 -1.593 1 95.94 94 PHE B N 1
ATOM 2985 C CA . PHE B 1 94 ? -18.766 5.332 -0.144 1 95.94 94 PHE B CA 1
ATOM 2986 C C . PHE B 1 94 ? -18.844 6.793 0.276 1 95.94 94 PHE B C 1
ATOM 2988 O O . PHE B 1 94 ? -18.625 7.121 1.443 1 95.94 94 PHE B O 1
ATOM 2995 N N . GLN B 1 95 ? -19.125 7.621 -0.639 1 96.25 95 GLN B N 1
ATOM 2996 C CA . GLN B 1 95 ? -19.156 9.055 -0.349 1 96.25 95 GLN B CA 1
ATOM 2997 C C . GLN B 1 95 ? -20.25 9.375 0.669 1 96.25 95 GLN B C 1
ATOM 2999 O O . GLN B 1 95 ? -21.359 8.828 0.604 1 96.25 95 GLN B O 1
ATOM 3004 N N . VAL B 1 96 ? -19.891 10.203 1.566 1 96.19 96 VAL B N 1
ATOM 3005 C CA . VAL B 1 96 ? -20.844 10.617 2.602 1 96.19 96 VAL B CA 1
ATOM 3006 C C . VAL B 1 96 ? -21.219 12.078 2.4 1 96.19 96 VAL B C 1
ATOM 3008 O O . VAL B 1 96 ? -20.359 12.914 2.09 1 96.19 96 VAL B O 1
ATOM 3011 N N . ASP B 1 97 ? -22.531 12.328 2.484 1 93.56 97 ASP B N 1
ATOM 3012 C CA . ASP B 1 97 ? -22.984 13.711 2.51 1 93.56 97 ASP B CA 1
ATOM 3013 C C . ASP B 1 97 ? -22.75 14.352 3.879 1 93.56 97 ASP B C 1
ATOM 3015 O O . ASP B 1 97 ? -23.641 14.383 4.719 1 93.56 97 ASP B O 1
ATOM 3019 N N . MET B 1 98 ? -21.656 14.891 3.932 1 94.69 98 MET B N 1
ATOM 3020 C CA . MET B 1 98 ? -21.141 15.367 5.215 1 94.69 98 MET B CA 1
ATOM 3021 C C . MET B 1 98 ? -21.344 16.875 5.359 1 94.69 98 MET B C 1
ATOM 3023 O O . MET B 1 98 ? -21.266 17.609 4.379 1 94.69 98 MET B O 1
ATOM 3027 N N . THR B 1 99 ? -21.703 17.312 6.625 1 97.31 99 THR B N 1
ATOM 3028 C CA . THR B 1 99 ? -21.734 18.734 6.984 1 97.31 99 THR B CA 1
ATOM 3029 C C . THR B 1 99 ? -20.984 18.969 8.289 1 97.31 99 THR B C 1
ATOM 3031 O O . THR B 1 99 ? -20.625 18.031 8.992 1 97.31 99 THR B O 1
ATOM 3034 N N . LEU B 1 100 ? -20.734 20.219 8.531 1 98.12 100 LEU B N 1
ATOM 3035 C CA . LEU B 1 100 ? -20.062 20.594 9.781 1 98.12 100 LEU B CA 1
ATOM 3036 C C . LEU B 1 100 ? -21.062 20.672 10.93 1 98.12 100 LEU B C 1
ATOM 3038 O O . LEU B 1 100 ? -22.172 21.172 10.75 1 98.12 100 LEU B O 1
ATOM 3042 N N . ASP B 1 101 ? -20.734 20.125 12.055 1 97.19 101 ASP B N 1
ATOM 3043 C CA . ASP B 1 101 ? -21.562 20.188 13.25 1 97.19 101 ASP B CA 1
ATOM 3044 C C . ASP B 1 101 ? -21.297 21.484 14.031 1 97.19 101 ASP B C 1
ATOM 3046 O O . ASP B 1 101 ? -20.391 21.531 14.867 1 97.19 101 ASP B O 1
ATOM 3050 N N . VAL B 1 102 ? -22.141 22.359 13.945 1 95.62 102 VAL B N 1
ATOM 3051 C CA . VAL B 1 102 ? -21.969 23.703 14.484 1 95.62 102 VAL B CA 1
ATOM 3052 C C . VAL B 1 102 ? -21.875 23.641 16.016 1 95.62 102 VAL B C 1
ATOM 3054 O O . VAL B 1 102 ? -21.172 24.438 16.625 1 95.62 102 VAL B O 1
ATOM 3057 N N . ASP B 1 103 ? -22.516 22.703 16.594 1 95.06 103 ASP B N 1
ATOM 3058 C CA . ASP B 1 103 ? -22.547 22.594 18.047 1 95.06 103 ASP B CA 1
ATOM 3059 C C . ASP B 1 103 ? -21.172 22.266 18.609 1 95.06 103 ASP B C 1
ATOM 3061 O O . ASP B 1 103 ? -20.922 22.469 19.797 1 95.06 103 ASP B O 1
ATOM 3065 N N . THR B 1 104 ? -20.266 21.766 17.766 1 96.44 104 THR B N 1
ATOM 3066 C CA . THR B 1 104 ? -18.953 21.344 18.25 1 96.44 104 THR B CA 1
ATOM 3067 C C . THR B 1 104 ? -17.906 22.406 17.922 1 96.44 104 THR B C 1
ATOM 3069 O O . THR B 1 104 ? -16.766 22.312 18.375 1 96.44 104 THR B O 1
ATOM 3072 N N . ALA B 1 105 ? -18.266 23.375 17.203 1 96.56 105 ALA B N 1
ATOM 3073 C CA . ALA B 1 105 ? -17.312 24.328 16.641 1 96.56 105 ALA B CA 1
ATOM 3074 C C . ALA B 1 105 ? -16.812 25.297 17.703 1 96.56 105 ALA B C 1
ATOM 3076 O O . ALA B 1 105 ? -17.594 25.797 18.516 1 96.56 105 ALA B O 1
ATOM 3077 N N . ASN B 1 106 ? -15.555 25.5 17.672 1 95.12 106 ASN B N 1
ATOM 3078 C CA . ASN B 1 106 ? -15.039 26.625 18.453 1 95.12 106 ASN B CA 1
ATOM 3079 C C . ASN B 1 106 ? -15.805 27.906 18.156 1 95.12 106 ASN B C 1
ATOM 3081 O O . ASN B 1 106 ? -16.203 28.156 17.016 1 95.12 106 ASN B O 1
ATOM 3085 N N . SER B 1 107 ? -15.82 28.766 19.125 1 93.44 107 SER B N 1
ATOM 3086 C CA . SER B 1 107 ? -16.688 29.938 19.078 1 93.44 107 SER B CA 1
ATOM 3087 C C . SER B 1 107 ? -16.172 30.969 18.062 1 93.44 107 SER B C 1
ATOM 3089 O O . SER B 1 107 ? -16.906 31.859 17.641 1 93.44 107 SER B O 1
ATOM 3091 N N . ASN B 1 108 ? -14.938 30.859 17.719 1 92.5 108 ASN B N 1
ATOM 3092 C CA . ASN B 1 108 ? -14.359 31.844 16.797 1 92.5 108 ASN B CA 1
ATOM 3093 C C . ASN B 1 108 ? -14.5 31.391 15.344 1 92.5 108 ASN B C 1
ATOM 3095 O O . ASN B 1 108 ? -14.203 32.156 14.422 1 92.5 108 ASN B O 1
ATOM 3099 N N . LEU B 1 109 ? -14.938 30.219 15.148 1 94.56 109 LEU B N 1
ATOM 3100 C CA . LEU B 1 109 ? -15.023 29.703 13.781 1 94.56 109 LEU B CA 1
ATOM 3101 C C . LEU B 1 109 ? -16.281 30.219 13.086 1 94.56 109 LEU B C 1
ATOM 3103 O O . LEU B 1 109 ? -17.344 30.328 13.711 1 94.56 109 LEU B O 1
ATOM 3107 N N . ILE B 1 110 ? -16.141 30.562 11.852 1 94.81 110 ILE B N 1
ATOM 3108 C CA . ILE B 1 110 ? -17.266 30.969 11 1 94.81 110 ILE B CA 1
ATOM 3109 C C . ILE B 1 110 ? -17.641 29.812 10.078 1 94.81 110 ILE B C 1
ATOM 3111 O O . ILE B 1 110 ? -16.797 29.328 9.312 1 94.81 110 ILE B O 1
ATOM 3115 N N . ILE B 1 111 ? -18.812 29.406 10.109 1 95.88 111 ILE B N 1
ATOM 3116 C CA . ILE B 1 111 ? -19.312 28.297 9.312 1 95.88 111 ILE B CA 1
ATOM 3117 C C . ILE B 1 111 ? -20.328 28.797 8.289 1 95.88 111 ILE B C 1
ATOM 3119 O O . ILE B 1 111 ? -21.172 29.641 8.617 1 95.88 111 ILE B O 1
ATOM 3123 N N . SER B 1 112 ? -20.203 28.359 7.133 1 96.06 112 SER B N 1
ATOM 3124 C CA . SER B 1 112 ? -21.109 28.797 6.066 1 96.06 112 SER B CA 1
ATOM 3125 C C . SER B 1 112 ? -22.547 28.375 6.344 1 96.06 112 SER B C 1
ATOM 3127 O O . SER B 1 112 ? -22.797 27.531 7.211 1 96.06 112 SER B O 1
ATOM 3129 N N . GLU B 1 113 ? -23.5 28.906 5.578 1 95.12 113 GLU B N 1
ATOM 3130 C CA . GLU B 1 113 ? -24.922 28.641 5.762 1 95.12 113 GLU B CA 1
ATOM 3131 C C . GLU B 1 113 ? -25.25 27.172 5.461 1 95.12 113 GLU B C 1
ATOM 3133 O O . GLU B 1 113 ? -26.078 26.562 6.148 1 95.12 113 GLU B O 1
ATOM 3138 N N . ASP B 1 114 ? -24.609 26.703 4.438 1 95.25 114 ASP B N 1
ATOM 3139 C CA . ASP B 1 114 ? -24.891 25.312 4.07 1 95.25 114 ASP B CA 1
ATOM 3140 C C . ASP B 1 114 ? -24.109 24.344 4.949 1 95.25 114 ASP B C 1
ATOM 3142 O O . ASP B 1 114 ? -24.203 23.125 4.777 1 95.25 114 ASP B O 1
ATOM 3146 N N . ARG B 1 115 ? -23.219 24.875 5.875 1 97.31 115 ARG B N 1
ATOM 3147 C CA . ARG B 1 115 ? -22.453 24.125 6.863 1 97.31 115 ARG B CA 1
ATOM 3148 C C . ARG B 1 115 ? -21.422 23.234 6.191 1 97.31 115 ARG B C 1
ATOM 3150 O O . ARG B 1 115 ? -21.172 22.109 6.629 1 97.31 115 ARG B O 1
ATOM 3157 N N . ARG B 1 116 ? -20.812 23.797 5.125 1 97.06 116 ARG B N 1
ATOM 3158 C CA . ARG B 1 116 ? -19.844 22.984 4.41 1 97.06 116 ARG B CA 1
ATOM 3159 C C . ARG B 1 116 ? -18.469 23.656 4.375 1 97.06 116 ARG B C 1
ATOM 3161 O O . ARG B 1 116 ? -17.5 23.062 3.904 1 97.06 116 ARG B O 1
ATOM 3168 N N . SER B 1 117 ? -18.453 24.812 4.852 1 96.81 117 SER B N 1
ATOM 3169 C CA . SER B 1 117 ? -17.188 25.547 4.855 1 96.81 117 SER B CA 1
ATOM 3170 C C . SER B 1 117 ? -16.922 26.172 6.223 1 96.81 117 SER B C 1
ATOM 3172 O O . SER B 1 117 ? -17.844 26.578 6.914 1 96.81 117 SER B O 1
ATOM 3174 N N . VAL B 1 118 ? -15.648 26.234 6.559 1 96.69 118 VAL B N 1
ATOM 3175 C CA . VAL B 1 118 ? -15.289 26.797 7.855 1 96.69 118 VAL B CA 1
ATOM 3176 C C . VAL B 1 118 ? -13.992 27.594 7.727 1 96.69 118 VAL B C 1
ATOM 3178 O O . VAL B 1 118 ? -13.109 27.234 6.941 1 96.69 118 VAL B O 1
ATOM 3181 N N . ARG B 1 119 ? -13.898 28.656 8.414 1 94.06 119 ARG B N 1
ATOM 3182 C CA . ARG B 1 119 ? -12.68 29.453 8.555 1 94.06 119 ARG B CA 1
ATOM 3183 C C . ARG B 1 119 ? -12.594 30.078 9.945 1 94.06 119 ARG B C 1
ATOM 3185 O O . ARG B 1 119 ? -13.578 30.109 10.68 1 94.06 119 ARG B O 1
ATOM 3192 N N . CYS B 1 120 ? -11.398 30.453 10.227 1 91.75 120 CYS B N 1
ATOM 3193 C CA . CYS B 1 120 ? -11.211 31.125 11.508 1 91.75 120 CYS B CA 1
ATOM 3194 C C . CYS B 1 120 ? -11.578 32.594 11.406 1 91.75 120 CYS B C 1
ATOM 3196 O O . CYS B 1 120 ? -11.164 33.281 10.461 1 91.75 120 CYS B O 1
ATOM 3198 N N . GLY B 1 121 ? -12.398 33 12.359 1 87.88 121 GLY B N 1
ATOM 3199 C CA . GLY B 1 121 ? -12.758 34.406 12.422 1 87.88 121 GLY B CA 1
ATOM 3200 C C . GLY B 1 121 ? -12.016 35.156 13.508 1 87.88 121 GLY B C 1
ATOM 3201 O O . GLY B 1 121 ? -11.336 34.562 14.344 1 87.88 121 GLY B O 1
ATOM 3202 N N . TYR B 1 122 ? -12.211 36.469 13.438 1 84.12 122 TYR B N 1
ATOM 3203 C CA . TYR B 1 122 ? -11.508 37.344 14.367 1 84.12 122 TYR B CA 1
ATOM 3204 C C . TYR B 1 122 ? -12.312 37.562 15.641 1 84.12 122 TYR B C 1
ATOM 3206 O O . TYR B 1 122 ? -11.773 37.969 16.672 1 84.12 122 TYR B O 1
ATOM 3214 N N . PHE B 1 123 ? -13.609 37.188 15.562 1 86.56 123 PHE B N 1
ATOM 3215 C CA . PHE B 1 123 ? -14.484 37.469 16.703 1 86.56 123 PHE B CA 1
ATOM 3216 C C . PHE B 1 123 ? -15.297 36.25 17.094 1 86.56 123 PHE B C 1
ATOM 3218 O O . PHE B 1 123 ? -15.555 35.375 16.25 1 86.56 123 PHE B O 1
ATOM 3225 N N . LYS B 1 124 ? -15.617 36.312 18.312 1 89.31 124 LYS B N 1
ATOM 3226 C CA . LYS B 1 124 ? -16.484 35.25 18.812 1 89.31 124 LYS B CA 1
ATOM 3227 C C . LYS B 1 124 ? -17.859 35.281 18.156 1 89.31 124 LYS B C 1
ATOM 3229 O O . LYS B 1 124 ? -18.453 36.375 18.047 1 89.31 124 LYS B O 1
ATOM 3234 N N . GLN B 1 125 ? -18.281 34.156 17.703 1 88.06 125 GLN B N 1
ATOM 3235 C CA . GLN B 1 125 ? -19.609 34.062 17.109 1 88.06 125 GLN B CA 1
ATOM 3236 C C . GLN B 1 125 ? -20.703 33.969 18.172 1 88.06 125 GLN B C 1
ATOM 3238 O O . GLN B 1 125 ? -20.438 33.531 19.297 1 88.06 125 GLN B O 1
ATOM 3243 N N . ILE B 1 126 ? -21.828 34.469 17.859 1 85.56 126 ILE B N 1
ATOM 3244 C CA . ILE B 1 126 ? -22.953 34.438 18.781 1 85.56 126 ILE B CA 1
ATOM 3245 C C . ILE B 1 126 ? -23.547 33.031 18.797 1 85.56 126 ILE B C 1
ATOM 3247 O O . ILE B 1 126 ? -24.406 32.688 17.969 1 85.56 126 ILE B O 1
ATOM 3251 N N . ARG B 1 127 ? -23.016 32.281 19.734 1 83.5 127 ARG B N 1
ATOM 3252 C CA . ARG B 1 127 ? -23.516 30.906 19.875 1 83.5 127 ARG B CA 1
ATOM 3253 C C . ARG B 1 127 ? -23.703 30.531 21.344 1 83.5 127 ARG B C 1
ATOM 3255 O O . ARG B 1 127 ? -23.047 31.078 22.219 1 83.5 127 ARG B O 1
ATOM 3262 N N . GLU B 1 128 ? -24.609 29.609 21.516 1 84.25 128 GLU B N 1
ATOM 3263 C CA . GLU B 1 128 ? -24.844 29.109 22.875 1 84.25 128 GLU B CA 1
ATOM 3264 C C . GLU B 1 128 ? -23.641 28.312 23.359 1 84.25 128 GLU B C 1
ATOM 3266 O O . GLU B 1 128 ? -23.016 27.578 22.594 1 84.25 128 GLU B O 1
ATOM 3271 N N . ASP B 1 129 ? -23.312 28.547 24.547 1 81.75 129 ASP B N 1
ATOM 3272 C CA . ASP B 1 129 ? -22.25 27.766 25.141 1 81.75 129 ASP B CA 1
ATOM 3273 C C . ASP B 1 129 ? -22.688 26.312 25.344 1 81.75 129 ASP B C 1
ATOM 3275 O O . ASP B 1 129 ? -23.766 26.047 25.859 1 81.75 129 ASP B O 1
ATOM 3279 N N . ARG B 1 130 ? -22 25.453 24.75 1 86.81 130 ARG B N 1
ATOM 3280 C CA . ARG B 1 130 ? -22.281 24.031 24.859 1 86.81 130 ARG B CA 1
ATOM 3281 C C . ARG B 1 130 ? -21.031 23.266 25.266 1 86.81 130 ARG B C 1
ATOM 3283 O O . ARG B 1 130 ? -19.922 23.609 24.859 1 86.81 130 ARG B O 1
ATOM 3290 N N . ALA B 1 131 ? -21.297 22.203 26.047 1 85.5 131 ALA B N 1
ATOM 3291 C CA . ALA B 1 131 ? -20.203 21.344 26.5 1 85.5 131 ALA B CA 1
ATOM 3292 C C . ALA B 1 131 ? -19.531 20.656 25.312 1 85.5 131 ALA B C 1
ATOM 3294 O O . ALA B 1 131 ? -18.359 20.297 25.375 1 85.5 131 ALA B O 1
ATOM 3295 N N . GLU B 1 132 ? -20.219 20.594 24.25 1 92.38 132 GLU B N 1
ATOM 3296 C CA . GLU B 1 132 ? -19.734 19.875 23.078 1 92.38 132 GLU B CA 1
ATOM 3297 C C . GLU B 1 132 ? -18.797 20.734 22.234 1 92.38 132 GLU B C 1
ATOM 3299 O O . GLU B 1 132 ? -18.109 20.234 21.344 1 92.38 132 GLU B O 1
ATOM 3304 N N . ARG B 1 133 ? -18.719 21.969 22.609 1 94.62 133 ARG B N 1
ATOM 3305 C CA . ARG B 1 133 ? -17.922 22.906 21.797 1 94.62 133 ARG B CA 1
ATOM 3306 C C . ARG B 1 133 ? -16.438 22.781 22.125 1 94.62 133 ARG B C 1
ATOM 3308 O O . ARG B 1 133 ? -16.062 22.656 23.297 1 94.62 133 ARG B O 1
ATOM 3315 N N . PHE B 1 134 ? -15.641 22.844 21.094 1 95.62 134 PHE B N 1
ATOM 3316 C CA . PHE B 1 134 ? -14.195 22.797 21.281 1 95.62 134 PHE B CA 1
ATOM 3317 C C . PHE B 1 134 ? -13.672 24.125 21.797 1 95.62 134 PHE B C 1
ATOM 3319 O O . PHE B 1 134 ? -14.117 25.188 21.375 1 95.62 134 PHE B O 1
ATOM 3326 N N . LYS B 1 135 ? -12.75 24.031 22.672 1 93.56 135 LYS B N 1
ATOM 3327 C CA . LYS B 1 135 ? -11.961 25.203 23.016 1 93.56 135 LYS B CA 1
ATOM 3328 C C . LYS B 1 135 ? -10.938 25.516 21.938 1 93.56 135 LYS B C 1
ATOM 3330 O O . LYS B 1 135 ? -10.703 26.688 21.609 1 93.56 135 LYS B O 1
ATOM 3335 N N . SER B 1 136 ? -10.367 24.453 21.375 1 94.19 136 SER B N 1
ATOM 3336 C CA . SER B 1 136 ? -9.406 24.594 20.281 1 94.19 136 SER B CA 1
ATOM 3337 C C . SER B 1 136 ? -10.102 24.984 18.984 1 94.19 136 SER B C 1
ATOM 3339 O O . SER B 1 136 ? -11.297 24.75 18.828 1 94.19 136 SER B O 1
ATOM 3341 N N . MET B 1 137 ? -9.367 25.594 18.078 1 93.5 137 MET B N 1
ATOM 3342 C CA . MET B 1 137 ? -9.906 26.109 16.828 1 93.5 137 MET B CA 1
ATOM 3343 C C . MET B 1 137 ? -10.203 24.969 15.852 1 93.5 137 MET B C 1
ATOM 3345 O O . MET B 1 137 ? -9.508 24.812 14.852 1 93.5 137 MET B O 1
ATOM 3349 N N . CYS B 1 138 ? -11.219 24.219 16.141 1 96.81 138 CYS B N 1
ATOM 3350 C CA . CYS B 1 138 ? -11.586 23.094 15.297 1 96.81 138 CYS B CA 1
ATOM 3351 C C . CYS B 1 138 ? -13.078 22.812 15.367 1 96.81 138 CYS B C 1
ATOM 3353 O O . CYS B 1 138 ? -13.805 23.484 16.109 1 96.81 138 CYS B O 1
ATOM 3355 N N . VAL B 1 139 ? -13.594 22.031 14.5 1 97.62 139 VAL B N 1
ATOM 3356 C CA . VAL B 1 139 ? -15 21.656 14.406 1 97.62 139 VAL B CA 1
ATOM 3357 C C . VAL B 1 139 ? -15.125 20.234 13.898 1 97.62 139 VAL B C 1
ATOM 3359 O O . VAL B 1 139 ? -14.25 19.734 13.188 1 97.62 139 VAL B O 1
ATOM 3362 N N . LEU B 1 140 ? -16.141 19.516 14.273 1 98.38 140 LEU B N 1
ATOM 3363 C CA . LEU B 1 140 ? -16.359 18.141 13.836 1 98.38 140 LEU B CA 1
ATOM 3364 C C . LEU B 1 140 ? -17.391 18.094 12.711 1 98.38 140 LEU B C 1
ATOM 3366 O O . LEU B 1 140 ? -18.172 19.047 12.531 1 98.38 140 LEU B O 1
ATOM 3370 N N . GLY B 1 141 ? -17.219 17.094 11.961 1 98 141 GLY B N 1
ATOM 3371 C CA . GLY B 1 141 ? -18.219 16.828 10.945 1 98 141 GLY B CA 1
ATOM 3372 C C . GLY B 1 141 ? -19.328 15.914 11.438 1 98 141 GLY B C 1
ATOM 3373 O O . GLY B 1 141 ? -19.219 15.305 12.5 1 98 141 GLY B O 1
ATOM 3374 N N . SER B 1 142 ? -20.391 16.016 10.719 1 95.88 142 SER B N 1
ATOM 3375 C CA . SER B 1 142 ? -21.547 15.125 10.875 1 95.88 142 SER B CA 1
ATOM 3376 C C . SER B 1 142 ? -21.828 14.359 9.594 1 95.88 142 SER B C 1
ATOM 3378 O O . SER B 1 142 ? -21.766 14.922 8.5 1 95.88 142 SER B O 1
ATOM 3380 N N . PRO B 1 143 ? -22.031 12.961 9.648 1 95.56 143 PRO B N 1
ATOM 3381 C CA . PRO B 1 143 ? -22.422 12.133 10.797 1 95.56 143 PRO B CA 1
ATOM 3382 C C . PRO B 1 143 ? -21.219 11.516 11.508 1 95.56 143 PRO B C 1
ATOM 3384 O O . PRO B 1 143 ? -20.078 11.773 11.125 1 95.56 143 PRO B O 1
ATOM 3387 N N . GLN B 1 144 ? -21.562 10.828 12.609 1 96.88 144 GLN B N 1
ATOM 3388 C CA . GLN B 1 144 ? -20.578 9.969 13.258 1 96.88 144 GLN B CA 1
ATOM 3389 C C . GLN B 1 144 ? -20.484 8.617 12.562 1 96.88 144 GLN B C 1
ATOM 3391 O O . GLN B 1 144 ? -21.484 8.117 12.039 1 96.88 144 GLN B O 1
ATOM 3396 N N . PHE B 1 145 ? -19.328 8.086 12.617 1 97.94 145 PHE B N 1
ATOM 3397 C CA . PHE B 1 145 ? -19.109 6.797 11.969 1 97.94 145 PHE B CA 1
ATOM 3398 C C . PHE B 1 145 ? -18.969 5.688 13 1 97.94 145 PHE B C 1
ATOM 3400 O O . PHE B 1 145 ? -18.109 5.758 13.883 1 97.94 145 PHE B O 1
ATOM 3407 N N . THR B 1 146 ? -19.781 4.691 12.844 1 97.06 146 THR B N 1
ATOM 3408 C CA . THR B 1 146 ? -19.734 3.588 13.797 1 97.06 146 THR B CA 1
ATOM 3409 C C . THR B 1 146 ? -19.328 2.291 13.102 1 97.06 146 THR B C 1
ATOM 3411 O O . THR B 1 146 ? -18.953 1.321 13.766 1 97.06 146 THR B O 1
ATOM 3414 N N . SER B 1 147 ? -19.516 2.217 11.859 1 95.62 147 SER B N 1
ATOM 3415 C CA . SER B 1 147 ? -19.156 1.056 11.055 1 95.62 147 SER B CA 1
ATOM 3416 C C . SER B 1 147 ? -19.125 1.402 9.57 1 95.62 147 SER B C 1
ATOM 3418 O O . SER B 1 147 ? -19.484 2.514 9.172 1 95.62 147 SER B O 1
ATOM 3420 N N . GLY B 1 148 ? -18.562 0.478 8.852 1 95.56 148 GLY B N 1
ATOM 3421 C CA . GLY B 1 148 ? -18.594 0.634 7.402 1 95.56 148 GLY B CA 1
ATOM 3422 C C . GLY B 1 148 ? -17.453 1.466 6.863 1 95.56 148 GLY B C 1
ATOM 3423 O O . GLY B 1 148 ? -16.438 1.645 7.543 1 95.56 148 GLY B O 1
ATOM 3424 N N . ARG B 1 149 ? -17.594 1.812 5.566 1 97.19 149 ARG B N 1
ATOM 3425 C CA . ARG B 1 149 ? -16.594 2.605 4.848 1 97.19 149 ARG B CA 1
ATOM 3426 C C . ARG B 1 149 ? -17.156 3.967 4.461 1 97.19 149 ARG B C 1
ATOM 3428 O O . ARG B 1 149 ? -18.344 4.086 4.121 1 97.19 149 ARG B O 1
ATOM 3435 N N . HIS B 1 150 ? -16.328 4.977 4.594 1 98.12 150 HIS B N 1
ATOM 3436 C CA . HIS B 1 150 ? -16.75 6.352 4.359 1 98.12 150 HIS B CA 1
ATOM 3437 C C . HIS B 1 150 ? -15.688 7.137 3.596 1 98.12 150 HIS B C 1
ATOM 3439 O O . HIS B 1 150 ? -14.492 6.977 3.846 1 98.12 150 HIS B O 1
ATOM 3445 N N . TYR B 1 151 ? -16.188 7.938 2.686 1 97.75 151 TYR B N 1
ATOM 3446 C CA . TYR B 1 151 ? -15.281 8.734 1.864 1 97.75 151 TYR B CA 1
ATOM 3447 C C . TYR B 1 151 ? -15.781 10.172 1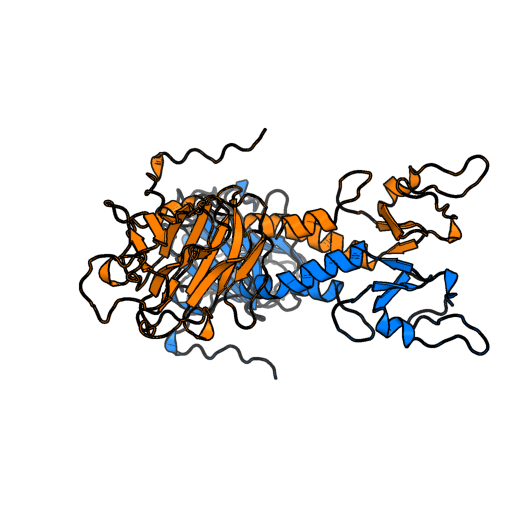.75 1 97.75 151 TYR B C 1
ATOM 3449 O O . TYR B 1 151 ? -16.984 10.406 1.614 1 97.75 151 TYR B O 1
ATOM 3457 N N . TRP B 1 152 ? -14.898 11.164 1.867 1 97.75 152 TRP B N 1
ATOM 3458 C CA . TRP B 1 152 ? -15.234 12.562 1.602 1 97.75 152 TRP B CA 1
ATOM 3459 C C . TRP B 1 152 ? -14 13.344 1.145 1 97.75 152 TRP B C 1
ATOM 3461 O O . TRP B 1 152 ? -12.875 12.875 1.293 1 97.75 152 TRP B O 1
ATOM 3471 N N . GLU B 1 153 ? -14.219 14.391 0.495 1 97.19 153 GLU B N 1
ATOM 3472 C CA . GLU B 1 153 ? -13.156 15.258 -0.009 1 97.19 153 GLU B CA 1
ATOM 3473 C C . GLU B 1 153 ? -13.258 16.656 0.58 1 97.19 153 GLU B C 1
ATOM 3475 O O . GLU B 1 153 ? -14.359 17.156 0.816 1 97.19 153 GLU B O 1
ATOM 3480 N N . VAL B 1 154 ? -12.133 17.234 0.788 1 97.69 154 VAL B N 1
ATOM 3481 C CA . VAL B 1 154 ? -12.086 18.578 1.356 1 97.69 154 VAL B CA 1
ATOM 3482 C C . VAL B 1 154 ? -11.203 19.484 0.492 1 97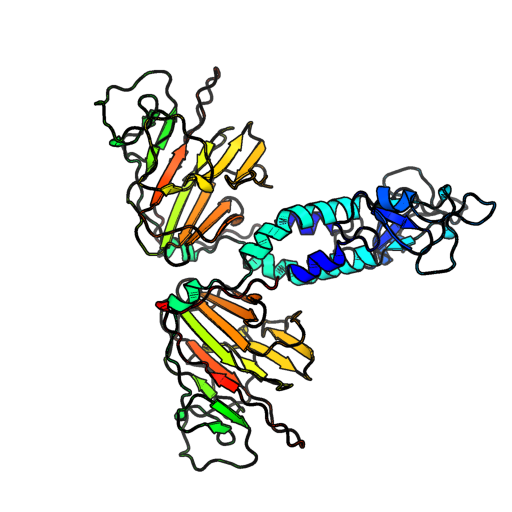.69 154 VAL B C 1
ATOM 3484 O O . VAL B 1 154 ? -10.062 19.125 0.182 1 97.69 154 VAL B O 1
ATOM 3487 N N . ASP B 1 155 ? -11.766 20.594 0.139 1 96.75 155 ASP B N 1
ATOM 3488 C CA . ASP B 1 155 ? -10.984 21.625 -0.515 1 96.75 155 ASP B CA 1
ATOM 3489 C C . ASP B 1 155 ? -10.227 22.469 0.509 1 96.75 155 ASP B C 1
ATOM 3491 O O . ASP B 1 155 ? -10.844 23.125 1.354 1 96.75 155 ASP B O 1
ATOM 3495 N N . VAL B 1 156 ? -8.898 22.469 0.411 1 95.25 156 VAL B N 1
ATOM 3496 C CA . VAL B 1 156 ? -8.078 23.188 1.388 1 95.25 156 VAL B CA 1
ATOM 3497 C C . VAL B 1 156 ? -7.527 24.469 0.767 1 95.25 156 VAL B C 1
ATOM 3499 O O . VAL B 1 156 ? -6.891 25.266 1.45 1 95.25 156 VAL B O 1
ATOM 3502 N N . GLY B 1 157 ? -7.727 24.594 -0.44 1 90.06 157 GLY B N 1
ATOM 3503 C CA . GLY B 1 157 ? -7.254 25.781 -1.137 1 90.06 157 GLY B CA 1
ATOM 3504 C C . GLY B 1 157 ? -5.758 26 -1.002 1 90.06 157 GLY B C 1
ATOM 3505 O O . GLY B 1 157 ? -4.969 25.078 -1.245 1 90.06 157 GLY B O 1
ATOM 3506 N N . THR B 1 158 ? -5.387 27.266 -0.649 1 85.81 158 THR B N 1
ATOM 3507 C CA . THR B 1 158 ? -3.975 27.625 -0.529 1 85.81 158 THR B CA 1
ATOM 3508 C C . THR B 1 158 ? -3.623 27.953 0.917 1 85.81 158 THR B C 1
ATOM 3510 O O . THR B 1 158 ? -2.65 28.672 1.174 1 85.81 158 THR B O 1
ATOM 3513 N N . SER B 1 159 ? -4.441 27.484 1.819 1 87.38 159 SER B N 1
ATOM 3514 C CA . SER B 1 159 ? -4.188 27.781 3.229 1 87.38 159 SER B CA 1
ATOM 3515 C C . SER B 1 159 ? -2.846 27.203 3.676 1 87.38 159 SER B C 1
ATOM 3517 O O . SER B 1 159 ? -2.549 26.031 3.432 1 87.38 159 SER B O 1
ATOM 3519 N N . PRO B 1 160 ? -2.045 28 4.309 1 89.31 160 PRO B N 1
ATOM 3520 C CA . PRO B 1 160 ? -0.723 27.531 4.73 1 89.31 160 PRO B CA 1
ATOM 3521 C C . PRO B 1 160 ? -0.775 26.672 5.988 1 89.31 160 PRO B C 1
ATOM 3523 O O . PRO B 1 160 ? 0.242 26.109 6.398 1 89.31 160 PRO B O 1
ATOM 3526 N N . GLU B 1 161 ? -1.993 26.609 6.586 1 93.12 161 GLU B N 1
ATOM 3527 C CA . GLU B 1 161 ? -2.125 25.812 7.797 1 93.12 161 GLU B CA 1
ATOM 3528 C C . GLU B 1 161 ? -3.51 25.172 7.891 1 93.12 161 GLU B C 1
ATOM 3530 O O . GLU B 1 161 ? -4.523 25.859 7.707 1 93.12 161 GLU B O 1
ATOM 3535 N N . TRP B 1 162 ? -3.506 23.938 8.164 1 95.94 162 TRP B N 1
ATOM 3536 C CA . TRP B 1 162 ? -4.742 23.219 8.43 1 95.94 162 TRP B CA 1
ATOM 3537 C C . TRP B 1 162 ? -4.453 21.812 8.93 1 95.94 162 TRP B C 1
ATOM 3539 O O . TRP B 1 162 ? -3.338 21.297 8.773 1 95.94 162 TRP B O 1
ATOM 3549 N N . ASP B 1 163 ? -5.414 21.172 9.578 1 97.5 163 ASP B N 1
ATOM 3550 C CA . ASP B 1 163 ? -5.426 19.766 9.945 1 97.5 163 ASP B CA 1
ATOM 3551 C C . ASP B 1 163 ? -6.758 19.109 9.586 1 97.5 163 ASP B C 1
ATOM 3553 O O . ASP B 1 163 ? -7.82 19.688 9.828 1 97.5 163 ASP B O 1
ATOM 3557 N N . LEU B 1 164 ? -6.664 17.953 8.93 1 98.44 164 LEU B N 1
ATOM 3558 C CA . LEU B 1 164 ? -7.844 17.203 8.539 1 98.44 164 LEU B CA 1
ATOM 3559 C C . LEU B 1 164 ? -7.723 15.742 8.984 1 98.44 164 LEU B C 1
ATOM 3561 O O . LEU B 1 164 ? -6.621 15.188 9.023 1 98.44 164 LEU B O 1
ATOM 3565 N N . GLY B 1 165 ? -8.867 15.109 9.25 1 98.69 165 GLY B N 1
ATOM 3566 C CA . GLY B 1 165 ? -8.883 13.688 9.578 1 98.69 165 GLY B CA 1
ATOM 3567 C C . GLY B 1 165 ? -10.102 13.281 10.391 1 98.69 165 GLY B C 1
ATOM 3568 O O . GLY B 1 165 ? -11.234 13.625 10.039 1 98.69 165 GLY B O 1
ATOM 3569 N N . VAL B 1 166 ? -9.844 12.445 11.43 1 98.75 166 VAL B N 1
ATOM 3570 C CA . VAL B 1 166 ? -10.914 12 12.312 1 98.75 166 VAL B CA 1
ATOM 3571 C C . VAL B 1 166 ? -10.438 12.008 13.758 1 98.75 166 VAL B C 1
ATOM 3573 O O . VAL B 1 166 ? -9.234 12.055 14.023 1 98.75 166 VAL B O 1
ATOM 3576 N N . CYS B 1 167 ? -11.375 12.016 14.672 1 98.44 167 CYS B N 1
ATOM 3577 C CA . CYS B 1 167 ? -11.078 11.859 16.094 1 98.44 167 CYS B CA 1
ATOM 3578 C C . CYS B 1 167 ? -12.148 11.039 16.797 1 98.44 167 CYS B C 1
ATOM 3580 O O . CYS B 1 167 ? -13.219 10.797 16.219 1 98.44 167 CYS B O 1
ATOM 3582 N N . LYS B 1 168 ? -11.797 10.609 17.938 1 97.94 168 LYS B N 1
ATOM 3583 C CA . LYS B 1 168 ? -12.766 9.906 18.781 1 97.94 168 LYS B CA 1
ATOM 3584 C C . LYS B 1 168 ? -13.898 10.828 19.203 1 97.94 168 LYS B C 1
ATOM 3586 O O . LYS B 1 168 ? -13.68 12.008 19.484 1 97.94 168 LYS B O 1
ATOM 3591 N N . GLU B 1 169 ? -15.047 10.227 19.297 1 96.31 169 GLU B N 1
ATOM 3592 C CA . GLU B 1 169 ? -16.188 10.977 19.797 1 96.31 169 GLU B CA 1
ATOM 3593 C C . GLU B 1 169 ? -15.969 11.445 21.234 1 96.31 169 GLU B C 1
ATOM 3595 O O . GLU B 1 169 ? -16.438 12.516 21.625 1 96.31 169 GLU B O 1
ATOM 3600 N N . SER B 1 170 ? -15.195 10.75 21.953 1 94.94 170 SER B N 1
ATOM 3601 C CA . SER B 1 170 ? -15.086 10.93 23.406 1 94.94 170 SER B CA 1
ATOM 3602 C C . SER B 1 170 ? -13.945 11.875 23.75 1 94.94 170 SER B C 1
ATOM 3604 O O . SER B 1 170 ? -13.641 12.078 24.938 1 94.94 170 SER B O 1
ATOM 3606 N N . VAL B 1 171 ? -13.32 12.406 22.828 1 95.81 171 VAL B N 1
ATOM 3607 C CA . VAL B 1 171 ? -12.188 13.266 23.141 1 95.81 171 VAL B CA 1
ATOM 3608 C C . VAL B 1 171 ? -12.648 14.438 23.984 1 95.81 171 VAL B C 1
ATOM 3610 O O . VAL B 1 171 ? -13.797 14.883 23.875 1 95.81 171 VAL B O 1
ATOM 3613 N N . ASN B 1 172 ? -11.758 14.898 24.859 1 94.5 172 ASN B N 1
ATOM 3614 C CA . ASN B 1 172 ? -12.047 16.078 25.656 1 94.5 172 ASN B CA 1
ATOM 3615 C C . ASN B 1 172 ? -11.969 17.359 24.828 1 94.5 172 ASN B C 1
ATOM 3617 O O . ASN B 1 172 ? -10.891 17.734 24.359 1 94.5 172 ASN B O 1
ATOM 3621 N N . ARG B 1 173 ? -13.008 18.031 24.734 1 95.62 173 ARG B N 1
ATOM 3622 C CA . ARG B 1 173 ? -13.102 19.172 23.828 1 95.62 173 ARG B CA 1
ATOM 3623 C C . ARG B 1 173 ? -12.883 20.484 24.594 1 95.62 173 ARG B C 1
ATOM 3625 O O . ARG B 1 173 ? -12.82 21.547 24 1 95.62 173 ARG B O 1
ATOM 3632 N N . GLN B 1 174 ? -12.727 20.422 25.891 1 92.69 174 GLN B N 1
ATOM 3633 C CA . GLN B 1 174 ? -12.633 21.625 26.719 1 92.69 174 GLN B CA 1
ATOM 3634 C C . GLN B 1 174 ? -11.188 21.922 27.109 1 92.69 174 GLN B C 1
ATOM 3636 O O . GLN B 1 174 ? -10.93 22.703 28.016 1 92.69 174 GLN B O 1
ATOM 3641 N N . VAL B 1 175 ? -10.289 21.266 26.484 1 91.88 175 VAL B N 1
ATOM 3642 C CA . VAL B 1 175 ? -8.875 21.516 26.719 1 91.88 175 VAL B CA 1
ATOM 3643 C C . VAL B 1 175 ? -8.188 21.828 25.375 1 91.88 175 VAL B C 1
ATOM 3645 O O . VAL B 1 175 ? -8.758 21.594 24.312 1 91.88 175 VAL B O 1
ATOM 3648 N N . ASP B 1 176 ? -6.988 22.359 25.547 1 91.88 176 ASP B N 1
ATOM 3649 C CA . ASP B 1 176 ? -6.176 22.531 24.344 1 91.88 176 ASP B CA 1
ATOM 3650 C C . ASP B 1 176 ? -5.766 21.172 23.766 1 91.88 176 ASP B C 1
ATOM 3652 O O . ASP B 1 176 ? -5.047 20.406 24.422 1 91.88 176 ASP B O 1
ATOM 3656 N N . ILE B 1 177 ? -6.141 20.984 22.578 1 92.25 177 ILE B N 1
ATOM 3657 C CA . ILE B 1 177 ? -5.965 19.641 22.031 1 92.25 177 ILE B CA 1
ATOM 3658 C C . ILE B 1 177 ? -4.559 19.5 21.469 1 92.25 177 ILE B C 1
ATOM 3660 O O . ILE B 1 177 ? -4.016 20.438 20.875 1 92.25 177 ILE B O 1
ATOM 3664 N N . LYS B 1 178 ? -3.988 18.422 21.75 1 93.12 178 LYS B N 1
ATOM 3665 C CA . LYS B 1 178 ? -2.773 17.953 21.078 1 93.12 178 LYS B CA 1
ATOM 3666 C C . LYS B 1 178 ? -3.084 16.875 20.062 1 93.12 178 LYS B C 1
ATOM 3668 O O . LYS B 1 178 ? -3.51 15.773 20.422 1 93.12 178 LYS B O 1
ATOM 3673 N N . LEU B 1 179 ? -2.812 17.219 18.828 1 96.12 179 LEU B N 1
ATOM 3674 C CA . LEU B 1 179 ? -3.148 16.281 17.766 1 96.12 179 LEU B CA 1
ATOM 3675 C C . LEU B 1 179 ? -2.176 15.109 17.75 1 96.12 179 LEU B C 1
ATOM 3677 O O . LEU B 1 179 ? -1.014 15.266 17.375 1 96.12 179 LEU B O 1
ATOM 3681 N N . SER B 1 180 ? -2.658 13.977 18.156 1 97.19 180 SER B N 1
ATOM 3682 C CA . SER B 1 180 ? -1.879 12.742 18.172 1 97.19 180 SER B CA 1
ATOM 3683 C C . SER B 1 180 ? -2.781 11.516 18.047 1 97.19 180 SER B C 1
ATOM 3685 O O . SER B 1 180 ? -3.875 11.492 18.625 1 97.19 180 SER B O 1
ATOM 3687 N N . SER B 1 181 ? -2.262 10.531 17.406 1 96.44 181 SER B N 1
ATOM 3688 C CA . SER B 1 181 ? -3.023 9.297 17.266 1 96.44 181 SER B CA 1
ATOM 3689 C C . SER B 1 181 ? -3.27 8.633 18.609 1 96.44 181 SER B C 1
ATOM 3691 O O . SER B 1 181 ? -4.324 8.031 18.828 1 96.44 181 SER B O 1
ATOM 3693 N N . GLU B 1 182 ? -2.328 8.805 19.516 1 95.25 182 GLU B N 1
ATOM 3694 C CA . GLU B 1 182 ? -2.484 8.242 20.844 1 95.25 182 GLU B CA 1
ATOM 3695 C C . GLU B 1 182 ? -3.607 8.93 21.609 1 95.25 182 GLU B C 1
ATOM 3697 O O . GLU B 1 182 ? -4.25 8.32 22.469 1 95.25 182 GLU B O 1
ATOM 3702 N N . GLY B 1 183 ? -3.771 10.148 21.281 1 95.88 183 GLY B N 1
ATOM 3703 C CA . GLY B 1 183 ? -4.82 10.922 21.922 1 95.88 183 GLY B CA 1
ATOM 3704 C C . GLY B 1 183 ? -6.168 10.789 21.234 1 95.88 183 GLY B C 1
ATOM 3705 O O . GLY B 1 183 ? -7.156 11.375 21.672 1 95.88 183 GLY B O 1
ATOM 3706 N N . GLY B 1 184 ? -6.215 10.102 20.203 1 97.69 184 GLY B N 1
ATOM 3707 C CA . GLY B 1 184 ? -7.48 9.859 19.531 1 97.69 184 GLY B CA 1
ATOM 3708 C C . GLY B 1 184 ? -7.699 10.758 18.328 1 97.69 184 GLY B C 1
ATOM 3709 O O . GLY B 1 184 ? -8.836 10.953 17.891 1 97.69 184 GLY B O 1
ATOM 3710 N N . PHE B 1 185 ? -6.645 11.383 17.938 1 98.31 185 PHE B N 1
ATOM 3711 C CA . PHE B 1 185 ? -6.707 12.219 16.75 1 98.31 185 PHE B CA 1
ATOM 3712 C C . PHE B 1 185 ? -5.855 11.633 15.625 1 98.31 185 PHE B C 1
ATOM 3714 O O . PHE B 1 185 ? -4.641 11.477 15.773 1 98.31 185 PHE B O 1
ATOM 3721 N N . TRP B 1 186 ? -6.426 11.188 14.562 1 98.56 186 TRP B N 1
ATOM 3722 C CA . TRP B 1 186 ? -5.738 10.758 13.352 1 98.56 186 TRP B CA 1
ATOM 3723 C C . TRP B 1 186 ? -5.887 11.797 12.242 1 98.56 186 TRP B C 1
ATOM 3725 O O . TRP B 1 186 ? -6.895 11.82 11.531 1 98.56 186 TRP B O 1
ATOM 3735 N N . THR B 1 187 ? -4.852 12.656 12.102 1 98.69 187 THR B N 1
ATOM 3736 C CA . THR B 1 187 ? -4.977 13.812 11.219 1 98.69 187 THR B CA 1
ATOM 3737 C C . THR B 1 187 ? -3.717 13.984 10.375 1 98.69 187 THR B C 1
ATOM 3739 O O . THR B 1 187 ? -2.645 13.508 10.742 1 98.69 187 THR B O 1
ATOM 3742 N N . VAL B 1 188 ? -3.93 14.562 9.266 1 97.62 188 VAL B N 1
ATOM 3743 C CA . VAL B 1 188 ? -2.863 15.109 8.43 1 97.62 188 VAL B CA 1
ATOM 3744 C C . VAL B 1 188 ? -3.012 16.625 8.344 1 97.62 188 VAL B C 1
ATOM 3746 O O . VAL B 1 188 ? -4.129 17.156 8.312 1 97.62 188 VAL B O 1
ATOM 3749 N N . GLY B 1 189 ? -1.877 17.297 8.312 1 96.19 189 GLY B N 1
ATOM 3750 C CA . GLY B 1 189 ? -1.939 18.75 8.25 1 96.19 189 GLY B CA 1
ATOM 3751 C C . GLY B 1 189 ? -0.691 19.375 7.66 1 96.19 189 GLY B C 1
ATOM 3752 O O . GLY B 1 189 ? 0.244 18.672 7.281 1 96.19 189 GLY B O 1
ATOM 3753 N N . VAL B 1 190 ? -0.766 20.703 7.574 1 94.94 190 VAL B N 1
ATOM 3754 C CA . VAL B 1 190 ? 0.353 21.453 7.023 1 94.94 190 VAL B CA 1
ATOM 3755 C C . VAL B 1 190 ? 0.634 22.672 7.906 1 94.94 190 VAL B C 1
ATOM 3757 O O . VAL B 1 190 ? -0.281 23.219 8.516 1 94.94 190 VAL B O 1
ATOM 3760 N N . ARG B 1 191 ? 1.896 22.938 8.039 1 92.19 191 ARG B N 1
ATOM 3761 C CA . ARG B 1 191 ? 2.354 24.141 8.727 1 92.19 191 ARG B CA 1
ATOM 3762 C C . ARG B 1 191 ? 3.289 24.953 7.836 1 92.19 191 ARG B C 1
ATOM 3764 O O . ARG B 1 191 ? 4.156 24.391 7.164 1 92.19 191 ARG B O 1
ATOM 3771 N N . GLY B 1 192 ? 3.086 26.203 7.828 1 87.06 192 GLY B N 1
ATOM 3772 C CA . GLY B 1 192 ? 3.939 27.094 7.051 1 87.06 192 GLY B CA 1
ATOM 3773 C C . GLY B 1 192 ? 3.828 26.859 5.555 1 87.06 192 GLY B C 1
ATOM 3774 O O . GLY B 1 192 ? 4.762 27.156 4.805 1 87.06 192 GLY B O 1
ATOM 3775 N N . GLY B 1 193 ? 2.869 26.234 5.16 1 84.62 193 GLY B N 1
ATOM 3776 C CA . GLY B 1 193 ? 2.604 26.016 3.744 1 84.62 193 GLY B CA 1
ATOM 3777 C C . GLY B 1 193 ? 3.445 24.922 3.135 1 84.62 193 GLY B C 1
ATOM 3778 O O . GLY B 1 193 ? 3.178 24.469 2.018 1 84.62 193 GLY B O 1
ATOM 3779 N N . GLU B 1 194 ? 4.344 24.375 3.891 1 86 194 GLU B N 1
ATOM 3780 C CA . GLU B 1 194 ? 5.27 23.453 3.24 1 86 194 GLU B CA 1
ATOM 3781 C C . GLU B 1 194 ? 5.488 22.219 4.09 1 86 194 GLU B C 1
ATOM 3783 O O . GLU B 1 194 ? 5.875 21.156 3.572 1 86 194 GLU B O 1
ATOM 3788 N N . MET B 1 195 ? 5.324 22.328 5.309 1 90.81 195 MET B N 1
ATOM 3789 C CA . MET B 1 195 ? 5.621 21.203 6.195 1 90.81 195 MET B CA 1
ATOM 3790 C C . MET B 1 195 ? 4.375 20.359 6.445 1 90.81 195 MET B C 1
ATOM 3792 O O . MET B 1 195 ? 3.518 20.734 7.246 1 90.81 195 MET B O 1
ATOM 3796 N N . PHE B 1 196 ? 4.309 19.281 5.809 1 93.31 196 PHE B N 1
ATOM 3797 C CA . PHE B 1 196 ? 3.188 18.359 6 1 93.31 196 PHE B CA 1
ATOM 3798 C C . PHE B 1 196 ? 3.543 17.266 7.004 1 93.31 196 PHE B C 1
ATOM 3800 O O . PHE B 1 196 ? 4.684 16.797 7.043 1 93.31 196 PHE B O 1
ATOM 3807 N N . ALA B 1 197 ? 2.502 16.875 7.805 1 94.69 197 ALA B N 1
ATOM 3808 C CA . ALA B 1 197 ? 2.785 15.844 8.789 1 94.69 197 ALA B CA 1
ATOM 3809 C C . ALA B 1 197 ? 1.526 15.047 9.133 1 94.69 197 ALA B C 1
ATOM 3811 O O . ALA B 1 197 ? 0.409 15.539 8.961 1 94.69 197 ALA B O 1
ATOM 3812 N N . ALA B 1 198 ? 1.73 13.797 9.5 1 96.06 198 ALA B N 1
ATOM 3813 C CA . ALA B 1 198 ? 0.689 12.969 10.094 1 96.06 198 ALA B CA 1
ATOM 3814 C C . ALA B 1 198 ? 0.821 12.93 11.617 1 96.06 198 ALA B C 1
ATOM 3816 O O . ALA B 1 198 ? 1.934 12.938 12.148 1 96.06 198 ALA B O 1
ATOM 3817 N N . SER B 1 199 ? -0.264 12.828 12.273 1 97.69 199 SER B N 1
ATOM 3818 C CA . SER B 1 199 ? -0.279 12.953 13.727 1 97.69 199 SER B CA 1
ATOM 3819 C C . SER B 1 199 ? 0.082 11.641 14.406 1 97.69 199 SER B C 1
ATOM 3821 O O . SER B 1 199 ? -0.521 11.266 15.414 1 97.69 199 SER B O 1
ATOM 3823 N N . THR B 1 200 ? 0.995 10.961 13.859 1 94.19 200 THR B N 1
ATOM 3824 C CA . THR B 1 200 ? 1.534 9.781 14.531 1 94.19 200 THR B CA 1
ATOM 3825 C C . THR B 1 200 ? 2.387 10.188 15.727 1 94.19 200 THR B C 1
ATOM 3827 O O . THR B 1 200 ? 2.633 11.375 15.953 1 94.19 200 THR B O 1
ATOM 3830 N N . VAL B 1 201 ? 2.758 9.211 16.578 1 92.69 201 VAL B N 1
ATOM 3831 C CA . VAL B 1 201 ? 3.682 9.445 17.672 1 92.69 201 VAL B CA 1
ATOM 3832 C C . VAL B 1 201 ? 4.945 8.609 17.484 1 92.69 201 VAL B C 1
ATOM 3834 O O . VAL B 1 201 ? 4.922 7.391 17.641 1 92.69 201 VAL B O 1
ATOM 3837 N N . PRO B 1 202 ? 6.094 9.164 17.188 1 90.56 202 PRO B N 1
ATOM 3838 C CA . PRO B 1 202 ? 6.273 10.594 16.922 1 90.56 202 PRO B CA 1
ATOM 3839 C C . PRO B 1 202 ? 5.645 11.023 15.594 1 90.56 202 PRO B C 1
ATOM 3841 O O . PRO B 1 202 ? 5.234 10.18 14.797 1 90.56 202 PRO B O 1
ATOM 3844 N N . LEU B 1 203 ? 5.621 12.414 15.406 1 92.5 203 LEU B N 1
ATOM 3845 C CA . LEU B 1 203 ? 5.074 12.984 14.18 1 92.5 203 LEU B CA 1
ATOM 3846 C C . LEU B 1 203 ? 5.812 12.445 12.953 1 92.5 203 LEU B C 1
ATOM 3848 O O . LEU B 1 203 ? 7.035 12.289 12.977 1 92.5 203 LEU B O 1
ATOM 3852 N N . THR B 1 204 ? 4.988 12.195 11.906 1 90.06 204 THR B N 1
ATOM 3853 C CA . THR B 1 204 ? 5.586 11.742 10.656 1 90.06 204 THR B CA 1
ATOM 3854 C C . THR B 1 204 ? 5.555 12.852 9.602 1 90.06 204 THR B C 1
ATOM 3856 O O . THR B 1 204 ? 4.484 13.312 9.211 1 90.06 204 THR B O 1
ATOM 3859 N N . ASP B 1 205 ? 6.707 13.164 9.125 1 88.31 205 ASP B N 1
ATOM 3860 C CA . ASP B 1 205 ? 6.793 14.133 8.039 1 88.31 205 ASP B CA 1
ATOM 3861 C C . ASP B 1 205 ? 6.34 13.523 6.719 1 88.31 205 ASP B C 1
ATOM 3863 O O . ASP B 1 205 ? 6.656 12.367 6.422 1 88.31 205 ASP B O 1
ATOM 3867 N N . LEU B 1 206 ? 5.605 14.305 6.008 1 88.12 206 LEU B N 1
ATOM 3868 C CA . LEU B 1 206 ? 5.055 13.789 4.762 1 88.12 206 LEU B CA 1
ATOM 3869 C C . LEU B 1 206 ? 5.609 14.555 3.564 1 88.12 206 LEU B C 1
ATOM 3871 O O . LEU B 1 206 ? 5.84 15.766 3.648 1 88.12 206 LEU B O 1
ATOM 3875 N N . CYS B 1 207 ? 5.844 13.766 2.545 1 79.38 207 CYS B N 1
ATOM 3876 C CA . CYS B 1 207 ? 6.203 14.367 1.268 1 79.38 207 CYS B CA 1
ATOM 3877 C C . CYS B 1 207 ? 4.977 14.547 0.383 1 79.38 207 CYS B C 1
ATOM 3879 O O . CYS B 1 207 ? 4.477 13.578 -0.193 1 79.38 207 CYS B O 1
ATOM 3881 N N . VAL B 1 208 ? 4.551 15.711 0.315 1 84.94 208 VAL B N 1
ATOM 3882 C CA . VAL B 1 208 ? 3.34 16 -0.443 1 84.94 208 VAL B CA 1
ATOM 3883 C C . VAL B 1 208 ? 3.666 16.969 -1.586 1 84.94 208 VAL B C 1
ATOM 3885 O O . VAL B 1 208 ? 4.547 17.812 -1.456 1 84.94 208 VAL B O 1
ATOM 3888 N N . ASN B 1 209 ? 3.076 16.703 -2.674 1 78.31 209 ASN B N 1
ATOM 3889 C CA . ASN B 1 209 ? 3.283 17.562 -3.834 1 78.31 209 ASN B CA 1
ATOM 3890 C C . ASN B 1 209 ? 2.865 19 -3.551 1 78.31 209 ASN B C 1
ATOM 3892 O O . ASN B 1 209 ? 1.858 19.234 -2.881 1 78.31 209 ASN B O 1
ATOM 3896 N N . PRO B 1 210 ? 3.758 19.766 -4.242 1 78.19 210 PRO B N 1
ATOM 3897 C CA . PRO B 1 210 ? 3.312 21.156 -4.156 1 78.19 210 PRO B CA 1
ATOM 3898 C C . PRO B 1 210 ? 2.008 21.406 -4.914 1 78.19 210 PRO B C 1
ATOM 3900 O O . PRO B 1 210 ? 1.755 20.766 -5.941 1 78.19 210 PRO B O 1
ATOM 3903 N N . GLY B 1 211 ? 1.062 22.016 -4.348 1 83 211 GLY B N 1
ATOM 3904 C CA . GLY B 1 211 ? -0.175 22.344 -5.035 1 83 211 GLY B CA 1
ATOM 3905 C C . GLY B 1 211 ? -1.37 21.562 -4.52 1 83 211 GLY B C 1
ATOM 3906 O O . GLY B 1 211 ? -2.428 21.547 -5.152 1 83 211 GLY B O 1
ATOM 3907 N N . LEU B 1 212 ? -1.114 20.844 -3.59 1 91.25 212 LEU B N 1
ATOM 3908 C CA . LEU B 1 212 ? -2.242 20.156 -2.963 1 91.25 212 LEU B CA 1
ATOM 3909 C C . LEU B 1 212 ? -3.369 21.141 -2.658 1 91.25 212 LEU B C 1
ATOM 3911 O O . LEU B 1 212 ? -3.145 22.156 -2.01 1 91.25 212 LEU B O 1
ATOM 3915 N N . HIS B 1 213 ? -4.539 20.859 -3.23 1 93 213 HIS B N 1
ATOM 3916 C CA . HIS B 1 213 ? -5.645 21.766 -2.955 1 93 213 HIS B CA 1
ATOM 3917 C C . HIS B 1 213 ? -6.891 21.016 -2.52 1 93 213 HIS B C 1
ATOM 3919 O O . HIS B 1 213 ? -7.855 21.609 -2.043 1 93 213 HIS B O 1
ATOM 3925 N N . ARG B 1 214 ? -6.871 19.766 -2.793 1 95.75 214 ARG B N 1
ATOM 3926 C CA . ARG B 1 214 ? -8 18.938 -2.381 1 95.75 214 ARG B CA 1
ATOM 3927 C C . ARG B 1 214 ? -7.52 17.625 -1.768 1 95.75 214 ARG B C 1
ATOM 3929 O O . ARG B 1 214 ? -6.684 16.938 -2.35 1 95.75 214 ARG B O 1
ATOM 3936 N N . VAL B 1 215 ? -8.055 17.344 -0.61 1 96.88 215 VAL B N 1
ATOM 3937 C CA . VAL B 1 215 ? -7.66 16.141 0.109 1 96.88 215 VAL B CA 1
ATOM 3938 C C . VAL B 1 215 ? -8.828 15.156 0.145 1 96.88 215 VAL B C 1
ATOM 3940 O O . VAL B 1 215 ? -9.938 15.516 0.548 1 96.88 215 VAL B O 1
ATOM 3943 N N . GLY B 1 216 ? -8.562 13.953 -0.367 1 97.31 216 GLY B N 1
ATOM 3944 C CA . GLY B 1 216 ? -9.508 12.867 -0.176 1 97.31 216 GLY B CA 1
ATOM 3945 C C . GLY B 1 216 ? -9.234 12.047 1.065 1 97.31 216 GLY B C 1
ATOM 3946 O O . GLY B 1 216 ? -8.078 11.766 1.384 1 97.31 216 GLY B O 1
ATOM 3947 N N . ILE B 1 217 ? -10.281 11.703 1.77 1 98.25 217 ILE B N 1
ATOM 3948 C CA . ILE B 1 217 ? -10.148 10.953 3.01 1 98.25 217 ILE B CA 1
ATOM 3949 C C . ILE B 1 217 ? -11.039 9.711 2.953 1 98.25 217 ILE B C 1
ATOM 3951 O O . ILE B 1 217 ? -12.242 9.812 2.695 1 98.25 217 ILE B O 1
ATOM 3955 N N . PHE B 1 218 ? -10.438 8.594 3.129 1 97.81 218 PHE B N 1
ATOM 3956 C CA . PHE B 1 218 ? -11.148 7.324 3.096 1 97.81 218 PHE B CA 1
ATOM 3957 C C . PHE B 1 218 ? -11 6.586 4.422 1 97.81 218 PHE B C 1
ATOM 3959 O O . PHE B 1 218 ? -9.898 6.168 4.781 1 97.81 218 PHE B O 1
ATOM 3966 N N . LEU B 1 219 ? -12.156 6.391 5.098 1 98.19 219 LEU B N 1
ATOM 3967 C CA . LEU B 1 219 ? -12.18 5.723 6.395 1 98.19 219 LEU B CA 1
ATOM 3968 C C . LEU B 1 219 ? -12.828 4.348 6.289 1 98.19 219 LEU B C 1
ATOM 3970 O O . LEU B 1 219 ? -13.977 4.234 5.844 1 98.19 219 LEU B O 1
ATOM 3974 N N . ASP B 1 220 ? -12.117 3.346 6.621 1 96.44 220 ASP B N 1
ATOM 3975 C CA . ASP B 1 220 ? -12.641 1.988 6.742 1 96.44 220 ASP B CA 1
ATOM 3976 C C . ASP B 1 220 ? -12.75 1.567 8.203 1 96.44 220 ASP B C 1
ATOM 3978 O O . ASP B 1 220 ? -11.773 1.115 8.797 1 96.44 220 ASP B O 1
ATOM 3982 N N . MET B 1 221 ? -13.93 1.635 8.812 1 96.69 221 MET B N 1
ATOM 3983 C CA . MET B 1 221 ? -14.156 1.332 10.227 1 96.69 221 MET B CA 1
ATOM 3984 C C . MET B 1 221 ? -13.977 -0.158 10.5 1 96.69 221 MET B C 1
ATOM 3986 O O . MET B 1 221 ? -13.57 -0.548 11.594 1 96.69 221 MET B O 1
ATOM 3990 N N . ASP B 1 222 ? -14.258 -0.932 9.492 1 93.94 222 ASP B N 1
ATOM 3991 C CA . ASP B 1 222 ? -14.156 -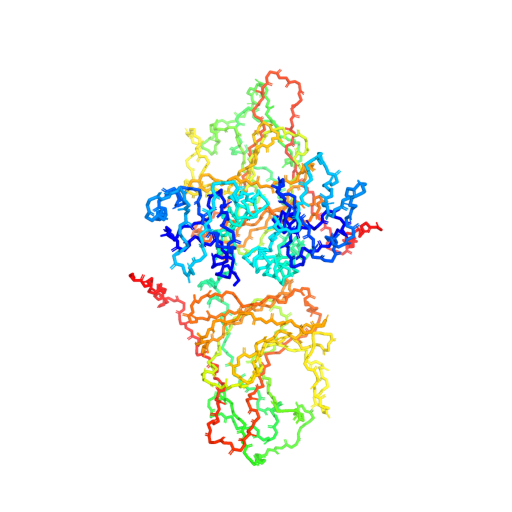2.379 9.656 1 93.94 222 ASP B CA 1
ATOM 3992 C C . ASP B 1 222 ? -12.695 -2.82 9.758 1 93.94 222 ASP B C 1
ATOM 3994 O O . ASP B 1 222 ? -12.367 -3.725 10.523 1 93.94 222 ASP B O 1
ATOM 3998 N N . MET B 1 223 ? -11.867 -2.139 9.008 1 93.25 223 MET B N 1
ATOM 3999 C CA . MET B 1 223 ? -10.461 -2.512 8.961 1 93.25 223 MET B CA 1
ATOM 4000 C C . MET B 1 223 ? -9.633 -1.626 9.891 1 93.25 223 MET B C 1
ATOM 4002 O O . MET B 1 223 ? -8.477 -1.941 10.195 1 93.25 223 MET B O 1
ATOM 4006 N N . GLY B 1 224 ? -10.203 -0.509 10.273 1 95 224 GLY B N 1
ATOM 4007 C CA . GLY B 1 224 ? -9.484 0.428 11.125 1 95 224 GLY B CA 1
ATOM 4008 C C . GLY B 1 224 ? -8.398 1.188 10.383 1 95 224 GLY B C 1
ATOM 4009 O O . GLY B 1 224 ? -7.293 1.357 10.906 1 95 224 GLY B O 1
ATOM 4010 N N . ASN B 1 225 ? -8.664 1.512 9.148 1 95.5 225 ASN B N 1
ATOM 4011 C CA . ASN B 1 225 ? -7.715 2.248 8.32 1 95.5 225 ASN B CA 1
ATOM 4012 C C . ASN B 1 225 ? -8.273 3.604 7.895 1 95.5 225 ASN B C 1
ATOM 4014 O O . ASN B 1 225 ? -9.469 3.727 7.609 1 95.5 225 ASN B O 1
ATOM 4018 N N . LEU B 1 226 ? -7.406 4.59 7.914 1 97.56 226 LEU B N 1
ATOM 4019 C CA . LEU B 1 226 ? -7.715 5.934 7.43 1 97.56 226 LEU B CA 1
ATOM 4020 C C . LEU B 1 226 ? -6.672 6.398 6.418 1 97.56 226 LEU B C 1
ATOM 4022 O O . LEU B 1 226 ? -5.508 6.602 6.773 1 97.56 226 LEU B O 1
ATOM 4026 N N . SER B 1 227 ? -7.141 6.578 5.191 1 95.88 227 SER B N 1
ATOM 4027 C CA . SER B 1 227 ? -6.211 6.941 4.129 1 95.88 227 SER B CA 1
ATOM 4028 C C . SER B 1 227 ? -6.48 8.352 3.611 1 95.88 227 SER B C 1
ATOM 4030 O O . SER B 1 227 ? -7.637 8.766 3.502 1 95.88 227 SER B O 1
ATOM 4032 N N . PHE B 1 228 ? -5.379 9.031 3.311 1 96.81 228 PHE B N 1
ATOM 4033 C CA . PHE B 1 228 ? -5.434 10.383 2.76 1 96.81 228 PHE B CA 1
ATOM 4034 C C . PHE B 1 228 ? -4.848 10.414 1.354 1 96.81 228 PHE B C 1
ATOM 4036 O O . PHE B 1 228 ? -3.834 9.773 1.082 1 96.81 228 PHE B O 1
ATOM 4043 N N . PHE B 1 229 ? -5.484 11.203 0.509 1 94.81 229 PHE B N 1
ATOM 4044 C CA . PHE B 1 229 ? -5.043 11.273 -0.88 1 94.81 229 PHE B CA 1
ATOM 4045 C C . PHE B 1 229 ? -5 12.719 -1.361 1 94.81 229 PHE B C 1
ATOM 4047 O O . PHE B 1 229 ? -5.789 13.555 -0.91 1 94.81 229 PHE B O 1
ATOM 4054 N N . ASP B 1 230 ? -4.102 12.938 -2.209 1 94.12 230 ASP B N 1
ATOM 4055 C CA . ASP B 1 230 ? -4.094 14.164 -2.998 1 94.12 230 ASP B CA 1
ATOM 4056 C C . ASP B 1 230 ? -4.941 14.016 -4.258 1 94.12 230 ASP B C 1
ATOM 4058 O O . ASP B 1 230 ? -4.516 13.383 -5.227 1 94.12 230 ASP B O 1
ATOM 4062 N N . ILE B 1 231 ? -6.07 14.602 -4.23 1 93.94 231 ILE B N 1
ATOM 4063 C CA . ILE B 1 231 ? -7.016 14.391 -5.32 1 93.94 231 ILE B CA 1
ATOM 4064 C C . ILE B 1 231 ? -6.539 15.133 -6.566 1 93.94 231 ILE B C 1
ATOM 4066 O O . ILE B 1 231 ? -6.941 14.805 -7.684 1 93.94 231 ILE B O 1
ATOM 4070 N N . SER B 1 232 ? -5.707 16.094 -6.363 1 87 232 SER B N 1
ATOM 4071 C CA . SER B 1 232 ? -5.191 16.859 -7.492 1 87 232 SER B CA 1
ATOM 4072 C C . SER B 1 232 ? -4.406 15.969 -8.453 1 87 232 SER B C 1
ATOM 4074 O O . SER B 1 232 ? -4.508 16.125 -9.672 1 87 232 SER B O 1
ATOM 4076 N N . ASN B 1 233 ? -3.711 15.102 -7.938 1 86.5 233 ASN B N 1
ATOM 4077 C CA . ASN B 1 233 ? -2.93 14.234 -8.805 1 86.5 233 ASN B CA 1
ATOM 4078 C C . ASN B 1 233 ? -3.199 12.758 -8.516 1 86.5 233 ASN B C 1
ATOM 4080 O O . ASN B 1 233 ? -2.588 11.875 -9.117 1 86.5 233 ASN B O 1
ATOM 4084 N N . GLY B 1 234 ? -4.02 12.531 -7.602 1 89.44 234 GLY B N 1
ATOM 4085 C CA . GLY B 1 234 ? -4.465 11.18 -7.328 1 89.44 234 GLY B CA 1
ATOM 4086 C C . GLY B 1 234 ? -3.506 10.398 -6.445 1 89.44 234 GLY B C 1
ATOM 4087 O O . GLY B 1 234 ? -3.727 9.219 -6.164 1 89.44 234 GLY B O 1
ATOM 4088 N N . SER B 1 235 ? -2.51 10.953 -5.887 1 87.75 235 SER B N 1
ATOM 4089 C CA . SER B 1 235 ? -1.479 10.242 -5.141 1 87.75 235 SER B CA 1
ATOM 4090 C C . SER B 1 235 ? -1.904 10.008 -3.693 1 87.75 235 SER B C 1
ATOM 4092 O O . SER B 1 235 ? -2.654 10.812 -3.127 1 87.75 235 SER B O 1
ATOM 4094 N N . HIS B 1 236 ? -1.397 8.938 -3.184 1 91.62 236 HIS B N 1
ATOM 4095 C CA . HIS B 1 236 ? -1.564 8.609 -1.771 1 91.62 236 HIS B CA 1
ATOM 4096 C C . HIS B 1 236 ? -0.685 9.492 -0.894 1 91.62 236 HIS B C 1
ATOM 4098 O O . HIS B 1 236 ? 0.469 9.758 -1.233 1 91.62 236 HIS B O 1
ATOM 4104 N N . ILE B 1 237 ? -1.268 9.984 0.207 1 91.38 237 ILE B N 1
ATOM 4105 C CA . ILE B 1 237 ? -0.519 10.844 1.119 1 91.38 237 ILE B CA 1
ATOM 4106 C C . ILE B 1 237 ? -0.062 10.031 2.33 1 91.38 237 ILE B C 1
ATOM 4108 O O . ILE B 1 237 ? 1.136 9.945 2.609 1 91.38 237 ILE B O 1
ATOM 4112 N N . PHE B 1 238 ? -1.041 9.469 2.971 1 92.88 238 PHE B N 1
ATOM 4113 C CA . PHE B 1 238 ? -0.725 8.75 4.195 1 92.88 238 PHE B CA 1
ATOM 4114 C C . PHE B 1 238 ? -1.892 7.859 4.617 1 92.88 238 PHE B C 1
ATOM 4116 O O . PHE B 1 238 ? -3.051 8.18 4.34 1 92.88 238 PHE B O 1
ATOM 4123 N N . THR B 1 239 ? -1.53 6.707 5.266 1 93.62 239 THR B N 1
ATOM 4124 C CA . THR B 1 239 ? -2.564 5.848 5.828 1 93.62 239 THR B CA 1
ATOM 4125 C C . THR B 1 239 ? -2.264 5.527 7.289 1 93.62 239 THR B C 1
ATOM 4127 O O . THR B 1 239 ? -1.18 5.039 7.617 1 93.62 239 THR B O 1
ATOM 4130 N N . PHE B 1 240 ? -3.199 5.902 8.172 1 95.31 240 PHE B N 1
ATOM 4131 C CA . PHE B 1 240 ? -3.178 5.363 9.531 1 95.31 240 PHE B CA 1
ATOM 4132 C C . PHE B 1 240 ? -3.74 3.947 9.562 1 95.31 240 PHE B C 1
ATOM 4134 O O . PHE B 1 240 ? -4.758 3.666 8.93 1 95.31 240 PHE B O 1
ATOM 4141 N N . THR B 1 241 ? -3.076 3.078 10.25 1 93.06 241 THR B N 1
ATOM 4142 C CA . THR B 1 241 ? -3.564 1.712 10.391 1 93.06 241 THR B CA 1
ATOM 4143 C C . THR B 1 241 ? -3.855 1.389 11.852 1 93.06 241 THR B C 1
ATOM 4145 O O . THR B 1 241 ? -3.463 2.139 12.75 1 93.06 241 THR B O 1
ATOM 4148 N N . LYS B 1 242 ? -4.621 0.327 12.102 1 92.06 242 LYS B N 1
ATOM 4149 C CA . LYS B 1 242 ? -4.93 -0.211 13.422 1 92.06 242 LYS B CA 1
ATOM 4150 C C . LYS B 1 242 ? -5.648 0.825 14.281 1 92.06 242 LYS B C 1
ATOM 4152 O O . LYS B 1 242 ? -5.371 0.948 15.477 1 92.06 242 LYS B O 1
ATOM 4157 N N . ILE B 1 243 ? -6.406 1.622 13.664 1 95.62 243 ILE B N 1
ATOM 4158 C CA . ILE B 1 243 ? -7.238 2.557 14.414 1 95.62 243 ILE B CA 1
ATOM 4159 C C . ILE B 1 243 ? -8.273 1.784 15.227 1 95.62 243 ILE B C 1
ATOM 4161 O O . ILE B 1 243 ? -9.016 0.959 14.68 1 95.62 243 ILE B O 1
ATOM 4165 N N . PRO B 1 244 ? -8.297 2.09 16.5 1 94.88 244 PRO B N 1
ATOM 4166 C CA . PRO B 1 244 ? -9.344 1.438 17.297 1 94.88 244 PRO B CA 1
ATOM 4167 C C . PRO B 1 244 ? -10.75 1.911 16.922 1 94.88 244 PRO B C 1
ATOM 4169 O O . PRO B 1 244 ? -11 3.117 16.844 1 94.88 244 PRO B O 1
ATOM 4172 N N . THR B 1 245 ? -11.617 1.012 16.562 1 93.94 245 THR B N 1
ATOM 4173 C CA . THR B 1 245 ? -12.961 1.38 16.125 1 93.94 245 THR B CA 1
ATOM 4174 C C . THR B 1 245 ? -14.008 0.906 17.125 1 93.94 245 THR B C 1
ATOM 4176 O O . THR B 1 245 ? -15.117 0.521 16.734 1 93.94 245 THR B O 1
ATOM 4179 N N . VAL B 1 246 ? -13.602 0.926 18.328 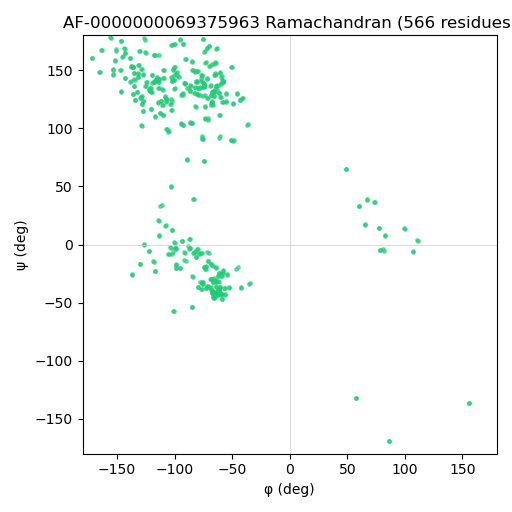1 93.62 246 VAL B N 1
ATOM 4180 C CA . VAL B 1 246 ? -14.508 0.495 19.375 1 93.62 246 VAL B CA 1
ATOM 4181 C C . VAL B 1 246 ? -15.531 1.592 19.656 1 93.62 246 VAL B C 1
ATOM 4183 O O . VAL B 1 246 ? -16.656 1.308 20.094 1 93.62 246 VAL B O 1
ATOM 4186 N N . GLU B 1 247 ? -15.18 2.83 19.531 1 95.88 247 GLU B N 1
ATOM 4187 C CA . GLU B 1 247 ? -16.094 3.957 19.656 1 95.88 247 GLU B CA 1
ATOM 4188 C C . GLU B 1 247 ? -16.266 4.703 18.344 1 95.88 247 GLU B C 1
ATOM 4190 O O . GLU B 1 247 ? -15.445 4.543 17.422 1 95.88 247 GLU B O 1
ATOM 4195 N N . PRO B 1 248 ? -17.312 5.488 18.312 1 97.5 248 PRO B N 1
ATOM 4196 C CA . PRO B 1 248 ? -17.547 6.227 17.062 1 97.5 248 PRO B CA 1
ATOM 4197 C C . PRO B 1 248 ? -16.438 7.238 16.766 1 97.5 248 PRO B C 1
ATOM 4199 O O . PRO B 1 248 ? -15.836 7.781 17.703 1 97.5 248 PRO B O 1
ATOM 4202 N N . LEU B 1 249 ? -16.219 7.395 15.5 1 98.5 249 LEU B N 1
ATOM 4203 C CA . LEU B 1 249 ? -15.273 8.406 15.039 1 98.5 249 LEU B CA 1
ATOM 4204 C C . LEU B 1 249 ? -16 9.555 14.344 1 98.5 249 LEU B C 1
ATOM 4206 O O . LEU B 1 249 ? -17.078 9.359 13.789 1 98.5 249 LEU B O 1
ATOM 4210 N N . ARG B 1 250 ? -15.414 10.742 14.438 1 98.25 250 ARG B N 1
ATOM 4211 C CA . ARG B 1 250 ? -15.984 11.93 13.82 1 98.25 250 ARG B CA 1
ATOM 4212 C C . ARG B 1 250 ? -14.984 12.602 12.883 1 98.25 250 ARG B C 1
ATOM 4214 O O . ARG B 1 250 ? -13.789 12.656 13.188 1 98.25 250 ARG B O 1
ATOM 4221 N N . PRO B 1 251 ? -15.5 13.094 11.703 1 98.62 251 PRO B N 1
ATOM 4222 C CA . PRO B 1 251 ? -14.602 13.914 10.891 1 98.62 251 PRO B CA 1
ATOM 4223 C C . PRO B 1 251 ? -14.086 15.141 11.641 1 98.62 251 PRO B C 1
ATOM 4225 O O . PRO B 1 251 ? -14.828 15.758 12.414 1 98.62 251 PRO B O 1
ATOM 4228 N N . PHE B 1 252 ? -12.867 15.453 11.43 1 98.69 252 PHE B N 1
ATOM 4229 C CA . PHE B 1 252 ? -12.195 16.516 12.156 1 98.69 252 PHE B CA 1
ATOM 4230 C C . PHE B 1 252 ? -11.656 17.578 11.203 1 98.69 252 PHE B C 1
ATOM 4232 O O . PHE B 1 252 ? -10.992 17.25 10.211 1 98.69 252 PHE B O 1
ATOM 4239 N N . PHE B 1 253 ? -11.906 18.844 11.531 1 98.38 253 PHE B N 1
ATOM 4240 C CA . PHE B 1 253 ? -11.453 19.969 10.719 1 98.38 253 PHE B CA 1
ATOM 4241 C C . PHE B 1 253 ? -10.836 21.062 11.586 1 98.38 253 PHE B C 1
ATOM 4243 O O . PHE B 1 253 ? -11.477 21.578 12.508 1 98.38 253 PHE B O 1
ATOM 4250 N N . ALA B 1 254 ? -9.648 21.422 11.297 1 97.19 254 ALA B N 1
ATOM 4251 C CA . ALA B 1 254 ? -8.984 22.547 11.953 1 97.19 254 ALA B CA 1
ATOM 4252 C C . ALA B 1 254 ? -8.406 23.516 10.922 1 97.19 254 ALA B C 1
ATOM 4254 O O . ALA B 1 254 ? -7.336 23.25 10.359 1 97.19 254 ALA B O 1
ATOM 4255 N N . PRO B 1 255 ? -9.07 24.594 10.703 1 95.5 255 PRO B N 1
ATOM 4256 C CA . PRO B 1 255 ? -8.57 25.578 9.742 1 95.5 255 PRO B CA 1
ATOM 4257 C C . PRO B 1 255 ? -7.395 26.391 10.289 1 95.5 255 PRO B C 1
ATOM 4259 O O . PRO B 1 255 ? -7 26.219 11.445 1 95.5 255 PRO B O 1
ATOM 4262 N N . GLU B 1 256 ? -6.902 27.219 9.438 1 89.12 256 GLU B N 1
ATOM 4263 C CA . GLU B 1 256 ? -5.758 28.047 9.773 1 89.12 256 GLU B CA 1
ATOM 4264 C C . GLU B 1 256 ? -6.113 29.062 10.867 1 89.12 256 GLU B C 1
ATOM 4266 O O . GLU B 1 256 ? -7.184 29.672 10.828 1 89.12 256 GLU B O 1
ATOM 4271 N N . ASN B 1 257 ? -5.188 29.094 11.891 1 79.06 257 ASN B N 1
ATOM 4272 C CA . ASN B 1 257 ? -5.355 30.156 12.875 1 79.06 257 ASN B CA 1
ATOM 4273 C C . ASN B 1 257 ? -5.082 31.531 12.266 1 79.06 257 ASN B C 1
ATOM 4275 O O . ASN B 1 257 ? -4.137 31.703 11.492 1 79.06 257 ASN B O 1
ATOM 4279 N N . PRO B 1 258 ? -6.156 32.406 12.383 1 67.31 258 PRO B N 1
ATOM 4280 C CA . PRO B 1 258 ? -5.957 33.719 11.797 1 67.31 258 PRO B CA 1
ATOM 4281 C C . PRO B 1 258 ? -4.633 34.375 12.211 1 67.31 258 PRO B C 1
ATOM 4283 O O . PRO B 1 258 ? -4.281 34.344 13.391 1 67.31 258 PRO B O 1
ATOM 4286 N N . VAL B 1 259 ? -3.656 34.125 11.477 1 60.25 259 VAL B N 1
ATOM 4287 C CA . VAL B 1 259 ? -2.578 35.062 11.742 1 60.25 259 VAL B CA 1
ATOM 4288 C C . VAL B 1 259 ? -2.93 36.438 11.148 1 60.25 259 VAL B C 1
ATOM 4290 O O . VAL B 1 259 ? -3.875 36.531 10.367 1 60.25 259 VAL B O 1
ATOM 4293 N N . SER B 1 260 ? -2.182 37.438 11.539 1 52.69 260 SER B N 1
ATOM 4294 C CA . SER B 1 260 ? -2.344 38.844 11.219 1 52.69 260 SER B CA 1
ATOM 4295 C C . SER B 1 260 ? -2.871 39.062 9.805 1 52.69 260 SER B C 1
ATOM 4297 O O . SER B 1 260 ? -3.432 40.094 9.484 1 52.69 260 SER B O 1
ATOM 4299 N N . ASP B 1 261 ? -2.482 38.188 8.852 1 53.53 261 ASP B N 1
ATOM 4300 C CA . ASP B 1 261 ? -2.67 38.656 7.48 1 53.53 261 ASP B CA 1
ATOM 4301 C C . ASP B 1 261 ? -3.943 38.094 6.871 1 53.53 261 ASP B C 1
ATOM 4303 O O . ASP B 1 261 ? -4.445 37.062 7.336 1 53.53 261 ASP B O 1
ATOM 4307 N N . ASP B 1 262 ? -4.715 38.812 5.973 1 53.59 262 ASP B N 1
ATOM 4308 C CA . ASP B 1 262 ? -5.965 38.812 5.219 1 53.59 262 ASP B CA 1
ATOM 4309 C C . ASP B 1 262 ? -6.211 37.469 4.562 1 53.59 262 ASP B C 1
ATOM 4311 O O . ASP B 1 262 ? -7.25 37.25 3.93 1 53.59 262 ASP B O 1
ATOM 4315 N N . THR B 1 263 ? -5.234 36.625 4.379 1 55.22 263 THR B N 1
ATOM 4316 C CA . THR B 1 263 ? -5.559 35.5 3.5 1 55.22 263 THR B CA 1
ATOM 4317 C C . THR B 1 263 ? -6.133 34.344 4.301 1 55.22 263 THR B C 1
ATOM 4319 O O . THR B 1 263 ? -5.406 33.688 5.043 1 55.22 263 THR B O 1
ATOM 4322 N N . GLN B 1 264 ? -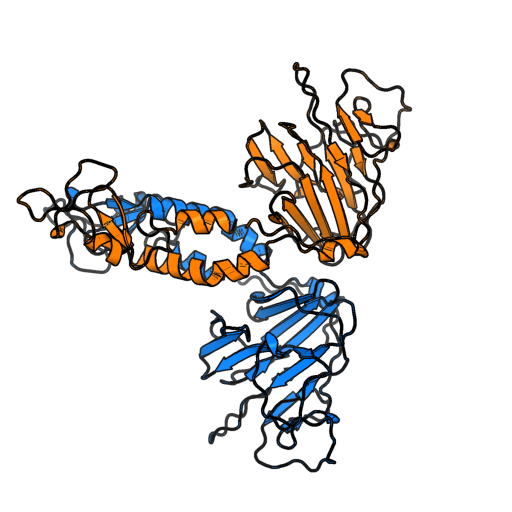7.441 34.5 4.773 1 60.97 264 GLN B N 1
ATOM 4323 C CA . GLN B 1 264 ? -8.086 33.469 5.551 1 60.97 264 GLN B CA 1
ATOM 4324 C C . GLN B 1 264 ? -8.43 32.25 4.676 1 60.97 264 GLN B C 1
ATOM 4326 O O . GLN B 1 264 ? -9.055 32.406 3.625 1 60.97 264 GLN B O 1
ATOM 4331 N N . GLY B 1 265 ? -7.723 31.141 4.812 1 79.31 265 GLY B N 1
ATOM 4332 C CA . GLY B 1 265 ? -8.016 29.938 4.043 1 79.31 265 GLY B CA 1
ATOM 4333 C C . GLY B 1 265 ? -9.203 29.156 4.574 1 79.31 265 GLY B C 1
ATOM 4334 O O . GLY B 1 265 ? -9.453 29.141 5.781 1 79.31 265 GLY B O 1
ATOM 4335 N N . PHE B 1 266 ? -10.18 28.812 3.723 1 89.12 266 PHE B N 1
ATOM 4336 C CA . PHE B 1 266 ? -11.367 28.016 4.008 1 89.12 266 PHE B CA 1
ATOM 4337 C C . PHE B 1 266 ? -11.086 26.531 3.801 1 89.12 266 PHE B C 1
ATOM 4339 O O . PHE B 1 266 ? -10.305 26.172 2.92 1 89.12 266 PHE B O 1
ATOM 4346 N N . LEU B 1 267 ? -11.57 25.844 4.793 1 96.56 267 LEU B N 1
ATOM 4347 C CA . LEU B 1 267 ? -11.758 24.422 4.484 1 96.56 267 LEU B CA 1
ATOM 4348 C C . LEU B 1 267 ? -13.188 24.172 4.012 1 96.56 267 LEU B C 1
ATOM 4350 O O . LEU B 1 267 ? -14.148 24.578 4.66 1 96.56 267 LEU B O 1
ATOM 4354 N N . SER B 1 268 ? -13.336 23.516 2.895 1 97.31 268 SER B N 1
ATOM 4355 C CA . SER B 1 268 ? -14.672 23.297 2.352 1 97.31 268 SER B CA 1
ATOM 4356 C C . SER B 1 268 ? -14.891 21.828 2.006 1 97.31 268 SER B C 1
ATOM 4358 O O . SER B 1 268 ? -14.102 21.219 1.273 1 97.31 268 SER B O 1
ATOM 4360 N N . ILE B 1 269 ? -15.945 21.266 2.525 1 97.56 269 ILE B N 1
ATOM 4361 C CA . ILE B 1 269 ? -16.344 19.906 2.178 1 97.56 269 ILE B CA 1
ATOM 4362 C C . ILE B 1 269 ? -16.891 19.875 0.754 1 97.56 269 ILE B C 1
ATOM 4364 O O . ILE B 1 269 ? -17.828 20.609 0.43 1 97.56 269 ILE B O 1
ATOM 4368 N N . CYS B 1 270 ? -16.344 19.016 -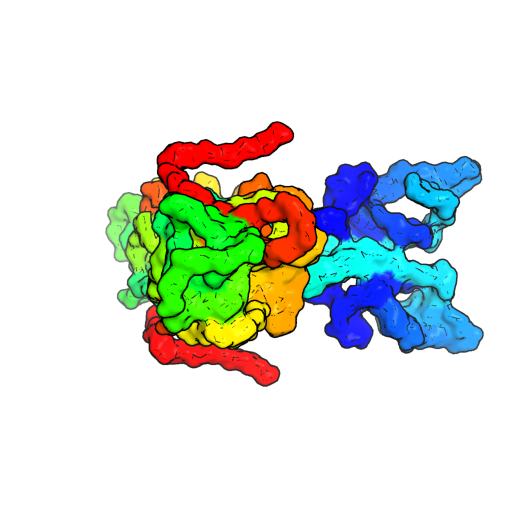0.043 1 95.06 270 CYS B N 1
ATOM 4369 C CA . CYS B 1 270 ? -16.781 18.938 -1.433 1 95.06 270 CYS B CA 1
ATOM 4370 C C . CYS B 1 270 ? -18.109 18.203 -1.544 1 95.06 270 CYS B C 1
ATOM 4372 O O . CYS B 1 270 ? -18.344 17.234 -0.832 1 95.06 270 CYS B O 1
ATOM 4374 N N . PRO B 1 271 ? -18.938 18.641 -2.443 1 90.06 271 PRO B N 1
ATOM 4375 C CA . PRO B 1 271 ? -20.234 17.969 -2.621 1 90.06 271 PRO B CA 1
ATOM 4376 C C . PRO B 1 271 ? -20.094 16.547 -3.145 1 90.06 271 PRO B C 1
ATOM 4378 O O . PRO B 1 271 ? -19.094 16.203 -3.785 1 90.06 271 PRO B O 1
ATOM 4381 N N . VAL B 1 272 ? -21.109 15.75 -2.848 1 88 272 VAL B N 1
ATOM 4382 C CA . VAL B 1 272 ? -21.141 14.359 -3.295 1 88 272 VAL B CA 1
ATOM 4383 C C . VAL B 1 272 ? -21.297 14.305 -4.812 1 88 272 VAL B C 1
ATOM 4385 O O . VAL B 1 272 ? -22.094 15.062 -5.383 1 88 272 VAL B O 1
ATOM 4388 N N . LYS B 1 273 ? -20.406 13.555 -5.398 1 81.5 273 LYS B N 1
ATOM 4389 C CA . LYS B 1 273 ? -20.484 13.367 -6.844 1 81.5 273 LYS B CA 1
ATOM 4390 C C . LYS B 1 273 ? -21.406 12.203 -7.207 1 81.5 273 LYS B C 1
ATOM 4392 O O . LYS B 1 273 ? -21.516 11.234 -6.449 1 81.5 273 LYS B O 1
ATOM 4397 N N . ASN B 1 274 ? -22.297 12.367 -8.117 1 69.38 274 ASN B N 1
ATOM 4398 C CA . ASN B 1 274 ? -23.078 11.25 -8.609 1 69.38 274 ASN B CA 1
ATOM 4399 C C . ASN B 1 274 ? -22.203 10.172 -9.234 1 69.38 274 ASN B C 1
ATOM 4401 O O . ASN B 1 274 ? -21.344 10.461 -10.062 1 69.38 274 ASN B O 1
ATOM 4405 N N . PRO B 1 275 ? -22.125 9.07 -8.602 1 60.75 275 PRO B N 1
ATOM 4406 C CA . PRO B 1 275 ? -21.25 8.023 -9.125 1 60.75 275 PRO B CA 1
ATOM 4407 C C . PRO B 1 275 ? -21.344 7.871 -10.641 1 60.75 275 PRO B C 1
ATOM 4409 O O . PRO B 1 275 ? -20.391 7.418 -11.281 1 60.75 275 PRO B O 1
ATOM 4412 N N . GLY B 1 276 ? -22.438 8.008 -11.281 1 52.97 276 GLY B N 1
ATOM 4413 C CA . GLY B 1 276 ? -22.578 7.812 -12.711 1 52.97 276 GLY B CA 1
ATOM 4414 C C . GLY B 1 276 ? -21.734 8.766 -13.531 1 52.97 276 GLY B C 1
ATOM 4415 O O . GLY B 1 276 ? -21.516 8.547 -14.727 1 52.97 276 GLY B O 1
ATOM 4416 N N . THR B 1 277 ? -21.625 9.961 -13.125 1 43.53 277 THR B N 1
ATOM 4417 C CA . THR B 1 277 ? -21.031 10.961 -14.008 1 43.53 277 THR B CA 1
ATOM 4418 C C . THR B 1 277 ? -19.516 10.977 -13.859 1 43.53 277 THR B C 1
ATOM 4420 O O . THR B 1 277 ? -18.844 11.914 -14.32 1 43.53 277 THR B O 1
ATOM 4423 N N . ALA B 1 278 ? -18.984 10.281 -13.078 1 43.84 278 ALA B N 1
ATOM 4424 C CA . ALA B 1 278 ? -17.547 10.43 -12.875 1 43.84 278 ALA B CA 1
ATOM 4425 C C . ALA B 1 278 ? -16.766 10.141 -14.156 1 43.84 278 ALA B C 1
ATOM 4427 O O . ALA B 1 278 ? -16.812 9.023 -14.672 1 43.84 278 ALA B O 1
ATOM 4428 N N . SER B 1 279 ? -16.453 11.047 -14.992 1 39.06 279 SER B N 1
ATOM 4429 C CA . SER B 1 279 ? -15.547 10.93 -16.125 1 39.06 279 SER B CA 1
ATOM 4430 C C . SER B 1 279 ? -14.141 10.531 -15.695 1 39.06 279 SER B C 1
ATOM 4432 O O . SER B 1 279 ? -13.703 10.906 -14.602 1 39.06 279 SER B O 1
ATOM 4434 N N . PRO B 1 280 ? -13.516 9.492 -16.234 1 39.03 280 PRO B N 1
ATOM 4435 C CA . PRO B 1 280 ? -12.141 9.102 -15.93 1 39.03 280 PRO B CA 1
ATOM 4436 C C . PRO B 1 280 ? -11.188 10.297 -15.859 1 39.03 280 PRO B C 1
ATOM 4438 O O . PRO B 1 280 ? -11.422 11.312 -16.516 1 39.03 280 PRO B O 1
ATOM 4441 N N . PRO B 1 281 ? -10.516 10.414 -14.758 1 36.78 281 PRO B N 1
ATOM 4442 C CA . PRO B 1 281 ? -9.555 11.523 -14.789 1 36.78 281 PRO B CA 1
ATOM 4443 C C . PRO B 1 281 ? -8.82 11.641 -16.125 1 36.78 281 PRO B C 1
ATOM 4445 O O . PRO B 1 281 ? -8.609 10.625 -16.797 1 36.78 281 PRO B O 1
ATOM 4448 N N . VAL B 1 282 ? -8.82 12.75 -16.766 1 30.27 282 VAL B N 1
ATOM 4449 C CA . VAL B 1 282 ? -8.141 13.102 -18.016 1 30.27 282 VAL B CA 1
ATOM 4450 C C . VAL B 1 282 ? -6.664 12.719 -17.906 1 30.27 282 VAL B C 1
ATOM 4452 O O . VAL B 1 282 ? -5.969 13.141 -16.984 1 30.27 282 VAL B O 1
ATOM 4455 N N . SER B 1 283 ? -6.246 11.492 -18.281 1 28.59 283 SER B N 1
ATOM 4456 C CA . SER B 1 283 ? -4.828 11.266 -18.531 1 28.59 283 SER B CA 1
ATOM 4457 C C . SER B 1 283 ? -4.18 12.492 -19.172 1 28.59 283 SER B C 1
ATOM 4459 O O . SER B 1 283 ? -4.672 13.008 -20.172 1 28.59 283 SER B O 1
ATOM 4461 N N . PRO B 1 284 ? -3.414 13.273 -18.406 1 26.78 284 PRO B N 1
ATOM 4462 C CA . PRO B 1 284 ? -2.762 14.219 -19.297 1 26.78 284 PRO B CA 1
ATOM 4463 C C . PRO B 1 284 ? -2.182 13.547 -20.547 1 26.78 284 PRO B C 1
ATOM 4465 O O . PRO B 1 284 ? -1.782 12.383 -20.484 1 26.78 284 PRO B O 1
ATOM 4468 N N . GLU B 1 285 ? -2.471 14.062 -21.828 1 21.27 285 GLU B N 1
ATOM 4469 C CA . GLU B 1 285 ? -1.672 13.727 -23 1 21.27 285 GLU B CA 1
ATOM 4470 C C . GLU B 1 285 ? -0.18 13.766 -22.688 1 21.27 285 GLU B C 1
ATOM 4472 O O . GLU B 1 285 ? 0.282 14.648 -21.953 1 21.27 285 GLU B O 1
#

Solvent-accessible surface area (backbone atoms only — not comparable to full-atom values): 30736 Å² total; per-residue (Å²): 90,60,61,59,54,49,64,55,34,46,13,83,83,80,66,39,71,39,45,59,28,30,30,41,69,86,46,52,63,30,20,44,71,56,53,74,66,49,51,56,40,90,96,50,81,26,36,42,47,95,87,49,88,57,70,22,44,75,88,51,51,42,58,39,60,59,56,27,52,41,34,51,53,45,65,66,44,40,63,56,47,44,63,69,44,36,66,56,78,54,49,53,80,31,52,50,88,60,33,52,35,70,67,26,28,14,51,34,48,46,64,45,92,85,24,35,33,35,27,50,48,95,52,74,49,97,65,82,89,48,87,63,20,22,66,35,73,31,31,33,36,34,67,72,41,74,60,52,62,40,21,49,38,34,34,40,51,84,40,37,30,35,38,39,44,34,26,44,68,78,54,74,34,80,43,82,73,69,78,18,43,90,67,38,23,51,34,41,32,35,44,85,60,70,48,30,33,33,23,44,88,72,71,38,79,46,83,70,67,90,75,61,31,30,40,33,39,39,38,30,44,68,68,14,35,39,37,34,25,32,59,75,78,33,38,43,66,48,68,51,66,77,44,82,55,86,58,43,35,25,39,34,42,24,44,28,74,73,52,98,62,88,78,74,31,45,37,30,55,53,78,75,70,63,75,86,68,67,67,74,78,75,69,78,130,90,62,61,58,56,49,63,54,34,46,13,82,81,81,68,38,69,41,46,60,27,27,31,42,68,85,46,53,64,29,20,46,72,56,53,73,66,50,52,58,39,87,96,51,81,24,36,44,47,94,84,50,90,57,70,23,44,72,88,52,52,41,60,37,62,58,56,27,51,41,36,52,52,45,65,68,43,40,63,57,48,45,62,70,43,34,67,56,79,53,48,54,79,31,51,49,88,61,33,51,35,70,67,25,29,13,52,33,49,45,63,45,93,85,22,35,34,36,28,50,47,94,50,75,48,98,66,83,89,48,87,62,21,23,65,35,72,31,32,34,36,34,66,74,43,74,62,52,61,40,20,49,40,34,35,39,50,82,40,37,32,36,39,39,43,34,27,45,68,80,54,73,33,80,42,83,74,67,78,18,44,89,67,37,23,50,33,39,32,35,43,85,61,69,49,31,34,34,24,45,86,71,70,38,80,46,83,68,66,88,77,61,32,30,39,33,39,40,38,31,44,69,66,13,33,41,35,35,24,31,59,76,79,32,38,42,64,49,68,51,66,76,44,81,54,86,57,42,35,22,39,34,42,24,46,27,73,74,52,98,62,89,78,74,30,45,38,29,54,52,79,76,68,63,74,85,68,67,68,73,78,77,69,80,130

pLDDT: mean 87.27, std 13.15, range [21.27, 98.75]

InterPro domains:
  IPR001870 B30.2/SPRY domain [PS50188] (78-272)
  IPR003877 SPRY domain [PF00622] (149-256)
  IPR003877 SPRY domain [SM00449] (147-273)
  IPR003879 Butyrophylin-like, SPRY domain [PR01407] (94-111)
  IPR003879 Butyrophylin-like, SPRY domain [PR01407] (132-156)
  IPR003879 Butyrophylin-like, SPRY domain [PR01407] (162-175)
  IPR003879 Butyrophylin-like, SPRY domain [PR01407] (206-230)
  IPR003879 Butyrophylin-like, SPRY domain [PR01407] (237-255)
  IPR006574 SPRY-associated [PF13765] (99-145)
  IPR006574 SPRY-associated [SM00589] (95-146)
  IPR013083 Zinc finger, RING/FYVE/PHD-type [G3DSA:3.30.40.10] (1-85)
  IPR013320 Concanavalin A-like lectin/glucanase domain superfamily [SSF49899] (90-272)
  IPR022723 RDM domain, Ret finger protein-like [PF11002] (54-95)
  IPR037960 Ret finger protein-like, SPRY/PRY domain [cd15821] (93-270)
  IPR043136 B30.2/SPRY domain superfamily [G3DSA:2.60.120.920] (90-284)
  IPR050143 Tripartite motif-containing [PTHR24103] (74-257)

Organism: Loxodonta africana (NCBI:txid9785)

Nearest PDB structures (foldseek):
  2fbe-assembly4_D  TM=9.663E-01  e=6.647E-28  Homo sapiens
  2fbe-assembly3_C  TM=9.059E-01  e=1.638E-28  Homo sapiens
  2wl1-assembly1_A  TM=9.504E-01  e=2.331E-21  Homo sapiens
  6ism-assembly1_A  TM=9.434E-01  e=7.148E-21  Homo sapiens
  4cg4-assembly3_E  TM=8.548E-01  e=5.432E-22  Homo sapiens

Secondary structure (DSSP, 8-state):
-HHHHHHHTB-TTT-SBPSS-EE-TTS-EE-HHHHTTSPBPTTSSPEEPSSSS-EE-GGG-EE-HHHHHHHHHHHHHHHHHHHHSB--GGGGGGB---EEEGGGS-TTEEE-TTS-EEEE-SS-------TTS-SSS-EEEES-B-SSEEEEEEE-TT-S-EEEEEEETT---SS-----GGGTEEEEEEETTTEEEE--SS-EEE---TT--EEEEEEETTTTEEEEEETTTTEEEEEE-S---SS-EEEEEE-----SSS--PPEEEPPPP-GGG--------/-HHHHHHHTB-TTT-SBPSS-EE-TTS-EE-HHHHTTSPBPTTSSPEEPSSSS-EE-GGG-EE-HHHHHHHHHHHHHHHHHHHHSB--GGGGGGB---EEEGGGS-TTEEE-TTS-EEEE-SS-------TTS-SSS-EEEES-B-SSEEEEEEE-TT-S-EEEEEEETT--TTS-----GGGTEEEEEEETTTEEEE--SS-EEE---TT--EEEEEEETTTTEEEEEETTTTEEEEEE-S---SS-EEEEEE-----SSS--PPEEEPPPP-GGG--------

Sequence (570 aa):
MAEQFKKASICLTCQGYLEKPTYLKCGFVCCFLCFNLLQREPGGEGLLCPFCPVVTQKNDVRQNFQLHQLISNIKELEPQLRAILRVDPRMLKFQVDMTLDVDTANSNLIISEDRRSVRCGYFKQIREDRAERFKSMCVLGSPQFTSGRHYWEVDVGTSPEWDLGVCKESVNRQVDIKLSSEGGFWTVGVRGGEMFAASTVPLTDLCVNPGLHRVGIFLDMDMGNLSFFDISNGSHIFTFTKIPTVEPLRPFFAPENPVSDDTQGFLSICPVKNPGTASPPVSPEMAEQFKKASICLTCQGYLEKPTYLKCGFVCCFLCFNLLQREPGGEGLLCPFCPVVTQKNDVRQNFQLHQLISNIKELEPQLRAILRVDPRMLKFQVDMTLDVDTANSNLIISEDRRSVRCGYFKQIREDRAERFKSMCVLGSPQFTSGRHYWEVDVGTSPEWDLGVCKESVNRQVDIKLSSEGGFWTVGVRGGEMFAASTVPLTDLCVNPGLHRVGIFLDMDMGNLSFFDISNGSHIFTFTKIPTVEPLRPFFAPENPVSDDTQGFLSICPVKNPGTASPPVSPE

Foldseek 3Di:
DLVVLLVVQAFPQPRHGAAQWKAFLVGRIGHPVVQVVFDADVVDQWGQDPVDGDTGHPVRMDTDPVSNVSSVVSVVCSVVCQVVFFADLCLLVQEDQKFWDPLAAAQQWDADPVRFKIWGHPDGHPDDDDQNYANAHKTWMDDWDQAFKYKWKKFFAQAQKKKWDKFFSPQRRHDDDDAAVVRGHFIWMHHRSAWIWTRYVVIGTWDDDRPQGMKMWMAHLPFQKIWIARPVVRGTIDMDGPHDSPGIMIIMIHFDDDDPDDPITMMGIDGRDDSVPDDPPPPDD/DLVVLLVVQAFPQPRHGAAQWKAFLVGRIGHPVSQVVFDADVVDQWGQDPVDGDTGHPVRMDTDPVSNVSSVVSVVCSVVCQVVFFADLCLLVQEDQKFWDPLAAAQQWDADPVRFKIWGHPDGHPDDDDQNYANAHKTWMDDWDQAFKYKWKKFFAQAQKKKWDKFFPPQRRHDDDDAAVVRGHFIWMHHRSAWIWTRYVVIGTWDDDRPQGMKMWMAHLPFQKIWIARPVVRGTIDMDGPHDSPGIMIIMIHFDDDDPDDPITMMGIDGRDDSVPDDPPPPDD